Protein 7RYL (pdb70)

Sequence (432 aa):
GRTKSVIRQTGSSAEITCDLAEGGYIHWYLHQEGKAPQRLLYYDSYTSSVVLESGISPGKYDTYGSTRKNLRMILRNLIENDSGVYYCATWDGDYYKKLFGSGTTLVVTEDLKNVFPPEVAVFEPSEAEISHTQQKATLVCLATGFYPDHVELSWWVNGKEVHSGVCTDPQPLKEQPALNDDSRYALSSRLRVSATFWQNPRNHFRCQVQFYGLSENDEEWWTTQQDDRRAKPVTQIVSAEAWGRADAQKVTQAQSSVSMPVRKAVTLNCLYETSWWSYYIFWYKQLPSKEMIFLIRQGSDEQNAKSGRYSVNFKKAAKSVALTISALQLEDSAKYFCALGELRWPDKLIFGKGTRVTVEPNIQNPDPAVYQLRDSKSSDKSVCLFTDFDSQTNVSQSKDSDVYITDKCVLDMRSMDFKSNSAVAWSNKSDFACANAFNN

Foldseek 3Di:
DDLQEAEAEAQAKDWRDAPDDAPAKKWKWWAAPPDDIDTAWIDHQVVRDIGGDPPDDPPQWAFDPDPPDGTTTMGGRDDQVSFGWMWIWGADPVNPDIDIGRTRGYGYHNALVLADFWDKEKAWFDPVCCVPPQKGKIKMKTWFGPDPDKDKFKAKPRHTDDPQKDKDPDWDFPCVVPVSGGTMIMMMHMGGSVQLADQVMKMKMKMFDAGDDPVDDHDDPDDHRHGDIHMYMDGGHND/DKFKAFPAAEDEEEAQAKDKTKMAMDDPAPWKKKWKWWADPVGDTHTDWMDTLPDDWTDDVQWTWDQDNVRRMIMIMGGRDDQVSFTWMKMWMFHDPDTDDIHIYPTYTYGYFYALVDADWDKDKAADPPPRLFIKIKTKRHGPPDDQDADPDPQKHKDDKDKDAPPVVRDIMIMIMMGGPDPPDDRVPNRPD

Nearest PDB structures (foldseek):
  7ryl-assembly1_C  TM=1.004E+00  e=4.014E-50  Homo sapiens
  7ryo-assembly1_C  TM=9.573E-01  e=3.214E-41  Homo sapiens
  3o4l-assembly1_E  TM=9.174E-01  e=2.199E-33  Homo sapiens
  5nmd-assembly1_B  TM=9.146E-01  e=1.080E-33  Homo sapiens
  4y19-assembly1_E  TM=9.073E-01  e=1.344E-33  Homo sapiens

Secondary structure (DSSP, 8-state):
--TTEEEEETT--EEE---SPP---EEEEEE-TTS--EEEEEEETTTTEEEEPTT--TTSEE----TT----EEE-S--GGG-EEEEEEEE-TT-SSEEE-PPEEEEEES-GGG-BPPEEEEEPPPHHHHHHHSEEEEEEEEEEEBSS-EEEEEEETTEE--SSEEE-SSPEESSTTSSS--EEEEEEEEEEHHHHT-TT-EEEEEEEE--B-SSS---SSS---BSEEEEEEEE----/--EEE----EEEEETTS-EEE--EEE---SSEEEEEEEEETTTEEEEEEEEETTSPPPEETTEEEEEEGGGTEEEEEE-S--GGG-EEEEEEEEESSS----EE---EEEEEE---SS---EEEEEEBTTTSS-EEEEEES--TT---PPP-STTEEEPPPEEEEETTTTEEEEEEEEEESSSS--HHHHTT-

Radius of gyration: 23.84 Å; Cα contacts (8 Å, |Δi|>4): 1076; chains: 2; bounding box: 60×66×54 Å

Solvent-accessible surface area: 20702 Å² total; per-residue (Å²): 106,98,94,59,24,16,6,65,68,40,52,44,43,1,79,3,79,34,90,31,100,46,81,65,68,5,4,3,0,20,17,28,140,38,110,18,4,115,17,16,0,21,5,18,32,89,94,60,40,45,59,58,34,115,87,38,74,109,49,36,18,50,4,119,78,22,105,111,68,91,24,72,1,10,0,86,104,1,95,95,102,10,33,13,10,1,1,2,0,24,27,34,82,114,112,101,40,0,77,13,3,31,0,7,27,1,22,5,1,104,67,28,51,35,0,45,39,5,130,24,26,2,8,34,13,11,85,59,0,8,85,111,21,116,37,0,2,0,0,0,10,0,34,8,0,17,0,61,13,27,83,30,18,2,60,16,73,56,155,74,39,136,45,2,42,12,42,10,80,118,31,39,78,28,92,101,101,113,77,52,0,87,31,0,10,0,0,0,4,5,20,23,5,105,75,3,57,60,83,203,13,30,0,54,0,25,0,33,0,17,11,2,54,170,151,26,89,79,82,140,115,65,80,53,0,53,39,55,94,36,47,16,76,3,143,8,106,78,113,101,45,118,18,72,13,86,48,91,67,29,63,58,59,14,161,125,49,6,61,0,61,0,92,7,99,22,76,69,234,31,6,52,0,4,1,1,26,13,45,100,64,62,43,8,75,45,21,9,50,1,7,7,111,56,160,88,20,157,54,59,70,36,37,4,67,26,107,86,115,64,74,14,0,8,0,31,0,47,53,3,82,30,106,2,42,3,27,0,0,0,0,0,1,31,61,134,144,22,32,67,3,31,7,1,127,5,0,94,1,53,3,28,5,65,26,160,134,58,52,84,22,46,14,111,0,44,16,28,163,55,83,128,41,36,0,1,0,9,2,9,1,40,14,151,41,136,30,27,130,29,112,82,109,50,22,41,7,4,89,42,15,36,3,22,10,140,109,94,104,60,83,2,3,0,0,0,0,24,19,153,51,129,144,42,49,19,70,121,11,6,114,134

B-factor: mean 39.57, std 15.39, range [15.18, 131.39]

Structure (mmCIF, N/CA/C/O backbone):
data_7RYL
#
_entry.id   7RYL
#
_cell.length_a   50.987
_cell.length_b   76.414
_cell.length_c   113.148
_cell.angle_alpha   90.000
_cell.angle_beta   90.000
_cell.angle_gamma   90.000
#
_symmetry.space_group_name_H-M   'P 21 21 21'
#
loop_
_entity.id
_entity.type
_entity.pdbx_description
1 polymer 'T cell receptor gamma variable 4,T cell receptor beta constant 1'
2 polymer 'T cell receptor delta variable 1,T cell receptor alpha chain constant'
3 non-polymer 1,2-ETHANEDIOL
4 non-polymer 'SULFATE ION'
5 water water
#
loop_
_atom_site.group_PDB
_atom_site.id
_atom_site.type_symbol
_atom_site.label_atom_id
_atom_site.label_alt_id
_atom_site.label_comp_id
_atom_site.label_asym_id
_atom_site.label_entity_id
_atom_site.label_seq_id
_atom_site.pdbx_PDB_ins_code
_atom_site.Cartn_x
_atom_site.Cartn_y
_atom_site.Cartn_z
_atom_site.occupancy
_atom_site.B_iso_or_equiv
_atom_site.auth_seq_id
_atom_site.auth_comp_id
_atom_site.auth_asym_id
_atom_site.auth_atom_id
_atom_site.pdbx_PDB_model_num
ATOM 1 N N . GLY A 1 8 ? 48.90909 51.90442 29.15093 1.000 74.94248 8 GLY C N 1
ATOM 2 C CA . GLY A 1 8 ? 48.81206 50.52250 28.71553 1.000 74.49164 8 GLY C CA 1
ATOM 3 C C . GLY A 1 8 ? 49.34556 49.52966 29.73151 1.000 80.80125 8 GLY C C 1
ATOM 4 O O . GLY A 1 8 ? 50.55738 49.41792 29.92683 1.000 88.95890 8 GLY C O 1
ATOM 5 N N . ARG A 1 9 ? 48.43662 48.80055 30.37545 1.000 69.88001 9 ARG C N 1
ATOM 6 C CA . ARG A 1 9 ? 48.79936 47.85932 31.42586 1.000 70.99320 9 ARG C CA 1
ATOM 7 C C . ARG A 1 9 ? 49.06166 46.47675 30.84626 1.000 67.16061 9 ARG C C 1
ATOM 8 O O . ARG A 1 9 ? 48.31830 45.99526 29.98600 1.000 60.45140 9 ARG C O 1
ATOM 16 N N . THR A 1 10 ? 50.12878 45.84156 31.33000 1.000 68.05164 10 THR C N 1
ATOM 17 C CA . THR A 1 10 ? 50.44669 44.47211 30.95246 1.000 68.93430 10 THR C CA 1
ATOM 18 C C . THR A 1 10 ? 49.59129 43.43931 31.67878 1.000 61.47342 10 THR C C 1
ATOM 19 O O . THR A 1 10 ? 49.62901 42.26176 31.30691 1.000 61.96161 10 THR C O 1
ATOM 23 N N . LYS A 1 11 ? 48.82006 43.84514 32.69227 1.000 51.68655 11 LYS C N 1
ATOM 24 C CA . LYS A 1 11 ? 47.97754 42.90762 33.42573 1.000 49.17217 11 LYS C CA 1
ATOM 25 C C . LYS A 1 11 ? 46.65665 42.61311 32.72402 1.000 41.05392 11 LYS C C 1
ATOM 26 O O . LYS A 1 11 ? 45.99722 41.62871 33.07350 1.000 39.71965 11 LYS C O 1
ATOM 32 N N . SER A 1 12 ? 46.25697 43.42347 31.74629 1.000 40.71575 12 SER C N 1
ATOM 33 C CA . SER A 1 12 ? 45.01461 43.21010 31.00972 1.000 43.28704 12 SER C CA 1
ATOM 34 C C . SER A 1 12 ? 45.32680 43.04540 29.52924 1.000 39.34731 12 SER C C 1
ATOM 35 O O . SER A 1 12 ? 45.94261 43.92498 28.91812 1.000 44.50513 12 SER C O 1
ATOM 38 N N . VAL A 1 13 ? 44.90024 41.92259 28.95613 1.000 34.23162 13 VAL C N 1
ATOM 39 C CA . VAL A 1 13 ? 45.09421 41.62908 27.54265 1.000 37.06874 13 VAL C CA 1
ATOM 40 C C . VAL A 1 13 ? 43.74328 41.26363 26.94337 1.000 35.30350 13 VAL C C 1
ATOM 41 O O . VAL A 1 13 ? 42.99620 40.46776 27.52234 1.000 27.90365 13 VAL C O 1
ATOM 45 N N . ILE A 1 14 ? 43.42867 41.84496 25.78909 1.000 37.51443 14 ILE C N 1
ATOM 46 C CA . ILE A 1 14 ? 42.19049 41.55932 25.07536 1.000 31.67874 14 ILE C CA 1
ATOM 47 C C . ILE A 1 14 ? 42.55255 41.12880 23.66037 1.000 34.08548 14 ILE C C 1
ATOM 48 O O . ILE A 1 14 ? 43.27250 41.84178 22.94999 1.000 32.99435 14 ILE C O 1
ATOM 53 N N . ARG A 1 15 ? 42.07176 39.95279 23.26329 1.000 26.65981 15 ARG C N 1
ATOM 54 C CA . ARG A 1 15 ? 42.40166 39.36975 21.97433 1.000 35.85160 15 ARG C CA 1
ATOM 55 C C . ARG A 1 15 ? 41.14820 38.80792 21.32351 1.000 34.80560 15 ARG C C 1
ATOM 56 O O . ARG A 1 15 ? 40.19113 38.42428 22.00039 1.000 34.29340 15 ARG C O 1
ATOM 64 N N . GLN A 1 16 ? 41.17392 38.75037 20.00066 1.000 31.47364 16 GLN C N 1
ATOM 65 C CA . GLN A 1 16 ? 40.13006 38.08883 19.23766 1.000 40.16920 16 GLN C CA 1
ATOM 66 C C . GLN A 1 16 ? 40.48800 36.61906 19.06007 1.000 40.05798 16 GLN C C 1
ATOM 67 O O . GLN A 1 16 ? 41.66608 36.24850 19.04326 1.000 39.16220 16 GLN C O 1
ATOM 73 N N . THR A 1 17 ? 39.45781 35.77994 18.95147 1.000 35.11910 17 THR C N 1
ATOM 74 C CA . THR A 1 17 ? 39.66805 34.35821 18.70461 1.000 39.29797 17 THR C CA 1
ATOM 75 C C . THR A 1 17 ? 40.55345 34.14993 17.48146 1.000 44.55545 17 THR C C 1
ATOM 76 O O . THR A 1 17 ? 40.35673 34.77903 16.43682 1.000 41.87644 17 THR C O 1
ATOM 80 N N . GLY A 1 18 ? 41.54064 33.26885 17.62137 1.000 42.64904 18 GLY C N 1
ATOM 81 C CA . GLY A 1 18 ? 42.43251 32.93334 16.53499 1.000 40.19009 18 GLY C CA 1
ATOM 82 C C . GLY A 1 18 ? 43.76443 33.65106 16.54818 1.000 37.93788 18 GLY C C 1
ATOM 83 O O . GLY A 1 18 ? 44.65824 33.26889 15.78585 1.000 47.02426 18 GLY C O 1
ATOM 84 N N . SER A 1 19 ? 43.92536 34.67491 17.37460 1.000 37.30934 19 SER C N 1
ATOM 85 C CA . SER A 1 19 ? 45.18122 35.40312 17.44115 1.000 37.51718 19 SER C CA 1
ATOM 86 C C . SER A 1 19 ? 46.06938 34.79612 18.52583 1.000 38.71949 19 SER C C 1
ATOM 87 O O . SER A 1 19 ? 45.77658 33.73608 19.08886 1.000 34.43694 19 SER C O 1
ATOM 90 N N . SER A 1 20 ? 47.17029 35.47203 18.83166 1.000 39.56699 20 SER C N 1
ATOM 91 C CA . SER A 1 20 ? 48.09179 35.03613 19.86637 1.000 40.80175 20 SER C CA 1
ATOM 92 C C . SER A 1 20 ? 48.26443 36.14049 20.90128 1.000 34.83982 20 SER C C 1
ATOM 93 O O . SER A 1 20 ? 48.05133 37.32307 20.61765 1.000 37.88814 20 SER C O 1
ATOM 96 N N . ALA A 1 21 ? 48.64582 35.74582 22.11100 1.000 30.92757 21 ALA C N 1
ATOM 97 C CA . ALA A 1 21 ? 48.88244 36.70198 23.18199 1.000 37.44916 21 ALA C CA 1
ATOM 98 C C . ALA A 1 21 ? 50.09480 36.26353 23.98279 1.000 33.01059 21 ALA C C 1
ATOM 99 O O . ALA A 1 21 ? 50.18459 35.10496 24.39707 1.000 34.25355 21 ALA C O 1
ATOM 101 N N . GLU A 1 22 ? 51.02195 37.18802 24.19506 1.000 37.51694 22 GLU C N 1
ATOM 102 C CA . GLU A 1 22 ? 52.17757 36.94457 25.04153 1.000 37.92090 22 GLU C CA 1
ATOM 103 C C . GLU A 1 22 ? 51.88305 37.43080 26.45301 1.000 37.68085 22 GLU C C 1
ATOM 104 O O . GLU A 1 22 ? 51.45553 38.57348 26.64787 1.000 40.98744 22 GLU C O 1
ATOM 110 N N . ILE A 1 23 ? 52.10938 36.56052 27.42956 1.000 36.22546 23 ILE C N 1
ATOM 111 C CA . ILE A 1 23 ? 51.92915 36.87672 28.84077 1.000 33.91084 23 ILE C CA 1
ATOM 112 C C . ILE A 1 23 ? 53.30325 36.86757 29.48993 1.000 39.55564 23 ILE C C 1
ATOM 113 O O . ILE A 1 23 ? 54.06224 35.90277 29.33320 1.000 43.23134 23 ILE C O 1
ATOM 118 N N . THR A 1 24 ? 53.63541 37.94317 30.19241 1.000 35.77940 24 THR C N 1
ATOM 119 C CA . THR A 1 24 ? 54.96080 38.08429 30.77297 1.000 35.59832 24 THR C CA 1
ATOM 120 C C . THR A 1 24 ? 54.93223 37.74087 32.25826 1.000 36.72569 24 THR C C 1
ATOM 121 O O . THR A 1 24 ? 53.90493 37.87225 32.92865 1.000 40.01118 24 THR C O 1
ATOM 125 N N . CYS A 1 25 ? 56.06601 37.25977 32.75734 1.000 35.45542 25 CYS C N 1
ATOM 126 C CA . CYS A 1 25 ? 56.20963 36.86983 34.15190 1.000 39.50617 25 CYS C CA 1
ATOM 127 C C . CYS A 1 25 ? 57.03360 37.91941 34.87994 1.000 39.95554 25 CYS C C 1
ATOM 128 O O . CYS A 1 25 ? 58.15642 38.22951 34.46823 1.000 38.84127 25 CYS C O 1
ATOM 131 N N . ASP A 1 26 ? 56.47171 38.46432 35.95310 1.000 38.34990 26 ASP C N 1
ATOM 132 C CA . ASP A 1 26 ? 57.12857 39.50479 36.72984 1.000 44.20825 26 ASP C CA 1
ATOM 133 C C . ASP A 1 26 ? 58.05135 38.95026 37.80805 1.000 42.31243 26 ASP C C 1
ATOM 134 O O . ASP A 1 26 ? 58.69826 39.73419 38.50911 1.000 48.49455 26 ASP C O 1
ATOM 139 N N . LEU A 1 27 ? 58.13594 37.63009 37.95299 1.000 36.88904 27 LEU C N 1
ATOM 140 C CA . LEU A 1 27 ? 59.05538 37.01841 38.90206 1.000 48.56914 27 LEU C CA 1
ATOM 141 C C . LEU A 1 27 ? 60.41838 36.79717 38.25935 1.000 50.32255 27 LEU C C 1
ATOM 142 O O . LEU A 1 27 ? 60.51456 36.43078 37.08428 1.000 52.07968 27 LEU C O 1
ATOM 147 N N . ALA A 1 28 ? 61.47133 37.01720 39.04181 1.000 56.09910 28 ALA C N 1
ATOM 148 C CA . ALA A 1 28 ? 62.82840 36.79872 38.56440 1.000 65.94002 28 ALA C CA 1
ATOM 149 C C . ALA A 1 28 ? 63.14856 35.30932 38.54010 1.000 67.17797 28 ALA C C 1
ATOM 150 O O . ALA A 1 28 ? 62.80431 34.56806 39.46578 1.000 59.93965 28 ALA C O 1
ATOM 152 N N . GLU A 1 29 ? 63.80666 34.87469 37.46842 1.000 68.75546 29 GLU C N 1
ATOM 153 C CA . GLU A 1 29 ? 64.17132 33.47720 37.27742 1.000 66.14521 29 GLU C CA 1
ATOM 154 C C . GLU A 1 29 ? 65.65342 33.29226 37.57840 1.000 71.41052 29 GLU C C 1
ATOM 155 O O . GLU A 1 29 ? 66.49556 34.02639 37.05012 1.000 66.78372 29 GLU C O 1
ATOM 161 N N . GLY A 1 30 ? 65.96543 32.31727 38.42734 1.000 69.75333 30 GLY C N 1
ATOM 162 C CA . GLY A 1 30 ? 67.34344 32.01634 38.77081 1.000 71.86253 30 GLY C CA 1
ATOM 163 C C . GLY A 1 30 ? 67.92374 30.86084 37.97692 1.000 78.43040 30 GLY C C 1
ATOM 164 O O . GLY A 1 30 ? 67.31751 30.38634 37.01514 1.000 78.51317 30 GLY C O 1
ATOM 165 N N . GLY A 1 33 ? 66.09587 27.84757 38.86457 1.000 38.92768 33 GLY C N 1
ATOM 166 C CA . GLY A 1 33 ? 64.82065 27.27424 39.25812 1.000 44.70621 33 GLY C CA 1
ATOM 167 C C . GLY A 1 33 ? 63.78484 27.19352 38.14923 1.000 41.67685 33 GLY C C 1
ATOM 168 O O . GLY A 1 33 ? 63.99108 27.70998 37.05030 1.000 46.74145 33 GLY C O 1
ATOM 169 N N . TYR A 1 34 ? 62.66277 26.53893 38.44334 1.000 38.01464 34 TYR C N 1
ATOM 170 C CA . TYR A 1 34 ? 61.57922 26.37955 37.48276 1.000 34.57749 34 TYR C CA 1
ATOM 171 C C . TYR A 1 34 ? 60.59627 27.53783 37.57255 1.000 36.61174 34 TYR C C 1
ATOM 172 O O . TYR A 1 34 ? 60.29164 28.02867 38.66312 1.000 29.99683 34 TYR C O 1
ATOM 181 N N . ILE A 1 35 ? 60.09250 27.95767 36.41553 1.000 31.62036 35 ILE C N 1
ATOM 182 C CA . ILE A 1 35 ? 59.01438 28.93463 36.31697 1.000 27.96722 35 ILE C CA 1
ATOM 183 C C . ILE A 1 35 ? 57.75129 28.18021 35.93434 1.000 27.65621 35 ILE C C 1
ATOM 184 O O . ILE A 1 35 ? 57.69979 27.54631 34.87288 1.000 29.74686 35 ILE C O 1
ATOM 189 N N . HIS A 1 36 ? 56.74036 28.24304 36.79403 1.000 27.81511 36 HIS C N 1
ATOM 190 C CA . HIS A 1 36 ? 55.47058 27.56278 36.58923 1.000 28.26202 36 HIS C CA 1
ATOM 191 C C . HIS A 1 36 ? 54.40686 28.56654 36.17073 1.000 27.33471 36 HIS C C 1
ATOM 192 O O . HIS A 1 36 ? 54.42453 29.72327 36.59611 1.000 27.03637 36 HIS C O 1
ATOM 199 N N . TRP A 1 37 ? 53.47992 28.11583 35.32989 1.000 25.51766 37 TRP C N 1
ATOM 200 C CA . TRP A 1 37 ? 52.37336 28.94359 34.86755 1.000 27.53730 37 TRP C CA 1
ATOM 201 C C . TRP A 1 37 ? 51.05127 28.30551 35.26280 1.000 25.04390 37 TRP C C 1
ATOM 202 O O . TRP A 1 37 ? 50.82666 27.11855 35.00572 1.000 25.06753 37 TRP C O 1
ATOM 213 N N . TYR A 1 38 ? 50.17892 29.10237 35.87068 1.000 22.09616 38 TYR C N 1
ATOM 214 C CA . TYR A 1 38 ? 48.87385 28.66017 36.33121 1.000 25.40670 38 TYR C CA 1
ATOM 215 C C . TYR A 1 38 ? 47.79158 29.45157 35.61178 1.000 27.32362 38 TYR C C 1
ATOM 216 O O . TYR A 1 38 ? 47.94146 30.65568 35.37637 1.000 23.86793 38 TYR C O 1
ATOM 225 N N . LEU A 1 39 ? 46.70368 28.77530 35.26149 1.000 25.68463 39 LEU C N 1
ATOM 226 C CA . LEU A 1 39 ? 45.51264 29.42852 34.73898 1.000 25.83415 39 LEU C CA 1
ATOM 227 C C . LEU A 1 39 ? 44.41303 29.35765 35.78683 1.000 25.19741 39 LEU C C 1
ATOM 228 O O . LEU A 1 39 ? 44.13112 28.28310 36.32816 1.000 24.27612 39 LEU C O 1
ATOM 233 N N . HIS A 1 40 ? 43.79986 30.50075 36.07471 1.000 23.93157 40 HIS C N 1
ATOM 234 C CA . HIS A 1 40 ? 42.69675 30.57880 37.02738 1.000 26.41832 40 HIS C CA 1
ATOM 235 C C . HIS A 1 40 ? 41.48286 31.12690 36.29498 1.000 26.66093 40 HIS C C 1
ATOM 236 O O . HIS A 1 40 ? 41.44075 32.31268 35.94915 1.000 23.30092 40 HIS C O 1
ATOM 243 N N . GLN A 1 41 ? 40.50526 30.26893 36.05441 1.000 27.68719 41 GLN C N 1
ATOM 244 C CA . GLN A 1 41 ? 39.25946 30.68973 35.44253 1.000 29.30224 41 GLN C CA 1
ATOM 245 C C . GLN A 1 41 ? 38.18447 30.84920 36.50729 1.000 35.32194 41 GLN C C 1
ATOM 246 O O . GLN A 1 41 ? 38.25234 30.25556 37.58789 1.000 28.88176 41 GLN C O 1
ATOM 252 N N . GLU A 1 42 ? 37.18507 31.66482 36.17409 1.000 36.63409 42 GLU C N 1
ATOM 253 C CA . GLU A 1 42 ? 36.13200 32.03006 37.11186 1.000 37.66291 42 GLU C CA 1
ATOM 254 C C . GLU A 1 42 ? 35.47530 30.79437 37.71478 1.000 37.43946 42 GLU C C 1
ATOM 255 O O . GLU A 1 42 ? 35.00788 29.90871 36.99328 1.000 34.53561 42 GLU C O 1
ATOM 261 N N . GLY A 1 43 ? 35.45762 30.73460 39.04716 1.000 43.84212 43 GLY C N 1
ATOM 262 C CA . GLY A 1 43 ? 34.80628 29.66362 39.77455 1.000 37.67869 43 GLY C CA 1
ATOM 263 C C . GLY A 1 43 ? 35.49911 28.32095 39.72159 1.000 31.58849 43 GLY C C 1
ATOM 264 O O . GLY A 1 43 ? 34.98518 27.35858 40.29870 1.000 35.99133 43 GLY C O 1
ATOM 265 N N . LYS A 1 44 ? 36.64304 28.21798 39.05710 1.000 34.78485 44 LYS C N 1
ATOM 266 C CA . LYS A 1 44 ? 37.37561 26.96835 38.93865 1.000 34.18565 44 LYS C CA 1
ATOM 267 C C . LYS A 1 44 ? 38.67594 27.06281 39.72338 1.000 24.23469 44 LYS C C 1
ATOM 268 O O . LYS A 1 44 ? 39.10761 28.14354 40.12804 1.000 26.83455 44 LYS C O 1
ATOM 274 N N . ALA A 1 45 ? 39.30133 25.90998 39.92929 1.000 23.47864 45 ALA C N 1
ATOM 275 C CA . ALA A 1 45 ? 40.55009 25.87334 40.67408 1.000 28.23320 45 ALA C CA 1
ATOM 276 C C . ALA A 1 45 ? 41.71473 26.30272 39.78438 1.000 27.70743 45 ALA C C 1
ATOM 277 O O . ALA A 1 45 ? 41.78899 25.89755 38.62122 1.000 29.91092 45 ALA C O 1
ATOM 279 N N . PRO A 1 46 ? 42.62370 27.12665 40.30207 1.000 25.12921 46 PRO C N 1
ATOM 280 C CA . PRO A 1 46 ? 43.87291 27.39233 39.57851 1.000 28.65185 46 PRO C CA 1
ATOM 281 C C . PRO A 1 46 ? 44.56712 26.08554 39.22225 1.000 30.22132 46 PRO C C 1
ATOM 282 O O . PRO A 1 46 ? 44.66810 25.17338 40.04718 1.000 27.08189 46 PRO C O 1
ATOM 286 N N . GLN A 1 47 ? 45.02184 25.99692 37.97021 1.000 29.42039 47 GLN C N 1
ATOM 287 C CA . GLN A 1 47 ? 45.61005 24.78946 37.39886 1.000 36.99739 47 GLN C CA 1
ATOM 288 C C . GLN A 1 47 ? 46.93668 25.14684 36.75521 1.000 28.45203 47 GLN C C 1
ATOM 289 O O . GLN A 1 47 ? 47.01480 26.12435 36.00653 1.000 27.94799 47 GLN C O 1
ATOM 295 N N . ARG A 1 48 ? 47.96365 24.34536 37.00763 1.000 28.17945 48 ARG C N 1
ATOM 296 C CA . ARG A 1 48 ? 49.22129 24.55838 36.31003 1.000 31.94235 48 ARG C CA 1
ATOM 297 C C . ARG A 1 48 ? 49.09704 24.07691 34.87132 1.000 27.42838 48 ARG C C 1
ATOM 298 O O . ARG A 1 48 ? 48.57275 22.99094 34.61103 1.000 34.34716 48 ARG C O 1
ATOM 306 N N . LEU A 1 49 ? 49.56221 24.89565 33.93266 1.000 28.45398 49 LEU C N 1
ATOM 307 C CA . LEU A 1 49 ? 49.56272 24.50922 32.52602 1.000 31.41238 49 LEU C CA 1
ATOM 308 C C . LEU A 1 49 ? 50.88676 23.88656 32.10400 1.000 31.55402 49 LEU C C 1
ATOM 309 O O . LEU A 1 49 ? 50.90142 22.91742 31.33562 1.000 33.03957 49 LEU C O 1
ATOM 314 N N . LEU A 1 50 ? 51.99499 24.41983 32.60358 1.000 23.80562 50 LEU C N 1
ATOM 315 C CA . LEU A 1 50 ? 53.32171 23.98132 32.19824 1.000 29.83236 50 LEU C CA 1
ATOM 316 C C . LEU A 1 50 ? 54.33553 24.65916 33.10462 1.000 28.48043 50 LEU C C 1
ATOM 317 O O . LEU A 1 50 ? 54.00377 25.56603 33.87242 1.000 27.38011 50 LEU C O 1
ATOM 322 N N . TYR A 1 51 ? 55.58652 24.22455 32.98640 1.000 21.86822 51 TYR C N 1
ATOM 323 C CA . TYR A 1 51 ? 56.67477 24.90485 33.66744 1.000 26.45998 51 TYR C CA 1
ATOM 324 C C . TYR A 1 51 ? 57.95210 24.69264 32.87055 1.000 27.75159 51 TYR C C 1
ATOM 325 O O . TYR A 1 51 ? 58.09611 23.69613 32.15726 1.000 24.56648 51 TYR C O 1
ATOM 334 N N . TYR A 1 52 ? 58.86601 25.65434 32.96674 1.000 29.63432 52 TYR C N 1
ATOM 335 C CA . TYR A 1 52 ? 60.09006 25.59058 32.18781 1.000 28.93523 52 TYR C CA 1
ATOM 336 C C . TYR A 1 52 ? 61.25315 26.15424 32.98628 1.000 32.48341 52 TYR C C 1
ATOM 337 O O . TYR A 1 52 ? 61.08090 26.80755 34.01899 1.000 25.46361 52 TYR C O 1
ATOM 346 N N . ASP A 1 53 ? 62.45259 25.87492 32.47971 1.000 36.63581 53 ASP C N 1
ATOM 347 C CA . ASP A 1 53 ? 63.71183 26.35082 33.04105 1.000 34.14833 53 ASP C CA 1
ATOM 348 C C . ASP A 1 53 ? 64.52615 26.91099 31.88407 1.000 37.38331 53 ASP C C 1
ATOM 349 O O . ASP A 1 53 ? 64.95799 26.15817 31.00320 1.000 35.13855 53 ASP C O 1
ATOM 354 N N . SER A 1 54 ? 64.73165 28.23081 31.88069 1.000 36.72938 54 SER C N 1
ATOM 355 C CA . SER A 1 54 ? 65.50591 28.84191 30.80582 1.000 43.34174 54 SER C CA 1
ATOM 356 C C . SER A 1 54 ? 66.95565 28.37936 30.82096 1.000 41.26723 54 SER C C 1
ATOM 357 O O . SER A 1 54 ? 67.61219 28.39038 29.77508 1.000 45.68125 54 SER C O 1
ATOM 360 N N . TYR A 1 55 ? 67.46905 27.95765 31.98034 1.000 46.05212 55 TYR C N 1
ATOM 361 C CA . TYR A 1 55 ? 68.87549 27.56690 32.06607 1.000 43.75782 55 TYR C CA 1
ATOM 362 C C . TYR A 1 55 ? 69.13743 26.27451 31.30019 1.000 40.08890 55 TYR C C 1
ATOM 363 O O . TYR A 1 55 ? 70.13126 26.15897 30.57315 1.000 42.91895 55 TYR C O 1
ATOM 365 N N . THR A 1 56 ? 68.25852 25.29034 31.45437 1.000 41.11775 56 THR C N 1
ATOM 366 C CA . THR A 1 56 ? 68.36207 24.04617 30.70796 1.000 39.89013 56 THR C CA 1
ATOM 367 C C . THR A 1 56 ? 67.58052 24.07595 29.40222 1.000 40.43746 56 THR C C 1
ATOM 368 O O . THR A 1 56 ? 67.69122 23.13067 28.61402 1.000 47.25387 56 THR C O 1
ATOM 372 N N . SER A 1 57 ? 66.80531 25.13553 29.16018 1.000 38.34183 57 SER C N 1
ATOM 373 C CA . SER A 1 57 ? 65.98108 25.26578 27.96035 1.000 40.96948 57 SER C CA 1
ATOM 374 C C . SER A 1 57 ? 65.01152 24.09180 27.83031 1.000 38.93674 57 SER C C 1
ATOM 375 O O . SER A 1 57 ? 64.79427 23.55798 26.73925 1.000 38.85513 57 SER C O 1
ATOM 378 N N . SER A 1 58 ? 64.42498 23.69120 28.95526 1.000 35.17161 58 SER C N 1
ATOM 379 C CA . SER A 1 58 ? 63.53768 22.54061 29.03016 1.000 39.81231 58 SER C CA 1
ATOM 380 C C . SER A 1 58 ? 62.14134 22.97615 29.45528 1.000 31.81971 58 SER C C 1
ATOM 381 O O . SER A 1 58 ? 61.98235 23.79895 30.36524 1.000 30.17816 58 SER C O 1
ATOM 384 N N . VAL A 1 59 ? 61.13192 22.41129 28.79570 1.000 31.78077 59 VAL C N 1
ATOM 385 C CA . VAL A 1 59 ? 59.73389 22.77310 28.99983 1.000 29.82064 59 VAL C CA 1
ATOM 386 C C . VAL A 1 59 ? 58.95124 21.51026 29.32531 1.000 29.64497 59 VAL C C 1
ATOM 387 O O . VAL A 1 59 ? 59.03507 20.51449 28.59573 1.000 31.46260 59 VAL C O 1
ATOM 391 N N . VAL A 1 60 ? 58.18658 21.55238 30.41259 1.000 27.78858 60 VAL C N 1
ATOM 392 C CA . VAL A 1 60 ? 57.35670 20.42724 30.82923 1.000 31.21934 60 VAL C CA 1
ATOM 393 C C . VAL A 1 60 ? 55.89869 20.85177 30.72623 1.000 30.56860 60 VAL C C 1
ATOM 394 O O . VAL A 1 60 ? 55.45856 21.75504 31.44583 1.000 31.39509 60 VAL C O 1
ATOM 398 N N . LEU A 1 61 ? 55.16027 20.20811 29.82441 1.000 37.55708 61 LEU C N 1
ATOM 399 C CA . LEU A 1 61 ? 53.73144 20.43778 29.66112 1.000 38.29528 61 LEU C CA 1
ATOM 400 C C . LEU A 1 61 ? 52.93970 19.48296 30.54161 1.000 40.45713 61 LEU C C 1
ATOM 401 O O . LEU A 1 61 ? 53.29730 18.31032 30.68240 1.000 39.18873 61 LEU C O 1
ATOM 406 N N . GLU A 1 62 ? 51.85544 19.98891 31.12308 1.000 41.42911 62 GLU C N 1
ATOM 407 C CA . GLU A 1 62 ? 50.93645 19.13456 31.85628 1.000 43.11230 62 GLU C CA 1
ATOM 408 C C . GLU A 1 62 ? 50.17256 18.22893 30.89455 1.000 47.40375 62 GLU C C 1
ATOM 409 O O . GLU A 1 62 ? 50.03967 18.51305 29.70032 1.000 45.32186 62 GLU C O 1
ATOM 415 N N . SER A 1 63 ? 49.66570 17.12323 31.43504 1.000 58.37603 63 SER C N 1
ATOM 416 C CA . SER A 1 63 ? 48.91794 16.16617 30.63098 1.000 57.87688 63 SER C CA 1
ATOM 417 C C . SER A 1 63 ? 47.63115 16.79163 30.10506 1.000 57.99614 63 SER C C 1
ATOM 418 O O . SER A 1 63 ? 46.96103 17.55733 30.80394 1.000 56.94862 63 SER C O 1
ATOM 421 N N . GLY A 1 64 ? 47.29428 16.46731 28.85932 1.000 60.47982 64 GLY C N 1
ATOM 422 C CA . GLY A 1 64 ? 46.08976 16.98025 28.23726 1.000 64.83822 64 GLY C CA 1
ATOM 423 C C . GLY A 1 64 ? 46.24957 18.28339 27.48801 1.000 64.34695 64 GLY C C 1
ATOM 424 O O . GLY A 1 64 ? 45.24189 18.93424 27.18708 1.000 63.89317 64 GLY C O 1
ATOM 425 N N . ILE A 1 65 ? 47.47801 18.68543 27.17081 1.000 56.57934 65 ILE C N 1
ATOM 426 C CA . ILE A 1 65 ? 47.75300 19.95130 26.50259 1.000 58.09879 65 ILE C CA 1
ATOM 427 C C . ILE A 1 65 ? 48.56051 19.65516 25.24656 1.000 62.87088 65 ILE C C 1
ATOM 428 O O . ILE A 1 65 ? 49.64951 19.07255 25.32909 1.000 62.84520 65 ILE C O 1
ATOM 433 N N . SER A 1 66 ? 48.02738 20.04180 24.09056 1.000 58.58292 66 SER C N 1
ATOM 434 C CA . SER A 1 66 ? 48.74613 19.82539 22.84354 1.000 65.56384 66 SER C CA 1
ATOM 435 C C . SER A 1 66 ? 50.01561 20.67498 22.82778 1.000 62.02716 66 SER C C 1
ATOM 436 O O . SER A 1 66 ? 50.00801 21.80894 23.32339 1.000 58.87435 66 SER C O 1
ATOM 439 N N . PRO A 1 67 ? 51.12123 20.16193 22.28054 1.000 68.38146 67 PRO C N 1
ATOM 440 C CA . PRO A 1 67 ? 52.39155 20.90741 22.34394 1.000 68.38224 67 PRO C CA 1
ATOM 441 C C . PRO A 1 67 ? 52.39726 22.20924 21.55032 1.000 63.87799 67 PRO C C 1
ATOM 442 O O . PRO A 1 67 ? 53.30721 23.02394 21.75462 1.000 63.07718 67 PRO C O 1
ATOM 446 N N . GLY A 1 68 ? 51.42562 22.43956 20.67064 1.000 52.68601 68 GLY C N 1
ATOM 447 C CA . GLY A 1 68 ? 51.36410 23.67449 19.91625 1.000 54.43184 68 GLY C CA 1
ATOM 448 C C . GLY A 1 68 ? 50.53757 24.78548 20.53166 1.000 51.05835 68 GLY C C 1
ATOM 449 O O . GLY A 1 68 ? 50.34772 25.82579 19.89261 1.000 47.11244 68 GLY C O 1
ATOM 450 N N . LYS A 1 69 ? 50.03981 24.60892 21.75674 1.000 50.96080 69 LYS C N 1
ATOM 451 C CA . LYS A 1 69 ? 49.17282 25.62164 22.35019 1.000 41.83585 69 LYS C CA 1
ATOM 452 C C . LYS A 1 69 ? 49.97082 26.76229 22.96861 1.000 43.32264 69 LYS C C 1
ATOM 453 O O . LYS A 1 69 ? 49.62706 27.93523 22.78364 1.000 43.05247 69 LYS C O 1
ATOM 459 N N . TYR A 1 70 ? 51.02737 26.44472 23.71052 1.000 38.49070 70 TYR C N 1
ATOM 460 C CA . TYR A 1 70 ? 51.82902 27.44678 24.40496 1.000 43.59389 70 TYR C CA 1
ATOM 461 C C . TYR A 1 70 ? 53.25415 27.37908 23.87443 1.000 46.95476 70 TYR C C 1
ATOM 462 O O . TYR A 1 70 ? 53.98182 26.42061 24.15831 1.000 44.43407 70 TYR C O 1
ATOM 471 N N . ASP A 1 71 ? 53.64516 28.38984 23.09967 1.000 44.18783 71 ASP C N 1
ATOM 472 C CA . ASP A 1 71 ? 54.99843 28.48506 22.56932 1.000 48.53108 71 ASP C CA 1
ATOM 473 C C . ASP A 1 71 ? 55.89141 29.23991 23.54484 1.000 48.83510 71 ASP C C 1
ATOM 474 O O . ASP A 1 71 ? 55.45724 30.19625 24.19476 1.000 41.85776 71 ASP C O 1
ATOM 479 N N . THR A 1 72 ? 57.14418 28.79713 23.64601 1.000 44.54274 72 THR C N 1
ATOM 480 C CA . THR A 1 72 ? 58.10326 29.37731 24.57306 1.000 46.77913 72 THR C CA 1
ATOM 481 C C . THR A 1 72 ? 59.36707 29.89989 23.90848 1.000 50.39694 72 THR C C 1
ATOM 482 O O . THR A 1 72 ? 60.11447 30.64551 24.55359 1.000 49.94177 72 THR C O 1
ATOM 486 N N . TYR A 1 73 ? 59.63180 29.53618 22.65294 1.000 41.46487 73 TYR C N 1
ATOM 487 C CA . TYR A 1 73 ? 60.87481 29.87982 21.98878 1.000 51.70259 73 TYR C CA 1
ATOM 488 C C . TYR A 1 73 ? 60.62506 30.95410 20.92323 1.000 55.12482 73 TYR C C 1
ATOM 489 O O . TYR A 1 73 ? 59.56589 31.59911 20.90379 1.000 53.96837 73 TYR C O 1
ATOM 498 N N . GLY A 1 74 ? 61.59624 31.13468 20.02944 1.000 61.33146 74 GLY C N 1
ATOM 499 C CA . GLY A 1 74 ? 61.50512 32.15469 19.00332 1.000 65.55243 74 GLY C CA 1
ATOM 500 C C . GLY A 1 74 ? 61.77194 33.56012 19.48501 1.000 71.78347 74 GLY C C 1
ATOM 501 O O . GLY A 1 74 ? 61.52809 34.51289 18.73498 1.000 72.04704 74 GLY C O 1
ATOM 502 N N . SER A 1 75 ? 62.26097 33.71823 20.71345 1.000 77.31169 75 SER C N 1
ATOM 503 C CA . SER A 1 75 ? 62.52736 35.02754 21.29249 1.000 73.99511 75 SER C CA 1
ATOM 504 C C . SER A 1 75 ? 63.92477 35.48983 20.90174 1.000 75.14273 75 SER C C 1
ATOM 505 O O . SER A 1 75 ? 64.90504 34.76974 21.11669 1.000 76.93914 75 SER C O 1
ATOM 507 N N . THR A 1 76 ? 64.01101 36.69263 20.33038 1.000 80.18575 76 THR C N 1
ATOM 508 C CA . THR A 1 76 ? 65.28369 37.23403 19.86505 1.000 82.68762 76 THR C CA 1
ATOM 509 C C . THR A 1 76 ? 66.25188 37.42776 21.02593 1.000 93.00263 76 THR C C 1
ATOM 510 O O . THR A 1 76 ? 66.39738 38.54174 21.54049 1.000 100.99884 76 THR C O 1
ATOM 512 N N . ARG A 1 77 ? 66.91615 36.34367 21.43626 1.000 89.31390 77 ARG C N 1
ATOM 513 C CA . ARG A 1 77 ? 67.86717 36.33791 22.54906 1.000 86.65514 77 ARG C CA 1
ATOM 514 C C . ARG A 1 77 ? 67.20312 36.84740 23.83374 1.000 89.01931 77 ARG C C 1
ATOM 515 O O . ARG A 1 77 ? 67.52190 37.91284 24.36605 1.000 96.12158 77 ARG C O 1
ATOM 517 N N . LYS A 1 78 ? 66.26100 36.04205 24.31849 1.000 88.86315 78 LYS C N 1
ATOM 518 C CA . LYS A 1 78 ? 65.53547 36.36216 25.53903 1.000 83.69597 78 LYS C CA 1
ATOM 519 C C . LYS A 1 78 ? 65.24117 35.07128 26.29073 1.000 76.61072 78 LYS C C 1
ATOM 520 O O . LYS A 1 78 ? 65.41453 33.96840 25.76564 1.000 71.10729 78 LYS C O 1
ATOM 522 N N . ASN A 1 79 ? 64.79837 35.22139 27.53908 1.000 74.86495 79 ASN C N 1
ATOM 523 C CA . ASN A 1 79 ? 64.38420 34.07373 28.33092 1.000 69.33581 79 ASN C CA 1
ATOM 524 C C . ASN A 1 79 ? 63.17619 33.39872 27.68666 1.000 63.97281 79 ASN C C 1
ATOM 525 O O . ASN A 1 79 ? 62.53857 33.93482 26.77692 1.000 73.37839 79 ASN C O 1
ATOM 530 N N . LEU A 1 80 ? 62.86793 32.19724 28.16637 1.000 60.32644 80 LEU C N 1
ATOM 531 C CA . LEU A 1 80 ? 61.69348 31.49963 27.66797 1.000 50.15333 80 LEU C CA 1
ATOM 532 C C . LEU A 1 80 ? 60.45328 32.33796 27.94070 1.000 53.13301 80 LEU C C 1
ATOM 533 O O . LEU A 1 80 ? 60.33481 32.98150 28.98762 1.000 53.72129 80 LEU C O 1
ATOM 538 N N . ARG A 1 81 ? 59.54470 32.36138 26.97444 1.000 52.73743 81 ARG C N 1
ATOM 539 C CA . ARG A 1 81 ? 58.35768 33.19646 27.05190 1.000 50.43850 81 ARG C CA 1
ATOM 540 C C . ARG A 1 81 ? 57.10967 32.33551 27.18852 1.000 44.30555 81 ARG C C 1
ATOM 541 O O . ARG A 1 81 ? 57.13594 31.11362 27.02389 1.000 42.86690 81 ARG C O 1
ATOM 549 N N . MET A 1 82 ? 56.00603 32.99874 27.50679 1.000 38.85138 82 MET C N 1
ATOM 550 C CA . MET A 1 82 ? 54.68923 32.37533 27.56725 1.000 37.94440 82 MET C CA 1
ATOM 551 C C . MET A 1 82 ? 53.83941 33.03473 26.48504 1.000 35.99380 82 MET C C 1
ATOM 552 O O . MET A 1 82 ? 53.31432 34.13344 26.68604 1.000 33.76107 82 MET C O 1
ATOM 557 N N . ILE A 1 83 ? 53.72543 32.38133 25.32951 1.000 36.99674 83 ILE C N 1
ATOM 558 C CA . ILE A 1 83 ? 52.96415 32.89819 24.19657 1.000 34.72633 83 ILE C CA 1
ATOM 559 C C . ILE A 1 83 ? 51.86196 31.90267 23.86388 1.000 39.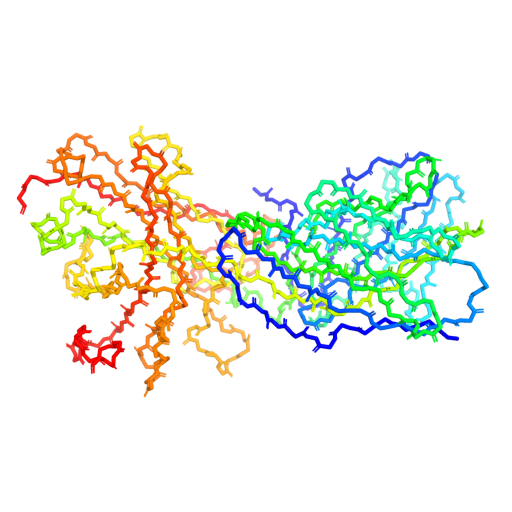93523 83 ILE C C 1
ATOM 560 O O . ILE A 1 83 ? 52.14300 30.76791 23.45873 1.000 40.55279 83 ILE C O 1
ATOM 565 N N . LEU A 1 84 ? 50.61368 32.33166 24.01665 1.000 29.69485 84 LEU C N 1
ATOM 566 C CA . LEU A 1 84 ? 49.46300 31.48014 23.75650 1.000 36.05301 84 LEU C CA 1
ATOM 567 C C . LEU A 1 84 ? 49.07440 31.60090 22.29274 1.000 36.96458 84 LEU C C 1
ATOM 568 O O . LEU A 1 84 ? 48.86363 32.70897 21.79266 1.000 39.51010 84 LEU C O 1
ATOM 573 N N . ARG A 1 85 ? 48.97735 30.46702 21.61039 1.000 38.15622 85 ARG C N 1
ATOM 574 C CA . ARG A 1 85 ? 48.64958 30.44404 20.19483 1.000 36.62132 85 ARG C CA 1
ATOM 575 C C . ARG A 1 85 ? 47.21435 29.97170 19.98703 1.000 39.78065 85 ARG C C 1
ATOM 576 O O . ARG A 1 85 ? 46.64795 29.26921 20.82838 1.000 40.19851 85 ARG C O 1
ATOM 584 N N . ASN A 1 86 ? 46.63421 30.37316 18.85437 1.000 44.43204 86 ASN C N 1
ATOM 585 C CA . ASN A 1 86 ? 45.30365 29.93828 18.42083 1.000 38.80651 86 ASN C CA 1
ATOM 586 C C . ASN A 1 86 ? 44.26429 30.12084 19.52799 1.000 42.22895 86 ASN C C 1
ATOM 587 O O . ASN A 1 86 ? 43.58597 29.18163 19.94735 1.000 40.43087 86 ASN C O 1
ATOM 592 N N . LEU A 1 87 ? 44.14649 31.36379 19.99135 1.000 34.35187 87 LEU C N 1
ATOM 593 C CA . LEU A 1 87 ? 43.29562 31.65851 21.13436 1.000 35.92420 87 LEU C CA 1
ATOM 594 C C . LEU A 1 87 ? 41.83574 31.33037 20.84612 1.000 39.38160 87 LEU C C 1
ATOM 595 O O . LEU A 1 87 ? 41.31828 31.59312 19.75642 1.000 34.89635 87 LEU C O 1
ATOM 600 N N . ILE A 1 88 ? 41.17680 30.74001 21.83955 1.000 37.97939 88 ILE C N 1
ATOM 601 C CA . ILE A 1 88 ? 39.73845 30.52338 21.82643 1.000 41.09743 88 ILE C CA 1
ATOM 602 C C . ILE A 1 88 ? 39.16908 31.15668 23.09058 1.000 37.79002 88 ILE C C 1
ATOM 603 O O . ILE A 1 88 ? 39.90511 31.55696 23.99253 1.000 34.88086 88 ILE C O 1
ATOM 608 N N . GLU A 1 89 ? 37.83712 31.25853 23.14447 1.000 39.97787 89 GLU C N 1
ATOM 609 C CA . GLU A 1 89 ? 37.20922 31.89320 24.30164 1.000 33.57381 89 GLU C CA 1
ATOM 610 C C . GLU A 1 89 ? 37.55169 31.16881 25.59508 1.000 35.71500 89 GLU C C 1
ATOM 611 O O . GLU A 1 89 ? 37.66471 31.80328 26.65118 1.000 31.69635 89 GLU C O 1
ATOM 617 N N . ASN A 1 90 ? 37.74158 29.85057 25.53211 1.000 36.26989 90 ASN C N 1
ATOM 618 C CA . ASN A 1 90 ? 38.07061 29.07418 26.71957 1.000 35.62217 90 ASN C CA 1
ATOM 619 C C . ASN A 1 90 ? 39.47012 29.36327 27.24887 1.000 37.73815 90 ASN C C 1
ATOM 620 O O . ASN A 1 90 ? 39.80833 28.89207 28.34049 1.000 34.98706 90 ASN C O 1
ATOM 625 N N . ASP A 1 91 ? 40.29344 30.11475 26.51453 1.000 32.97207 91 ASP C N 1
ATOM 626 C CA . ASP A 1 91 ? 41.56602 30.55851 27.07231 1.000 30.21361 91 ASP C CA 1
ATOM 627 C C . ASP A 1 91 ? 41.41553 31.75637 27.99931 1.000 28.51047 91 ASP C C 1
ATOM 628 O O . ASP A 1 91 ? 42.39468 32.13814 28.64906 1.000 24.83333 91 ASP C O 1
ATOM 633 N N . SER A 1 92 ? 40.22522 32.34807 28.08031 1.000 29.09816 92 SER C N 1
ATOM 634 C CA . SER A 1 92 ? 40.01209 33.49227 28.95707 1.000 28.13423 92 SER C CA 1
ATOM 635 C C . SER A 1 92 ? 40.19823 33.09003 30.41382 1.000 27.56096 92 SER C C 1
ATOM 636 O O . SER A 1 92 ? 39.75649 32.01986 30.84205 1.000 26.43512 92 SER C O 1
ATOM 639 N N . GLY A 1 93 ? 40.85924 33.95293 31.17030 1.000 28.51814 93 GLY C N 1
ATOM 640 C CA . GLY A 1 93 ? 41.12013 33.68940 32.56981 1.000 24.07950 93 GLY C CA 1
ATOM 641 C C . GLY A 1 93 ? 42.26351 34.55436 33.06093 1.000 26.41512 93 GLY C C 1
ATOM 642 O O . GLY A 1 93 ? 42.74353 35.44360 32.35841 1.000 25.97043 93 GLY C O 1
ATOM 643 N N . VAL A 1 94 ? 42.68097 34.28016 34.29361 1.000 23.21287 94 VAL C N 1
ATOM 644 C CA . VAL A 1 94 ? 43.81463 34.96489 34.90160 1.000 23.29133 94 VAL C CA 1
ATOM 645 C C . VAL A 1 94 ? 45.00543 34.02027 34.88793 1.000 21.49251 94 VAL C C 1
ATOM 646 O O . VAL A 1 94 ? 44.90557 32.87339 35.34350 1.000 23.78452 94 VAL C O 1
ATOM 650 N N . TYR A 1 95 ? 46.12886 34.49752 34.36329 1.000 22.64638 95 TYR C N 1
ATOM 651 C CA . TYR A 1 95 ? 47.34838 33.71247 34.26289 1.000 25.39463 95 TYR C CA 1
ATOM 652 C C . TYR A 1 95 ? 48.35361 34.20516 35.29379 1.000 26.07702 95 TYR C C 1
ATOM 653 O O . TYR A 1 95 ? 48.62309 35.40976 35.38694 1.000 23.74919 95 TYR C O 1
ATOM 662 N N . TYR A 1 96 ? 48.87830 33.27460 36.08481 1.000 22.34191 96 TYR C N 1
ATOM 663 C CA . TYR A 1 96 ? 49.91721 33.55153 37.06456 1.000 23.08211 96 TYR C CA 1
ATOM 664 C C . TYR A 1 96 ? 51.16070 32.75091 36.72453 1.000 22.75390 96 TYR C C 1
ATOM 665 O O . TYR A 1 96 ? 51.07176 31.56579 36.38365 1.000 24.11086 96 TYR C O 1
ATOM 674 N N . CYS A 1 97 ? 52.31885 33.38389 36.84515 1.000 25.00628 97 CYS C N 1
ATOM 675 C CA . CYS A 1 97 ? 53.55769 32.63362 36.94686 1.000 27.49741 97 CYS C CA 1
ATOM 676 C C . CYS A 1 97 ? 53.90665 32.45822 38.41855 1.000 26.48054 97 CYS C C 1
ATOM 677 O O . CYS A 1 97 ? 53.47829 33.23611 39.27462 1.000 25.22959 97 CYS C O 1
ATOM 680 N N . ALA A 1 98 ? 54.66313 31.40701 38.71166 1.000 27.99757 98 ALA C N 1
ATOM 681 C CA . ALA A 1 98 ? 54.94951 31.06425 40.09451 1.000 24.12707 98 ALA C CA 1
ATOM 682 C C . ALA A 1 98 ? 56.29623 30.36671 40.17059 1.000 27.80832 98 ALA C C 1
ATOM 683 O O . ALA A 1 98 ? 56.71862 29.69299 39.22647 1.000 25.15739 98 ALA C O 1
ATOM 685 N N . THR A 1 99 ? 56.97130 30.54218 41.30401 1.000 23.52874 99 THR C N 1
ATOM 686 C CA . THR A 1 99 ? 58.20436 29.81982 41.55527 1.000 24.72234 99 THR C CA 1
ATOM 687 C C . THR A 1 99 ? 58.31896 29.54024 43.04794 1.000 29.40555 99 THR C C 1
ATOM 688 O O . THR A 1 99 ? 57.83612 30.31089 43.88334 1.000 25.01246 99 THR C O 1
ATOM 692 N N . TRP A 1 100 ? 58.94204 28.41247 43.37075 1.000 29.11210 100 TRP C N 1
ATOM 693 C CA . TRP A 1 100 ? 59.19305 28.07193 44.76109 1.000 28.22591 100 TRP C CA 1
ATOM 694 C C . TRP A 1 100 ? 60.28289 28.96485 45.32990 1.000 35.79845 100 TRP C C 1
ATOM 695 O O . TRP A 1 100 ? 61.25977 29.29243 44.64586 1.000 26.78989 100 TRP C O 1
ATOM 706 N N . ASP A 1 101 ? 60.10987 29.35913 46.59191 1.000 30.40403 101 ASP C N 1
ATOM 707 C CA . ASP A 1 101 ? 61.16029 30.06271 47.31252 1.000 35.73391 101 ASP C CA 1
ATOM 708 C C . ASP A 1 101 ? 62.43881 29.23294 47.33718 1.000 41.05051 101 ASP C C 1
ATOM 709 O O . ASP A 1 101 ? 62.42755 28.01351 47.14152 1.000 37.06757 101 ASP C O 1
ATOM 714 N N . GLY A 1 102 ? 63.55496 29.91857 47.58874 1.000 37.69516 102 GLY C N 1
ATOM 715 C CA . GLY A 1 102 ? 64.82947 29.22752 47.67691 1.000 36.46428 102 GLY C CA 1
ATOM 716 C C . GLY A 1 102 ? 64.87260 28.21547 48.80607 1.000 43.69897 1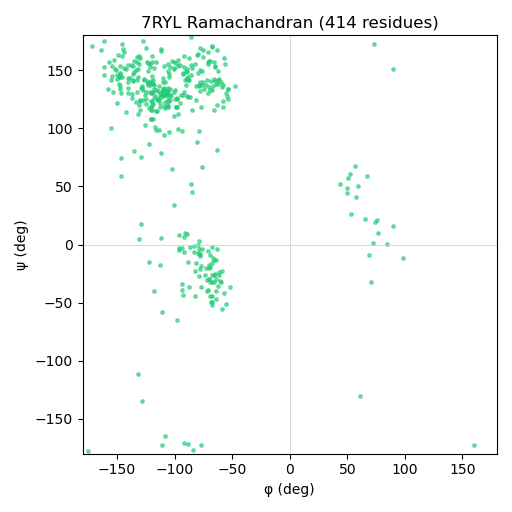02 GLY C C 1
ATOM 717 O O . GLY A 1 102 ? 65.50262 27.16249 48.68216 1.000 47.11256 102 GLY C O 1
ATOM 718 N N . ASP A 1 103 ? 64.21598 28.52026 49.92587 1.000 37.64199 103 ASP C N 1
ATOM 719 C CA . ASP A 1 103 ? 64.12331 27.57245 51.02894 1.000 43.13004 103 ASP C CA 1
ATOM 720 C C . ASP A 1 103 ? 62.90687 26.66396 50.91284 1.000 39.32198 103 ASP C C 1
ATOM 721 O O . ASP A 1 103 ? 62.59336 25.94290 51.86543 1.000 45.09039 103 ASP C O 1
ATOM 726 N N . TYR A 1 104 ? 62.21174 26.70217 49.77429 1.000 45.00432 104 TYR C N 1
ATOM 727 C CA . TYR A 1 104 ? 61.07484 25.82625 49.49143 1.000 47.65125 104 TYR C CA 1
ATOM 728 C C . TYR A 1 104 ? 60.01080 25.88147 50.58900 1.000 38.71637 104 TYR C C 1
ATOM 729 O O . TYR A 1 104 ? 59.25766 24.92400 50.78448 1.000 39.40447 104 TYR C O 1
ATOM 738 N N . TYR A 1 105 ? 59.93101 26.99905 51.31784 1.000 38.18629 105 TYR C N 1
ATOM 739 C CA . TYR A 1 105 ? 58.89298 27.12861 52.33530 1.000 34.74583 105 TYR C CA 1
ATOM 740 C C . TYR A 1 105 ? 57.51519 27.23219 51.69553 1.000 34.24579 105 TYR C C 1
ATOM 741 O O . TYR A 1 105 ? 56.58360 26.52281 52.08991 1.000 35.19558 105 TYR C O 1
ATOM 750 N N . LYS A 1 106 ? 57.36503 28.11782 50.71350 1.000 28.02739 106 LYS C N 1
ATOM 751 C CA . LYS A 1 106 ? 56.09741 28.28482 50.01925 1.000 32.22089 106 LYS C CA 1
ATOM 752 C C . LYS A 1 106 ? 56.37935 28.62352 48.56000 1.000 25.02322 106 LYS C C 1
ATOM 753 O O . LYS A 1 106 ? 57.52558 28.84271 48.16065 1.000 24.52022 106 LYS C O 1
ATOM 759 N N . LYS A 1 107 ? 55.31765 28.65227 47.75974 1.000 21.68355 107 LYS C N 1
ATOM 760 C CA . LYS A 1 107 ? 55.41417 28.94917 46.33451 1.000 26.12392 107 LYS C CA 1
ATOM 761 C C . LYS A 1 107 ? 54.93911 30.37722 46.10228 1.000 25.88996 107 LYS C C 1
ATOM 762 O O . LYS A 1 107 ? 53.81924 30.73306 46.48689 1.000 28.40083 107 LYS C O 1
ATOM 768 N N . LEU A 1 108 ? 55.78961 31.19014 45.48220 1.000 22.67803 108 LEU C N 1
ATOM 769 C CA . LEU A 1 108 ? 55.49777 32.60119 45.26852 1.000 23.91775 108 LEU C CA 1
ATOM 770 C C . LEU A 1 108 ? 54.81759 32.79514 43.92050 1.000 28.36052 108 LEU C C 1
ATOM 771 O O . LEU A 1 108 ? 55.29526 32.29370 42.89965 1.000 28.38416 108 LEU C O 1
ATOM 776 N N . PHE A 1 109 ? 53.71467 33.53462 43.92122 1.000 26.25036 109 PHE C N 1
ATOM 777 C CA . PHE A 1 109 ? 52.98103 33.86470 42.71121 1.000 23.45473 109 PHE C CA 1
ATOM 778 C C . PHE A 1 109 ? 53.24222 35.31567 42.32821 1.000 25.84711 109 PHE C C 1
ATOM 779 O O . PHE A 1 109 ? 53.40834 36.17909 43.19505 1.000 27.49262 109 PHE C O 1
ATOM 787 N N . GLY A 1 110 ? 53.30287 35.57924 41.02438 1.000 26.03968 110 GLY C N 1
ATOM 788 C CA . GLY A 1 110 ? 53.38536 36.93679 40.53301 1.000 27.75743 110 GLY C CA 1
ATOM 789 C C . GLY A 1 110 ? 52.00487 37.54933 40.39182 1.000 28.57000 110 GLY C C 1
ATOM 790 O O . GLY A 1 110 ? 50.98457 36.91549 40.65290 1.000 30.08156 110 GLY C O 1
ATOM 791 N N . SER A 1 111 ? 51.98202 38.81460 39.97903 1.000 29.16725 111 SER C N 1
ATOM 792 C CA . SER A 1 111 ? 50.71159 39.46636 39.69262 1.000 34.14403 111 SER C CA 1
ATOM 793 C C . SER A 1 111 ? 50.01338 38.74794 38.54649 1.000 35.69535 111 SER C C 1
ATOM 794 O O . SER A 1 111 ? 50.65343 38.31048 37.58836 1.000 32.52860 111 SER C O 1
ATOM 797 N N . GLY A 1 112 ? 48.69233 38.62273 38.64715 1.000 34.08503 112 GLY C N 1
ATOM 798 C CA . GLY A 1 112 ? 47.93859 37.93332 37.61200 1.000 33.51195 112 GLY C CA 1
ATOM 799 C C . GLY A 1 112 ? 47.71756 38.80687 36.38432 1.000 30.45763 112 GLY C C 1
ATOM 800 O O . GLY A 1 112 ? 47.44695 40.00291 36.48343 1.000 32.83755 112 GLY C O 1
ATOM 801 N N . THR A 1 113 ? 47.84364 38.18809 35.21255 1.000 27.96240 113 THR C N 1
ATOM 802 C CA . THR A 1 113 ? 47.48117 38.81200 33.94483 1.000 29.01652 113 THR C CA 1
ATOM 803 C C . THR A 1 113 ? 46.10839 38.29483 33.53570 1.000 26.70502 113 THR C C 1
ATOM 804 O O . THR A 1 113 ? 45.90419 37.08034 33.44775 1.000 26.70276 113 THR C O 1
ATOM 808 N N . THR A 1 114 ? 45.17333 39.20762 33.28590 1.000 21.28013 114 THR C N 1
ATOM 809 C CA . THR A 1 114 ? 43.80533 38.84273 32.93488 1.000 31.43281 114 THR C CA 1
ATOM 810 C C . THR A 1 114 ? 43.63475 38.90305 31.41850 1.000 28.30675 114 THR C C 1
ATOM 811 O O . THR A 1 114 ? 43.80207 39.96667 30.80939 1.000 26.89624 114 THR C O 1
ATOM 815 N N . LEU A 1 115 ? 43.30885 37.76077 30.81753 1.000 29.25742 115 LEU C N 1
ATOM 816 C CA . LEU A 1 115 ? 43.14538 37.62769 29.37521 1.000 25.50128 115 LEU C CA 1
ATOM 817 C C . LEU A 1 115 ? 41.67879 37.39548 29.03747 1.000 27.87782 115 LEU C C 1
ATOM 818 O O . LEU A 1 115 ? 41.03811 36.50703 29.61001 1.000 27.99470 115 LEU C O 1
ATOM 823 N N . VAL A 1 116 ? 41.15394 38.19607 28.11298 1.000 30.35530 116 VAL C N 1
ATOM 824 C CA . VAL A 1 116 ? 39.81310 38.01644 27.56754 1.000 29.48007 116 VAL C CA 1
ATOM 825 C C . VAL A 1 116 ? 39.95022 37.76542 26.07431 1.000 28.64505 116 VAL C C 1
ATOM 826 O O . VAL A 1 116 ? 40.50599 38.59872 25.34545 1.000 27.56880 116 VAL C O 1
ATOM 830 N N . VAL A 1 117 ? 39.46636 36.61231 25.62327 1.000 29.23270 117 VAL C N 1
ATOM 831 C CA . VAL A 1 117 ? 39.43257 36.26474 24.20699 1.000 28.38315 117 VAL C CA 1
ATOM 832 C C . VAL A 1 117 ? 37.98904 36.35788 23.73751 1.000 32.19795 117 VAL C C 1
ATOM 833 O O . VAL A 1 117 ? 37.12521 35.61886 24.22137 1.000 31.75048 117 VAL C O 1
ATOM 837 N N . THR A 1 118 ? 37.73142 37.23960 22.77757 1.000 40.67897 118 THR C N 1
ATOM 838 C CA . THR A 1 118 ? 36.38195 37.51750 22.31530 1.000 37.13188 118 THR C CA 1
ATOM 839 C C . THR A 1 118 ? 36.24128 37.15500 20.84054 1.000 48.45388 118 THR C C 1
ATOM 840 O O . THR A 1 118 ? 37.21333 37.18085 20.07742 1.000 40.98682 118 THR C O 1
ATOM 844 N N . GLU A 1 119 ? 35.01388 36.79709 20.45011 1.000 48.24054 119 GLU C N 1
ATOM 845 C CA . GLU A 1 119 ? 34.76448 36.37040 19.07679 1.000 51.81539 119 GLU C CA 1
ATOM 846 C C . GLU A 1 119 ? 34.97662 37.50380 18.08190 1.000 47.91705 119 GLU C C 1
ATOM 847 O O . GLU A 1 119 ? 35.40062 37.25782 16.94719 1.000 37.43388 119 GLU C O 1
ATOM 853 N N . ASP A 1 120 ? 34.69467 38.74159 18.48165 1.000 43.60622 120 ASP C N 1
ATOM 854 C CA . ASP A 1 120 ? 34.89622 39.88953 17.60768 1.000 49.13355 120 ASP C CA 1
ATOM 855 C C . ASP A 1 120 ? 35.30326 41.08966 18.44703 1.000 42.07659 120 ASP C C 1
ATOM 856 O O . ASP A 1 120 ? 34.63456 41.41360 19.43250 1.000 45.71401 120 ASP C O 1
ATOM 861 N N . LEU A 1 121 ? 36.38587 41.75625 18.03631 1.000 41.16040 121 LEU C N 1
ATOM 862 C CA . LEU A 1 121 ? 36.84704 42.95532 18.72592 1.000 47.52828 121 LEU C CA 1
ATOM 863 C C . LEU A 1 121 ? 35.84883 44.10147 18.64347 1.000 50.21850 121 LEU C C 1
ATOM 864 O O . LEU A 1 121 ? 35.99760 45.08172 19.38276 1.000 49.18082 121 LEU C O 1
ATOM 869 N N . LYS A 1 122 ? 34.83904 44.00760 17.77590 1.000 46.63571 122 LYS C N 1
ATOM 870 C CA . LYS A 1 122 ? 33.76658 44.99470 17.77441 1.000 50.11036 122 LYS C CA 1
ATOM 871 C C . LYS A 1 122 ? 32.92128 44.93785 19.04057 1.000 45.90177 122 LYS C C 1
ATOM 872 O O . LYS A 1 122 ? 32.11901 45.84787 19.27213 1.000 50.50658 122 LYS C O 1
ATOM 874 N N . ASN A 1 123 ? 33.07712 43.89858 19.85878 1.000 40.89341 123 ASN C N 1
ATOM 875 C CA . ASN A 1 123 ? 32.37283 43.81834 21.12921 1.000 48.60707 123 ASN C CA 1
ATOM 876 C C . ASN A 1 123 ? 33.01485 44.67559 22.21343 1.000 44.79192 123 ASN C C 1
ATOM 877 O O . ASN A 1 123 ? 32.46415 44.75699 23.31581 1.000 41.08195 123 ASN C O 1
ATOM 882 N N . VAL A 1 124 ? 34.14558 45.31923 21.92282 1.000 43.75021 124 VAL C N 1
ATOM 883 C CA . VAL A 1 124 ? 34.89792 46.08529 22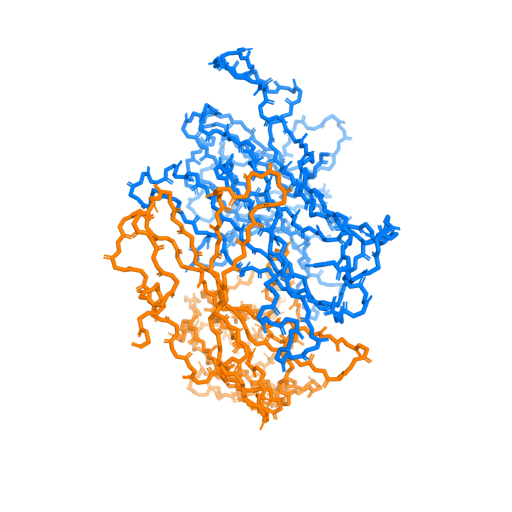.91173 1.000 39.26373 124 VAL C CA 1
ATOM 884 C C . VAL A 1 124 ? 34.38401 47.51805 22.93409 1.000 36.80244 124 VAL C C 1
ATOM 885 O O . VAL A 1 124 ? 34.30415 48.17734 21.88999 1.000 39.71174 124 VAL C O 1
ATOM 889 N N . PHE A 1 125 ? 34.04194 48.00509 24.12722 1.000 38.79963 125 PHE C N 1
ATOM 890 C CA . PHE A 1 125 ? 33.52401 49.35244 24.29895 1.000 33.98443 125 PHE C CA 1
ATOM 891 C C . PHE A 1 125 ? 34.18270 50.00757 25.50562 1.000 31.92741 125 PHE C C 1
ATOM 892 O O . PHE A 1 125 ? 34.40359 49.34536 26.52609 1.000 30.40445 125 PHE C O 1
ATOM 900 N N . PRO A 1 126 ? 34.50166 51.29642 25.42741 1.000 33.46536 126 PRO C N 1
ATOM 901 C CA . PRO A 1 126 ? 34.94681 52.02036 26.61826 1.000 33.54738 126 PRO C CA 1
ATOM 902 C C . PRO A 1 126 ? 33.75252 52.41516 27.46632 1.000 34.00365 126 PRO C C 1
ATOM 903 O O . PRO A 1 126 ? 32.60917 52.40296 26.98270 1.000 34.69248 126 PRO C O 1
ATOM 907 N N . PRO A 1 127 ? 33.96380 52.77847 28.72779 1.000 33.92246 127 PRO C N 1
ATOM 908 C CA . PRO A 1 127 ? 32.83759 53.20525 29.55844 1.000 34.75326 127 PRO C CA 1
ATOM 909 C C . PRO A 1 127 ? 32.42588 54.64267 29.29318 1.000 37.23719 127 PRO C C 1
ATOM 910 O O . PRO A 1 127 ? 33.24296 55.50796 28.97275 1.000 38.46596 127 PRO C O 1
ATOM 914 N N . GLU A 1 128 ? 31.12717 54.88703 29.43972 1.000 28.91743 128 GLU C N 1
ATOM 915 C CA . GLU A 1 128 ? 30.63260 56.22293 29.72237 1.000 25.82232 128 GLU C CA 1
ATOM 916 C C . GLU A 1 128 ? 30.62748 56.41150 31.23313 1.000 27.46385 128 GLU C C 1
ATOM 917 O O . GLU A 1 128 ? 30.37489 55.46674 31.98679 1.000 22.89554 128 GLU C O 1
ATOM 923 N N . VAL A 1 129 ? 30.93350 57.62412 31.67909 1.000 23.31556 129 VAL C N 1
ATOM 924 C CA . VAL A 1 129 ? 31.10010 57.90492 33.10005 1.000 23.75344 129 VAL C CA 1
ATOM 925 C C . VAL A 1 129 ? 30.23248 59.09849 33.45809 1.000 23.75267 129 VAL C C 1
ATOM 926 O O . VAL A 1 129 ? 30.21069 60.09916 32.73103 1.000 23.43317 129 VAL C O 1
ATOM 930 N N . ALA A 1 130 ? 29.50906 58.98514 34.56776 1.000 23.02896 130 ALA C N 1
ATOM 931 C CA . ALA A 1 130 ? 28.66772 60.06301 35.05600 1.000 21.01688 130 ALA C CA 1
ATOM 932 C C . ALA A 1 130 ? 28.77013 60.13054 36.57173 1.000 23.20311 130 ALA C C 1
ATOM 933 O O . ALA A 1 130 ? 28.81348 59.09695 37.24908 1.000 19.66838 130 ALA C O 1
ATOM 935 N N . VAL A 1 131 ? 28.82040 61.35063 37.09944 1.000 22.29963 131 VAL C N 1
ATOM 936 C CA . VAL A 1 131 ? 28.87018 61.59045 38.53758 1.000 20.21149 131 VAL C CA 1
ATOM 937 C C . VAL A 1 131 ? 27.54487 62.20398 38.95972 1.000 25.82347 131 VAL C C 1
ATOM 938 O O . VAL A 1 131 ? 27.05132 63.14174 38.31853 1.000 26.83126 131 VAL C O 1
ATOM 942 N N . PHE A 1 132 ? 26.96484 61.66649 40.02364 1.000 20.14100 132 PHE C N 1
ATOM 943 C CA . PHE A 1 132 ? 25.67584 62.10944 40.53120 1.000 24.40159 132 PHE C CA 1
ATOM 944 C C . PHE A 1 132 ? 25.89080 62.81446 41.86158 1.000 22.79264 132 PHE C C 1
ATOM 945 O O . PHE A 1 132 ? 26.55356 62.27604 42.75572 1.000 26.50312 132 PHE C O 1
ATOM 953 N N . GLU A 1 133 ? 25.34187 64.02215 41.97905 1.000 24.43161 133 GLU C N 1
ATOM 954 C CA . GLU A 1 133 ? 25.58247 64.89729 43.11529 1.000 24.11106 133 GLU C CA 1
ATOM 955 C C . GLU A 1 133 ? 24.76406 64.46168 44.33146 1.000 27.65567 133 GLU C C 1
ATOM 956 O O . GLU A 1 133 ? 23.67596 63.89789 44.18794 1.000 26.13097 133 GLU C O 1
ATOM 962 N N . PRO A 1 134 ? 25.27236 64.71752 45.53933 1.000 28.23001 134 PRO C N 1
ATOM 963 C CA . PRO A 1 134 ? 24.59583 64.23686 46.75149 1.000 25.61478 134 PRO C CA 1
ATOM 964 C C . PRO A 1 134 ? 23.19993 64.81864 46.92327 1.000 25.14089 134 PRO C C 1
ATOM 965 O O . PRO A 1 134 ? 22.91556 65.95182 46.52389 1.000 23.81516 134 PRO C O 1
ATOM 969 N N . SER A 1 135 ? 22.33595 64.02549 47.55699 1.000 25.96417 135 SER C N 1
ATOM 970 C CA . SER A 1 135 ? 20.97720 64.44502 47.87731 1.000 27.85356 135 SER C CA 1
ATOM 971 C C . SER A 1 135 ? 20.96619 65.45656 49.01695 1.000 25.76936 135 SER C C 1
ATOM 972 O O . SER A 1 135 ? 21.66595 65.29034 50.01931 1.000 26.98711 135 SER C O 1
ATOM 975 N N . GLU A 1 136 ? 20.14724 66.50228 48.86813 1.000 25.32070 136 GLU C N 1
ATOM 976 C CA . GLU A 1 136 ? 19.96828 67.45628 49.95861 1.000 32.08418 136 GLU C CA 1
ATOM 977 C C . GLU A 1 136 ? 19.32164 66.80414 51.17391 1.000 28.87525 136 GLU C C 1
ATOM 978 O O . GLU A 1 136 ? 19.56147 67.23540 52.30825 1.000 29.60951 136 GLU C O 1
ATOM 984 N N . ALA A 1 137 ? 18.49655 65.77405 50.96100 1.000 27.42796 137 ALA C N 1
ATOM 985 C CA . ALA A 1 137 ? 17.90329 65.06022 52.08823 1.000 32.07418 137 ALA C CA 1
ATOM 986 C C . ALA A 1 137 ? 18.97206 64.36955 52.93351 1.000 27.97376 137 ALA C C 1
ATOM 987 O O . ALA A 1 137 ? 18.88649 64.36913 54.16676 1.000 30.87440 137 ALA C O 1
ATOM 989 N N . GLU A 1 138 ? 19.98687 63.77967 52.29078 1.000 24.95376 138 GLU C N 1
ATOM 990 C CA . GLU A 1 138 ? 21.07291 63.15477 53.04174 1.000 29.38268 138 GLU C CA 1
ATOM 991 C C . GLU A 1 138 ? 21.89681 64.19380 53.78775 1.000 27.43709 138 GLU C C 1
ATOM 992 O O . GLU A 1 138 ? 22.24770 63.99371 54.95483 1.000 27.67295 138 GLU C O 1
ATOM 998 N N . ILE A 1 139 ? 22.22990 65.29908 53.12018 1.000 27.78949 139 ILE C N 1
ATOM 999 C CA . ILE A 1 139 ? 22.97293 66.37425 53.77095 1.000 32.75192 139 ILE C CA 1
ATOM 1000 C C . ILE A 1 139 ? 22.24045 66.84140 55.02647 1.000 30.52808 139 ILE C C 1
ATOM 1001 O O . ILE A 1 139 ? 22.81460 66.89378 56.12191 1.000 29.30001 139 ILE C O 1
ATOM 1006 N N . SER A 1 140 ? 20.94732 67.14195 54.89543 1.000 27.52829 140 SER C N 1
ATOM 1007 C CA . SER A 1 140 ? 20.19758 67.69005 56.02206 1.000 29.67145 140 SER C CA 1
ATOM 1008 C C . SER A 1 140 ? 20.01898 66.68269 57.15157 1.000 30.20179 140 SER C C 1
ATOM 1009 O O . SER A 1 140 ? 19.96715 67.07587 58.32219 1.000 33.37021 140 SER C O 1
ATOM 1012 N N . HIS A 1 141 ? 19.90601 65.39478 56.83454 1.000 29.31710 141 HIS C N 1
ATOM 1013 C CA . HIS A 1 141 ? 19.63919 64.40287 57.87090 1.000 30.98694 141 HIS C CA 1
ATOM 1014 C C . HIS A 1 141 ? 20.91311 63.88087 58.52398 1.000 29.46533 141 HIS C C 1
ATOM 1015 O O . HIS A 1 141 ? 20.92845 63.63485 59.73378 1.000 30.83769 141 HIS C O 1
ATOM 1022 N N . THR A 1 142 ? 21.99021 63.71529 57.75593 1.000 30.53912 142 THR C N 1
ATOM 1023 C CA . THR A 1 142 ? 23.18154 63.03912 58.24911 1.000 29.12961 142 THR C CA 1
ATOM 1024 C C . THR A 1 142 ? 24.41102 63.92133 58.36667 1.000 30.39762 142 THR C C 1
ATOM 1025 O O . THR A 1 142 ? 25.39965 63.48041 58.96702 1.000 33.19841 142 THR C O 1
ATOM 1029 N N A GLN A 1 143 ? 24.38798 65.13584 57.81493 0.390 28.52810 143 GLN C N 1
ATOM 1030 N N B GLN A 1 143 ? 24.38841 65.13367 57.81407 0.610 29.73073 143 GLN C N 1
ATOM 1031 C CA A GLN A 1 143 ? 25.55007 66.02221 57.74408 0.390 30.71431 143 GLN C CA 1
ATOM 1032 C CA B GLN A 1 143 ? 25.55237 66.01504 57.75840 0.610 30.51004 143 GLN C CA 1
ATOM 1033 C C A GLN A 1 143 ? 26.67425 65.42069 56.90983 0.390 31.10267 143 GLN C C 1
ATOM 1034 C C B GLN A 1 143 ? 26.67585 65.41639 56.91776 0.610 30.31096 143 GLN C C 1
ATOM 1035 O O A GLN A 1 143 ? 27.83199 65.83859 57.02032 0.390 30.33656 143 GLN C O 1
ATOM 1036 O O B GLN A 1 143 ? 27.83417 65.83432 57.02734 0.610 30.75321 143 GLN C O 1
ATOM 1047 N N . LYS A 1 144 ? 26.34353 64.44056 56.07510 1.000 28.96360 144 LYS C N 1
ATOM 1048 C CA . LYS A 1 144 ? 27.28241 63.82918 55.15125 1.000 29.14052 144 LYS C CA 1
ATOM 1049 C C . LYS A 1 144 ? 26.71094 63.94325 53.74392 1.000 31.11502 144 LYS C C 1
ATOM 1050 O O . LYS A 1 144 ? 25.52595 64.23497 53.55306 1.000 29.16999 144 LYS C O 1
ATOM 1056 N N . ALA A 1 145 ? 27.56359 63.71186 52.75129 1.000 24.03774 145 ALA C N 1
ATOM 1057 C CA . ALA A 1 145 ? 27.17144 63.87848 51.35949 1.000 21.76659 145 ALA C CA 1
ATOM 1058 C C . ALA A 1 145 ? 27.82048 62.77862 50.53507 1.000 25.50470 145 ALA C C 1
ATOM 1059 O O . ALA A 1 145 ? 29.04922 62.73043 50.42322 1.000 25.51892 145 ALA C O 1
ATOM 1061 N N . THR A 1 146 ? 26.99813 61.89452 49.97736 1.000 20.79847 146 THR C N 1
ATOM 1062 C CA . THR A 1 146 ? 27.46604 60.78147 49.16054 1.000 25.43571 146 THR C CA 1
ATOM 1063 C C . THR A 1 146 ? 27.34066 61.14860 47.68547 1.000 22.87539 146 THR C C 1
ATOM 1064 O O . THR A 1 146 ? 26.23390 61.41383 47.19968 1.000 22.24065 146 THR C O 1
ATOM 1068 N N . LEU A 1 147 ? 28.46949 61.17969 46.98415 1.000 22.04050 147 LEU C N 1
ATOM 1069 C CA . LEU A 1 147 ? 28.47609 61.23415 45.52923 1.000 21.64453 147 LEU C CA 1
ATOM 1070 C C . LEU A 1 147 ? 28.48509 59.81527 44.97192 1.000 22.31660 147 LEU C C 1
ATOM 1071 O O . LEU A 1 147 ? 29.02887 58.89433 45.58656 1.000 22.63974 147 LEU C O 1
ATOM 1076 N N . VAL A 1 148 ? 27.87737 59.63797 43.80118 1.000 21.22865 148 VAL C N 1
ATOM 1077 C CA . VAL A 1 148 ? 27.83726 58.33086 43.15315 1.000 20.26681 148 VAL C CA 1
ATOM 1078 C C . VAL A 1 148 ? 28.41183 58.44822 41.75134 1.000 23.96387 148 VAL C C 1
ATOM 1079 O O . VAL A 1 148 ? 28.02907 59.34082 40.98461 1.000 21.16650 148 VAL C O 1
ATOM 1083 N N . CYS A 1 149 ? 29.31658 57.53790 41.41304 1.000 19.62460 149 CYS C N 1
ATOM 1084 C CA . CYS A 1 149 ? 29.88008 57.45001 40.07629 1.000 21.53719 149 CYS C CA 1
ATOM 1085 C C . CYS A 1 149 ? 29.36153 56.19835 39.38799 1.000 24.68161 149 CYS C C 1
ATOM 1086 O O . CYS A 1 149 ? 29.37384 55.11349 39.97751 1.000 21.27190 149 CYS C O 1
ATOM 1089 N N . LEU A 1 150 ? 28.92179 56.34947 38.13994 1.000 18.07124 150 LEU C N 1
ATOM 1090 C CA . LEU A 1 150 ? 28.38579 55.24938 37.35066 1.000 19.68166 150 LEU C CA 1
ATOM 1091 C C . LEU A 1 150 ? 29.19866 55.10745 36.07087 1.000 22.81496 150 LEU C C 1
ATOM 1092 O O . LEU A 1 150 ? 29.22444 56.02590 35.24370 1.000 21.04657 150 LEU C O 1
ATOM 1097 N N . ALA A 1 151 ? 29.84533 53.95897 35.90560 1.000 18.68316 151 ALA C N 1
ATOM 1098 C CA . ALA A 1 151 ? 30.53216 53.60750 34.67020 1.000 21.39262 151 ALA C CA 1
ATOM 1099 C C . ALA A 1 151 ? 29.69009 52.56024 33.95879 1.000 22.37190 151 ALA C C 1
ATOM 1100 O O . ALA A 1 151 ? 29.40105 51.50764 34.53285 1.000 25.24816 151 ALA C O 1
ATOM 1102 N N . THR A 1 152 ? 29.28799 52.84943 32.72243 1.000 24.95505 152 THR C N 1
ATOM 1103 C CA . THR A 1 152 ? 28.31186 52.02827 32.02145 1.000 24.28567 152 THR C CA 1
ATOM 1104 C C . THR A 1 152 ? 28.77357 51.69841 30.60950 1.000 27.49216 152 THR C C 1
ATOM 1105 O O . THR A 1 152 ? 29.52359 52.45348 29.98302 1.000 24.01814 152 THR C O 1
ATOM 1109 N N . GLY A 1 153 ? 28.31782 50.54433 30.12488 1.000 26.69281 153 GLY C N 1
ATOM 1110 C CA . GLY A 1 153 ? 28.45763 50.17858 28.72894 1.000 26.56371 153 GLY C CA 1
ATOM 1111 C C . GLY A 1 153 ? 29.83038 49.72834 28.27901 1.000 33.51462 153 GLY C C 1
ATOM 1112 O O . GLY A 1 153 ? 30.10511 49.75991 27.07604 1.000 32.97564 153 GLY C O 1
ATOM 1113 N N . PHE A 1 154 ? 30.69894 49.28970 29.19034 1.000 24.69797 154 PHE C N 1
ATOM 1114 C CA . PHE A 1 154 ? 32.05942 48.92773 28.81906 1.000 25.11349 154 PHE C CA 1
ATOM 1115 C C . PHE A 1 154 ? 32.22308 47.41758 28.68030 1.000 28.06932 154 PHE C C 1
ATOM 1116 O O . PHE A 1 154 ? 31.52295 46.63176 29.32203 1.000 29.08935 154 PHE C O 1
ATOM 1124 N N . TYR A 1 155 ? 33.16254 47.02348 27.82060 1.000 24.28598 155 TYR C N 1
ATOM 1125 C CA . TYR A 1 155 ? 33.54795 45.62903 27.62248 1.000 31.55481 155 TYR C CA 1
ATOM 1126 C C . TYR A 1 155 ? 34.95259 45.58743 27.03595 1.000 30.33810 155 TYR C C 1
ATOM 1127 O O . TYR A 1 155 ? 35.24747 46.32637 26.08740 1.000 29.13649 155 TYR C O 1
ATOM 1136 N N . PRO A 1 156 ? 35.84511 44.73096 27.55400 1.000 31.74716 156 PRO C N 1
ATOM 1137 C CA . PRO A 1 156 ? 35.57375 43.78896 28.64587 1.000 32.40810 156 PRO C CA 1
ATOM 1138 C C . PRO A 1 156 ? 35.54170 44.46461 30.02039 1.000 29.50873 156 PRO C C 1
ATOM 1139 O O . PRO A 1 156 ? 35.59066 45.69122 30.10443 1.000 25.91063 156 PRO C O 1
ATOM 1143 N N . ASP A 1 157 ? 35.45434 43.67435 31.08434 1.000 32.83619 157 ASP C N 1
ATOM 1144 C CA . ASP A 1 157 ? 35.35343 44.22676 32.43874 1.000 38.85807 157 ASP C CA 1
ATOM 1145 C C . ASP A 1 157 ? 36.73202 44.52355 33.03117 1.000 38.42469 157 ASP C C 1
ATOM 1146 O O . ASP A 1 157 ? 37.06232 44.10591 34.14286 1.000 44.07471 157 ASP C O 1
ATOM 1151 N N . HIS A 1 158 ? 37.55607 45.26001 32.28997 1.000 36.58472 158 HIS C N 1
ATOM 1152 C CA . HIS A 1 158 ? 38.91911 45.58421 32.70286 1.000 28.38361 158 HIS C CA 1
ATOM 1153 C C . HIS A 1 158 ? 38.96865 47.08139 32.98570 1.000 34.16874 158 HIS C C 1
ATOM 1154 O O . HIS A 1 158 ? 39.43270 47.87410 32.16438 1.000 28.52102 158 HIS C O 1
ATOM 1161 N N . VAL A 1 159 ? 38.47583 47.47430 34.16010 1.000 26.23994 159 VAL C N 1
ATOM 1162 C CA . VAL A 1 159 ? 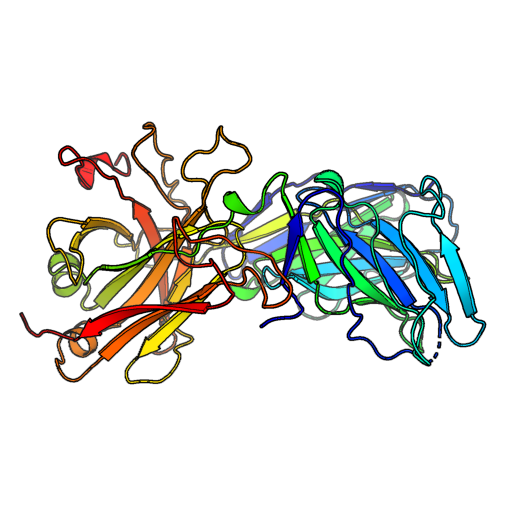38.47020 48.88016 34.53562 1.000 24.85901 159 VAL C CA 1
ATOM 1163 C C . VAL A 1 159 ? 39.04305 49.03740 35.93420 1.000 27.70413 159 VAL C C 1
ATOM 1164 O O . VAL A 1 159 ? 39.01207 48.11300 36.75460 1.000 22.40805 159 VAL C O 1
ATOM 1168 N N . GLU A 1 160 ? 39.57135 50.22973 36.19778 1.000 19.44510 160 GLU C N 1
ATOM 1169 C CA . GLU A 1 160 ? 40.00561 50.63526 37.53206 1.000 24.14552 160 GLU C CA 1
ATOM 1170 C C . GLU A 1 160 ? 39.38724 51.99769 37.80055 1.000 24.63857 160 GLU C C 1
ATOM 1171 O O . GLU A 1 160 ? 39.68133 52.96846 37.09226 1.000 19.87889 160 GLU C O 1
ATOM 1177 N N . LEU A 1 161 ? 38.51219 52.05889 38.79815 1.000 17.04997 161 LEU C N 1
ATOM 1178 C CA . LEU A 1 161 ? 37.78688 53.27270 39.14388 1.000 21.11852 161 LEU C CA 1
ATOM 1179 C C . LEU A 1 161 ? 38.44357 53.93073 40.35216 1.000 19.36243 161 LEU C C 1
ATOM 1180 O O . LEU A 1 161 ? 38.70029 53.26579 41.36119 1.000 23.61144 161 LEU C O 1
ATOM 1185 N N . SER A 1 162 ? 38.70137 55.23532 40.25217 1.000 19.04944 162 SER C N 1
ATOM 1186 C CA . SER A 1 162 ? 39.29754 55.98626 41.34596 1.000 26.60527 162 SER C CA 1
ATOM 1187 C C . SER A 1 162 ? 38.61440 57.33926 41.48084 1.000 26.31147 162 SER C C 1
ATOM 1188 O O . SER A 1 162 ? 38.05551 57.87575 40.51809 1.000 22.53713 162 SER C O 1
ATOM 1191 N N . TRP A 1 163 ? 38.66891 57.88287 42.69235 1.000 20.86688 163 TRP C N 1
ATOM 1192 C CA . TRP A 1 163 ? 38.12762 59.19812 42.99980 1.000 20.35146 163 TRP C CA 1
ATOM 1193 C C . TRP A 1 163 ? 39.26250 60.18458 43.23514 1.000 19.41734 163 TRP C C 1
ATOM 1194 O O . TRP A 1 163 ? 40.26862 59.85487 43.86887 1.000 25.67655 163 TRP C O 1
ATOM 1205 N N . TRP A 1 164 ? 39.09361 61.39773 42.72417 1.000 22.74315 164 TRP C N 1
ATOM 1206 C CA . TRP A 1 164 ? 40.10920 62.43372 42.81620 1.000 21.40434 164 TRP C CA 1
ATOM 1207 C C . TRP A 1 164 ? 39.44282 63.69283 43.34203 1.000 26.90741 164 TRP C C 1
ATOM 1208 O O . TRP A 1 164 ? 38.46318 64.16986 42.75814 1.000 22.73060 164 TRP C O 1
ATOM 1219 N N . VAL A 1 165 ? 39.97043 64.22446 44.43895 1.000 21.03022 165 VAL C N 1
ATOM 1220 C CA . VAL A 1 165 ? 39.40778 65.39220 45.10353 1.000 26.52295 165 VAL C CA 1
ATOM 1221 C C . VAL A 1 165 ? 40.47213 66.47253 45.10643 1.000 31.43983 165 VAL C C 1
ATOM 1222 O O . VAL A 1 165 ? 41.55712 66.28122 45.67314 1.000 26.24601 165 VAL C O 1
ATOM 1226 N N . ASN A 1 166 ? 40.16866 67.59649 44.45713 1.000 33.62948 166 ASN C N 1
ATOM 1227 C CA . ASN A 1 166 ? 41.11972 68.69401 44.29761 1.000 34.26130 166 ASN C CA 1
ATOM 1228 C C . ASN A 1 166 ? 42.45937 68.18361 43.77691 1.000 31.13089 166 ASN C C 1
ATOM 1229 O O . ASN A 1 166 ? 43.52683 68.54335 44.27851 1.000 32.88308 166 ASN C O 1
ATOM 1234 N N . GLY A 1 167 ? 42.39413 67.30497 42.77811 1.000 31.42163 167 GLY C N 1
ATOM 1235 C CA . GLY A 1 167 ? 43.56951 66.83902 42.07712 1.000 30.31754 167 GLY C CA 1
ATOM 1236 C C . GLY A 1 167 ? 44.31032 65.68384 42.71467 1.000 33.41561 167 GLY C C 1
ATOM 1237 O O . GLY A 1 167 ? 45.32331 65.24721 42.16122 1.000 29.43196 167 GLY C O 1
ATOM 1238 N N . LYS A 1 168 ? 43.84639 65.16342 43.84894 1.000 32.68177 168 LYS C N 1
ATOM 1239 C CA . LYS A 1 168 ? 44.56065 64.09949 44.54390 1.000 35.29346 168 LYS C CA 1
ATOM 1240 C C . LYS A 1 168 ? 43.65418 62.89163 44.72495 1.000 29.88161 168 LYS C C 1
ATOM 1241 O O . LYS A 1 168 ? 42.47219 63.03421 45.05213 1.000 26.81792 168 LYS C O 1
ATOM 1247 N N . GLU A 1 169 ? 44.20939 61.70408 44.49103 1.000 24.58407 169 GLU C N 1
ATOM 1248 C CA . GLU A 1 169 ? 43.42995 60.48222 44.63000 1.000 32.80563 169 GLU C CA 1
ATOM 1249 C C . GLU A 1 169 ? 43.12988 60.22103 46.10045 1.000 27.76186 169 GLU C C 1
ATOM 1250 O O . GLU A 1 169 ? 44.00695 60.35557 46.95943 1.000 27.34388 169 GLU C O 1
ATOM 1256 N N . VAL A 1 170 ? 41.89146 59.85585 46.39505 1.000 29.86543 170 VAL C N 1
ATOM 1257 C CA . VAL A 1 170 ? 41.48361 59.63124 47.77575 1.000 29.84686 170 VAL C CA 1
ATOM 1258 C C . VAL A 1 170 ? 41.34318 58.13715 48.02677 1.000 30.11569 170 VAL C C 1
ATOM 1259 O O . VAL A 1 170 ? 41.01055 57.35359 47.12975 1.000 25.38845 170 VAL C O 1
ATOM 1263 N N . HIS A 1 171 ? 41.60003 57.73948 49.27378 1.000 26.24768 171 HIS C N 1
ATOM 1264 C CA . HIS A 1 171 ? 41.62054 56.33490 49.66073 1.000 31.46966 171 HIS C CA 1
ATOM 1265 C C . HIS A 1 171 ? 40.76471 56.07299 50.89192 1.000 35.73340 171 HIS C C 1
ATOM 1266 O O . HIS A 1 171 ? 40.93902 55.04296 51.55151 1.000 37.30463 171 HIS C O 1
ATOM 1273 N N . SER A 1 172 ? 39.86409 56.99158 51.22973 1.000 30.45420 172 SER C N 1
ATOM 1274 C CA . SER A 1 172 ? 38.96648 56.81367 52.35989 1.000 28.52745 172 SER C CA 1
ATOM 1275 C C . SER A 1 172 ? 37.60770 57.38815 51.99523 1.000 26.28963 172 SER C C 1
ATOM 1276 O O . SER A 1 172 ? 37.50330 58.30696 51.17758 1.000 25.93351 172 SER C O 1
ATOM 1279 N N . GLY A 1 173 ? 36.56168 56.82354 52.58911 1.000 29.61596 173 GLY C N 1
ATOM 1280 C CA . GLY A 1 173 ? 35.22006 57.25763 52.25361 1.000 29.26593 173 GLY C CA 1
ATOM 1281 C C . GLY A 1 173 ? 34.73642 56.77623 50.91123 1.000 29.21373 173 GLY C C 1
ATOM 1282 O O . GLY A 1 173 ? 33.78683 57.34539 50.35754 1.000 27.53131 173 GLY C O 1
ATOM 1283 N N . VAL A 1 174 ? 35.36528 55.73660 50.36688 1.000 22.06050 174 VAL C N 1
ATOM 1284 C CA . VAL A 1 174 ? 35.05823 55.22912 49.03670 1.000 24.02374 174 VAL C CA 1
ATOM 1285 C C . VAL A 1 174 ? 34.75891 53.74189 49.13126 1.000 23.24652 174 VAL C C 1
ATOM 1286 O O . VAL A 1 174 ? 35.39785 53.01672 49.90170 1.000 22.35966 174 VAL C O 1
ATOM 1290 N N . CYS A 1 175 ? 33.78512 53.28574 48.35118 1.000 21.42162 175 CYS C N 1
ATOM 1291 C CA . CYS A 1 175 ? 33.71684 51.86939 48.03638 1.000 25.78352 175 CYS C CA 1
ATOM 1292 C C . CYS A 1 175 ? 33.15105 51.71584 46.64019 1.000 25.05488 175 CYS C C 1
ATOM 1293 O O . CYS A 1 175 ? 32.32902 52.52105 46.19191 1.000 22.94216 175 CYS C O 1
ATOM 1296 N N . THR A 1 176 ? 33.62661 50.68771 45.95779 1.000 25.95742 176 THR C N 1
ATOM 1297 C CA . THR A 1 176 ? 33.21523 50.36123 44.60932 1.000 25.41832 176 THR C CA 1
ATOM 1298 C C . THR A 1 176 ? 32.61751 48.96352 44.63496 1.000 31.44856 176 THR C C 1
ATOM 1299 O O . THR A 1 176 ? 33.05114 48.11383 45.41775 1.000 32.48995 176 THR C O 1
ATOM 1303 N N . ASP A 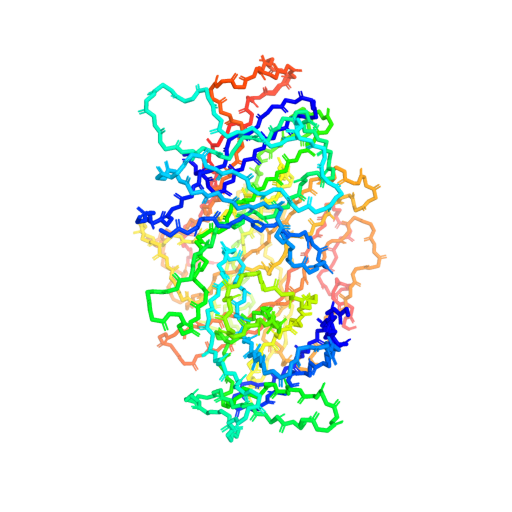1 177 ? 31.59357 48.74379 43.81084 1.000 25.43292 177 ASP C N 1
ATOM 1304 C CA . ASP A 1 177 ? 30.99885 47.41853 43.70749 1.000 31.89429 177 ASP C CA 1
ATOM 1305 C C . ASP A 1 177 ? 32.09774 46.37139 43.54100 1.000 27.69168 177 ASP C C 1
ATOM 1306 O O . ASP A 1 177 ? 33.05150 46.59216 42.78444 1.000 35.05946 177 ASP C O 1
ATOM 1311 N N . PRO A 1 178 ? 32.01764 45.24079 44.24438 1.000 36.51256 178 PRO C N 1
ATOM 1312 C CA . PRO A 1 178 ? 33.07063 44.22341 44.09851 1.000 35.54962 178 PRO C CA 1
ATOM 1313 C C . PRO A 1 178 ? 33.11490 43.61151 42.71380 1.000 38.62570 178 PRO C C 1
ATOM 1314 O O . PRO A 1 178 ? 34.17926 43.15658 42.27699 1.000 41.23735 178 PRO C O 1
ATOM 1318 N N . GLN A 1 179 ? 31.98869 43.59897 42.00026 1.000 35.70608 179 GLN C N 1
ATOM 1319 C CA . GLN A 1 179 ? 31.91370 43.00356 40.68468 1.000 40.98079 179 GLN C CA 1
ATOM 1320 C C . GLN A 1 179 ? 31.03512 43.88795 39.80879 1.000 37.69724 179 GLN C C 1
ATOM 1321 O O . GLN A 1 179 ? 29.97178 44.34374 40.26452 1.000 43.74281 179 GLN C O 1
ATOM 1327 N N . PRO A 1 180 ? 31.44466 44.16895 38.57728 1.000 39.67029 180 PRO C N 1
ATOM 1328 C CA . PRO A 1 180 ? 30.52844 44.82534 37.64194 1.000 40.38923 180 PRO C CA 1
ATOM 1329 C C . PRO A 1 180 ? 29.35663 43.90986 37.34129 1.000 38.70399 180 PRO C C 1
ATOM 1330 O O . PRO A 1 180 ? 29.46056 42.68596 37.43598 1.000 41.86953 180 PRO C O 1
ATOM 1334 N N . LEU A 1 181 ? 28.22456 44.50932 36.99506 1.000 37.12163 181 LEU C N 1
ATOM 1335 C CA . LEU A 1 181 ? 27.05707 43.73487 36.60633 1.000 39.36234 181 LEU C CA 1
ATOM 1336 C C . LEU A 1 181 ? 26.89463 43.77996 35.09336 1.000 38.96551 181 LEU C C 1
ATOM 1337 O O . LEU A 1 181 ? 27.32174 44.73197 34.43375 1.000 36.40157 181 LEU C O 1
ATOM 1342 N N . LYS A 1 182 ? 26.28342 42.73156 34.54928 1.000 40.67590 182 LYS C N 1
ATOM 1343 C CA . LYS A 1 182 ? 26.01146 42.67028 33.12150 1.000 44.12262 182 LYS C CA 1
ATOM 1344 C C . LYS A 1 182 ? 24.74818 43.45779 32.80149 1.000 43.24810 182 LYS C C 1
ATOM 1345 O O . LYS A 1 182 ? 23.68263 43.20089 33.37124 1.000 46.17643 182 LYS C O 1
ATOM 1351 N N . GLU A 1 183 ? 24.87186 44.42280 31.88828 1.000 44.56205 183 GLU C N 1
ATOM 1352 C CA . GLU A 1 183 ? 23.70757 45.19594 31.47239 1.000 43.18137 183 GLU C CA 1
ATOM 1353 C C . GLU A 1 183 ? 22.72361 44.35006 30.67144 1.000 47.82593 183 GLU C C 1
ATOM 1354 O O . GLU A 1 183 ? 21.51188 44.58153 30.74549 1.000 48.00714 183 GLU C O 1
ATOM 1360 N N . GLN A 1 184 ? 23.21729 43.37511 29.90684 1.000 50.58646 184 GLN C N 1
ATOM 1361 C CA . GLN A 1 184 ? 22.38125 42.44198 29.14784 1.000 47.68562 184 GLN C CA 1
ATOM 1362 C C . GLN A 1 184 ? 22.83602 41.02491 29.46791 1.000 53.26274 184 GLN 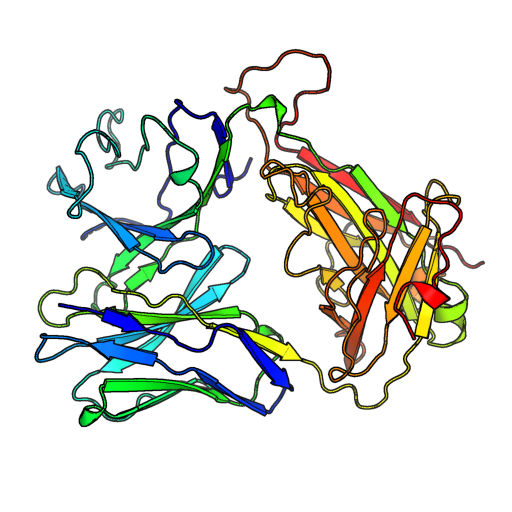C C 1
ATOM 1363 O O . GLN A 1 184 ? 23.47455 40.36007 28.64198 1.000 57.91301 184 GLN C O 1
ATOM 1369 N N . PRO A 1 185 ? 22.49292 40.51385 30.65485 1.000 50.43260 185 PRO C N 1
ATOM 1370 C CA . PRO A 1 185 ? 23.11033 39.26983 31.14826 1.000 52.11880 185 PRO C CA 1
ATOM 1371 C C . PRO A 1 185 ? 22.84294 38.02594 30.30655 1.000 63.49622 185 PRO C C 1
ATOM 1372 O O . PRO A 1 185 ? 23.38602 36.95353 30.59630 1.000 62.26739 185 PRO C O 1
ATOM 1376 N N . ALA A 1 186 ? 22.01986 38.14362 29.26710 1.000 63.51365 186 ALA C N 1
ATOM 1377 C CA . ALA A 1 186 ? 21.72059 37.01945 28.39282 1.000 67.47633 186 ALA C CA 1
ATOM 1378 C C . ALA A 1 186 ? 22.58449 36.99669 27.13935 1.000 72.71532 186 ALA C C 1
ATOM 1379 O O . ALA A 1 186 ? 22.49876 36.04015 26.36480 1.000 74.38142 186 ALA C O 1
ATOM 1381 N N . LEU A 1 187 ? 23.42632 38.00954 26.92716 1.000 67.14173 187 LEU C N 1
ATOM 1382 C CA . LEU A 1 187 ? 24.15520 38.12694 25.67063 1.000 71.16851 187 LEU C CA 1
ATOM 1383 C C . LEU A 1 187 ? 25.49060 37.39281 25.65591 1.000 74.66901 187 LEU C C 1
ATOM 1384 O O . LEU A 1 187 ? 26.05509 37.20794 24.57098 1.000 77.39504 187 LEU C O 1
ATOM 1389 N N . ASN A 1 188 ? 26.01192 36.98900 26.82055 1.000 72.79876 188 ASN C N 1
ATOM 1390 C CA . ASN A 1 188 ? 27.35336 36.41853 26.97063 1.000 73.44994 188 ASN C CA 1
ATOM 1391 C C . ASN A 1 188 ? 28.42992 37.47494 26.72319 1.000 67.90464 188 ASN C C 1
ATOM 1392 O O . ASN A 1 188 ? 29.30881 37.67791 27.56789 1.000 67.15211 188 ASN C O 1
ATOM 1394 N N A ASP A 1 189 ? 28.37578 38.14510 25.56900 0.575 60.79082 189 ASP C N 1
ATOM 1395 N N B ASP A 1 189 ? 28.37441 38.15092 25.57219 0.425 60.79911 189 ASP C N 1
ATOM 1396 C CA A ASP A 1 189 ? 29.24944 39.27429 25.27186 0.575 58.78321 189 ASP C CA 1
ATOM 1397 C CA B ASP A 1 189 ? 29.25736 39.27471 25.28052 0.425 58.78700 189 ASP C CA 1
ATOM 1398 C C A ASP A 1 189 ? 28.71306 40.58938 25.82754 0.575 56.25228 189 ASP C C 1
ATOM 1399 C C B ASP A 1 189 ? 28.72990 40.59159 25.84039 0.425 56.22091 189 ASP C C 1
ATOM 1400 O O A ASP A 1 189 ? 28.98511 41.65667 25.25928 0.575 49.90464 189 ASP C O 1
ATOM 1401 O O B ASP A 1 189 ? 29.01975 41.66039 25.28428 0.425 49.86846 189 ASP C O 1
ATOM 1410 N N . SER A 1 190 ? 27.96370 40.53961 26.92653 1.000 57.09741 190 SER C N 1
ATOM 1411 C CA . SER A 1 190 ? 27.30387 41.72882 27.44585 1.000 53.06521 190 SER C CA 1
ATOM 1412 C C . SER A 1 190 ? 28.30112 42.77242 27.92611 1.000 48.73802 190 SER C C 1
ATOM 1413 O O . SER A 1 190 ? 29.33356 42.45026 28.52120 1.000 49.39429 190 SER C O 1
ATOM 1416 N N . ARG A 1 191 ? 27.97652 44.03398 27.66597 1.000 37.71909 191 ARG C N 1
ATOM 1417 C CA . ARG A 1 191 ? 28.70872 45.13019 28.26670 1.000 35.19213 191 ARG C CA 1
ATOM 1418 C C . ARG A 1 191 ? 28.37880 45.21071 29.75669 1.000 38.11917 191 ARG C C 1
ATOM 1419 O O . ARG A 1 191 ? 27.42326 44.59776 30.24394 1.000 37.06843 191 ARG C O 1
ATOM 1427 N N . TYR A 1 192 ? 29.19397 45.96444 30.48691 1.000 32.38713 192 TYR C N 1
ATOM 1428 C CA . TYR A 1 192 ? 29.15180 45.96537 31.94029 1.000 32.72783 192 TYR C CA 1
ATOM 1429 C C . TYR A 1 192 ? 28.83662 47.35179 32.48468 1.000 35.06629 192 TYR C C 1
ATOM 1430 O O . TYR A 1 192 ? 28.96231 48.36711 31.79317 1.000 28.65750 192 TYR C O 1
ATOM 1439 N N . ALA A 1 193 ? 28.42431 47.37036 33.74978 1.000 31.32549 193 ALA C N 1
ATOM 1440 C CA . ALA A 1 193 ? 28.23985 48.59500 34.50839 1.000 31.20483 193 ALA C CA 1
ATOM 1441 C C . ALA A 1 193 ? 28.88636 48.42641 35.87494 1.000 25.71254 193 ALA C C 1
ATOM 1442 O O . ALA A 1 193 ? 28.97041 47.31729 36.40859 1.000 25.93195 193 ALA C O 1
ATOM 1444 N N . LEU A 1 194 ? 29.35389 49.53752 36.42994 1.000 21.96696 194 LEU C N 1
ATOM 1445 C CA . LEU A 1 194 ? 30.02664 49.52783 37.71734 1.000 27.75436 194 LEU C CA 1
ATOM 1446 C C . LEU A 1 194 ? 29.71208 50.84172 38.40849 1.000 25.18128 194 LEU C C 1
ATOM 1447 O O . LEU A 1 194 ? 29.72438 51.89526 37.77046 1.000 24.98378 194 LEU C O 1
ATOM 1452 N N . SER A 1 195 ? 29.40319 50.77791 39.70007 1.000 24.80745 195 SER C N 1
ATOM 1453 C CA . SER A 1 195 ? 29.11108 51.98373 40.45442 1.000 22.03260 195 SER C CA 1
ATOM 1454 C C . SER A 1 195 ? 30.10314 52.11913 41.59828 1.000 23.01003 195 SER C C 1
ATOM 1455 O O . SER A 1 195 ? 30.71804 51.14464 42.03508 1.000 22.77704 195 SER C O 1
ATOM 1458 N N . SER A 1 196 ? 30.26137 53.35371 42.06459 1.000 22.11572 196 SER C N 1
ATOM 1459 C CA . SER A 1 196 ? 31.13680 53.65536 43.18246 1.000 21.73132 196 SER C CA 1
ATOM 1460 C C . SER A 1 196 ? 30.55519 54.82585 43.95314 1.000 26.74961 196 SER C C 1
ATOM 1461 O O . SER A 1 196 ? 29.83113 55.65791 43.39605 1.000 23.48721 196 SER C O 1
ATOM 1464 N N . ARG A 1 197 ? 30.88489 54.87654 45.24092 1.000 24.41370 197 ARG C N 1
ATOM 1465 C CA . ARG A 1 197 ? 30.44410 55.92501 46.14862 1.000 23.63206 197 ARG C CA 1
ATOM 1466 C C . ARG A 1 197 ? 31.65602 56.63421 46.72922 1.000 20.10104 197 ARG C C 1
ATOM 1467 O O . ARG A 1 197 ? 32.66015 55.99812 47.05642 1.000 22.41432 197 ARG C O 1
ATOM 1475 N N . LEU A 1 198 ? 31.54744 57.95060 46.87114 1.000 20.70663 198 LEU C N 1
ATOM 1476 C CA . LEU A 1 198 ? 32.48247 58.74492 47.65564 1.000 20.95668 198 LEU C CA 1
ATOM 1477 C C . LEU A 1 198 ? 31.66827 59.56064 48.64511 1.000 23.92006 198 LEU C C 1
ATOM 1478 O O . LEU A 1 198 ? 30.77791 60.31150 48.23804 1.000 19.35320 198 LEU C O 1
ATOM 1483 N N . ARG A 1 199 ? 31.96996 59.42720 49.93652 1.000 20.94298 199 ARG C N 1
ATOM 1484 C CA . ARG A 1 199 ? 31.20409 60.10794 50.97409 1.000 23.94567 199 ARG C CA 1
ATOM 1485 C C . ARG A 1 199 ? 32.10454 61.06631 51.73599 1.000 27.02101 199 ARG C C 1
ATOM 1486 O O . ARG A 1 199 ? 33.15749 60.66910 52.25045 1.000 24.23026 199 ARG C O 1
ATOM 1494 N N . VAL A 1 200 ? 31.67928 62.32490 51.80661 1.000 22.27498 200 VAL C N 1
ATOM 1495 C CA . VAL A 1 200 ? 32.39436 63.38143 52.49312 1.000 23.42896 200 VAL C CA 1
ATOM 1496 C C . VAL A 1 200 ? 31.43173 64.05850 53.46556 1.000 25.83497 200 VAL C C 1
ATOM 1497 O O . VAL A 1 200 ? 30.24754 63.73264 53.52362 1.000 25.93309 200 VAL C O 1
ATOM 1501 N N . SER A 1 201 ? 31.96029 64.99610 54.24590 1.000 23.17190 201 SER C N 1
ATOM 1502 C CA . SER A 1 201 ? 31.11311 65.78258 55.12711 1.000 30.06573 201 SER C CA 1
ATOM 1503 C C . SER A 1 201 ? 30.26099 66.75404 54.31740 1.000 30.63550 201 SER C C 1
ATOM 1504 O O . SER A 1 201 ? 30.62044 67.16191 53.20912 1.000 25.67140 201 SER C O 1
ATOM 1507 N N . ALA A 1 202 ? 29.12721 67.15073 54.90141 1.000 30.50034 202 ALA C N 1
ATOM 1508 C CA . ALA A 1 202 ? 28.27664 68.13808 54.24527 1.000 26.85389 202 ALA C CA 1
ATOM 1509 C C . ALA A 1 202 ? 29.04373 69.42528 53.95826 1.000 31.38587 202 ALA C C 1
ATOM 1510 O O . ALA A 1 202 ? 28.91916 69.99771 52.87004 1.000 30.97144 202 ALA C O 1
ATOM 1512 N N . THR A 1 203 ? 29.86921 69.87919 54.90788 1.000 27.96551 203 THR C N 1
ATOM 1513 C CA . THR A 1 203 ? 30.55454 71.15746 54.73003 1.000 28.90394 203 THR C CA 1
ATOM 1514 C C . THR A 1 203 ? 31.62100 71.08497 53.64165 1.000 34.41025 203 THR C C 1
ATOM 1515 O O . THR A 1 203 ? 31.88923 72.09054 52.97230 1.000 31.07659 203 THR C O 1
ATOM 1519 N N . PHE A 1 204 ? 32.22288 69.91021 53.43419 1.000 31.99517 204 PHE C N 1
ATOM 1520 C CA . PHE A 1 204 ? 33.19206 69.75646 52.35242 1.000 33.90234 204 PHE C CA 1
ATOM 1521 C C . PHE A 1 204 ? 32.50302 69.77076 50.99333 1.000 33.97235 204 PHE C C 1
ATOM 1522 O O . PHE A 1 204 ? 33.01351 70.36540 50.03642 1.000 29.21871 204 PHE C O 1
ATOM 1530 N N . TRP A 1 205 ? 31.34179 69.12049 50.88730 1.000 30.40247 205 TRP C N 1
ATOM 1531 C CA . TRP A 1 205 ? 30.59853 69.16472 49.63389 1.000 31.53772 205 TRP C CA 1
ATOM 1532 C C . TRP A 1 205 ? 30.00742 70.54614 49.37615 1.000 32.31256 205 TRP C C 1
ATOM 1533 O O . TRP A 1 205 ? 29.84938 70.94335 48.21597 1.000 31.77157 205 TRP C O 1
ATOM 1544 N N . GLN A 1 206 ? 29.68035 71.29063 50.43254 1.000 28.23435 206 GLN C N 1
ATOM 1545 C CA . GLN A 1 206 ? 29.06528 72.60032 50.27219 1.000 28.65918 206 GLN C CA 1
ATOM 1546 C C . GLN A 1 206 ? 30.06103 73.68735 49.89177 1.000 39.64731 206 GLN C C 1
ATOM 1547 O O . GLN A 1 206 ? 29.63904 74.80169 49.56544 1.000 39.15898 206 GLN C O 1
ATOM 1553 N N . ASN A 1 207 ? 31.35543 73.39111 49.90749 1.000 34.20162 207 ASN C N 1
ATOM 1554 C CA . ASN A 1 207 ? 32.36199 74.37131 49.52809 1.000 33.80563 207 ASN C CA 1
ATOM 1555 C C . ASN A 1 207 ? 32.52349 74.35382 48.01330 1.000 39.47152 207 ASN C C 1
ATOM 1556 O O . ASN A 1 207 ? 32.94811 73.33315 47.45685 1.000 33.98718 207 ASN C O 1
ATOM 1561 N N . PRO A 1 208 ? 32.19366 75.44350 47.31191 1.000 39.15154 208 PRO C N 1
ATOM 1562 C CA . PRO A 1 208 ? 32.27816 75.43436 45.84265 1.000 41.74830 208 PRO C CA 1
ATOM 1563 C C . PRO A 1 208 ? 33.69591 75.33557 45.30257 1.000 40.04781 208 PRO C C 1
ATOM 1564 O O . PRO A 1 208 ? 33.86112 75.01883 44.11692 1.000 42.22531 208 PRO C O 1
ATOM 1568 N N . ARG A 1 209 ? 34.71785 75.59502 46.12088 1.000 37.76793 209 ARG C N 1
ATOM 1569 C CA . ARG A 1 209 ? 36.09152 75.43815 45.66126 1.000 41.12110 209 ARG C CA 1
ATOM 1570 C C . ARG A 1 209 ? 36.49363 73.97571 45.52576 1.000 44.66249 209 ARG C C 1
ATOM 1571 O O . ARG A 1 209 ? 37.45929 73.67775 44.81697 1.000 42.70005 209 ARG C O 1
ATOM 1579 N N . ASN A 1 210 ? 35.78745 73.05964 46.18438 1.000 37.43820 210 ASN C N 1
ATOM 1580 C CA . ASN A 1 210 ? 36.17899 71.65763 46.15583 1.000 32.05308 210 ASN C CA 1
ATOM 1581 C C . ASN A 1 210 ? 35.75236 71.00989 44.84581 1.000 33.25390 210 ASN C C 1
ATOM 1582 O O . ASN A 1 210 ? 34.60106 71.14620 44.41526 1.000 28.14922 210 ASN C O 1
ATOM 1587 N N . HIS A 1 211 ? 36.68877 70.29694 44.22444 1.000 34.07545 211 HIS C N 1
ATOM 1588 C CA . HIS A 1 211 ? 36.49977 69.65743 42.92919 1.000 35.10561 211 HIS C CA 1
ATOM 1589 C C . HIS A 1 211 ? 36.51585 68.14538 43.11213 1.000 32.11444 211 HIS C C 1
ATOM 1590 O O . HIS A 1 211 ? 37.42601 67.60027 43.74617 1.000 28.76489 211 HIS C O 1
ATOM 1597 N N . PHE A 1 212 ? 35.51152 67.47372 42.56057 1.000 28.86856 212 PHE C N 1
ATOM 1598 C CA . PHE A 1 212 ? 35.35919 66.03085 42.68530 1.000 19.56835 212 PHE C CA 1
ATOM 1599 C C . PHE A 1 212 ? 35.39354 65.40647 41.29383 1.000 30.40937 212 PHE C C 1
ATOM 1600 O O . PHE A 1 212 ? 34.69157 65.86795 40.38859 1.000 31.00141 212 PHE C O 1
ATOM 1608 N N . ARG A 1 213 ? 36.21321 64.37044 41.11530 1.000 21.46211 213 ARG C N 1
ATOM 1609 C CA . ARG A 1 213 ? 36.30886 63.70203 39.82312 1.000 26.03506 213 ARG C CA 1
ATOM 1610 C C . ARG A 1 213 ? 36.33979 62.19504 40.00610 1.000 21.65345 213 ARG C C 1
ATOM 1611 O O . ARG A 1 213 ? 37.13046 61.67074 40.79627 1.000 21.25246 213 ARG C O 1
ATOM 1619 N N . CYS A 1 214 ? 35.47626 61.50916 39.26880 1.000 18.92618 214 CYS C N 1
ATOM 1620 C CA . CYS A 1 214 ? 35.50103 60.05861 39.16425 1.000 21.77532 214 CYS C CA 1
ATOM 1621 C C . CYS A 1 214 ? 36.23271 59.69501 37.88158 1.000 24.63510 214 CYS C C 1
ATOM 1622 O O . CYS A 1 214 ? 35.86456 60.16881 36.80174 1.000 21.27854 214 CYS C O 1
ATOM 1625 N N . GLN A 1 215 ? 37.25845 58.85870 38.00121 1.000 24.94715 215 GLN C N 1
ATOM 1626 C CA . GLN A 1 215 ? 38.11808 58.49035 36.88628 1.000 25.07614 215 GLN C CA 1
ATOM 1627 C C . GLN A 1 215 ? 38.03044 56.98993 36.65192 1.000 23.35215 215 GLN C C 1
ATOM 1628 O O . GLN A 1 215 ? 38.14268 56.20381 37.59758 1.000 19.97419 215 GLN C O 1
ATOM 1634 N N . VAL A 1 216 ? 37.82555 56.58835 35.40027 1.000 19.66370 216 VAL C N 1
ATOM 1635 C CA . VAL A 1 216 ? 37.74763 55.17494 35.05959 1.000 16.15116 216 VAL C CA 1
ATOM 1636 C C . VAL A 1 216 ? 38.83866 54.86925 34.04586 1.000 21.91556 216 VAL C C 1
ATOM 1637 O O . VAL A 1 216 ? 38.74730 55.27073 32.87527 1.000 21.26497 216 VAL C O 1
ATOM 1641 N N . GLN A 1 217 ? 39.86461 54.15674 34.49602 1.000 18.81491 217 GLN C N 1
ATOM 1642 C CA . GLN A 1 217 ? 40.88749 53.61656 33.61256 1.000 22.67733 217 GLN C CA 1
ATOM 1643 C C . GLN A 1 217 ? 40.33299 52.38961 32.90100 1.000 23.86325 217 GLN C C 1
ATOM 1644 O O . GLN A 1 217 ? 39.96290 51.40312 33.54672 1.000 23.76838 217 GLN C O 1
ATOM 1650 N N . PHE A 1 218 ? 40.26069 52.45519 31.57945 1.000 23.52798 218 PHE C N 1
ATOM 1651 C CA . PHE A 1 218 ? 39.79914 51.34785 30.75423 1.000 24.50020 218 PHE C CA 1
ATOM 1652 C C . PHE A 1 218 ? 40.99551 50.75783 30.02915 1.000 24.56956 218 PHE C C 1
ATOM 1653 O O . PHE A 1 218 ? 41.77680 51.49304 29.41771 1.000 24.29745 218 PHE C O 1
ATOM 1661 N N . TYR A 1 219 ? 41.14525 49.43960 30.10733 1.000 24.53939 219 TYR C N 1
ATOM 1662 C CA . TYR A 1 219 ? 42.17801 48.72806 29.36597 1.000 28.17269 219 TYR C CA 1
ATOM 1663 C C . TYR A 1 219 ? 41.51950 48.09848 28.14077 1.000 30.37204 219 TYR C C 1
ATOM 1664 O O . TYR A 1 219 ? 40.69713 47.18422 28.26719 1.000 28.45505 219 TYR C O 1
ATOM 1673 N N . GLY A 1 220 ? 41.84902 48.62001 26.96226 1.000 26.94526 220 GLY C N 1
ATOM 1674 C CA . GLY A 1 220 ? 41.22418 48.16958 25.73401 1.000 27.44312 220 GLY C CA 1
ATOM 1675 C C . GLY A 1 220 ? 42.21010 47.77987 24.65152 1.000 28.25088 220 GLY C C 1
ATOM 1676 O O . GLY A 1 220 ? 43.18767 47.07315 24.91745 1.000 27.21457 220 GLY C O 1
ATOM 1677 N N . LEU A 1 221 ? 41.95467 48.22818 23.42200 1.000 33.41542 221 LEU C N 1
ATOM 1678 C CA . LEU A 1 221 ? 42.78666 47.88551 22.27895 1.000 36.32679 221 LEU C CA 1
ATOM 1679 C C . LEU A 1 221 ? 44.09942 48.66649 22.30051 1.000 38.94032 221 LEU C C 1
ATOM 1680 O O . LEU A 1 221 ? 44.23179 49.69731 22.96606 1.000 33.91764 221 LEU C O 1
ATOM 1685 N N . SER A 1 222 ? 45.07604 48.16078 21.54420 1.000 45.80474 222 SER C N 1
ATOM 1686 C CA . SER A 1 222 ? 46.40712 48.74209 21.43632 1.000 53.26409 222 SER C CA 1
ATOM 1687 C C . SER A 1 222 ? 46.60739 49.33658 20.04253 1.000 53.60941 222 SER C C 1
ATOM 1688 O O . SER A 1 222 ? 45.67404 49.41194 19.23490 1.000 49.46533 222 SER C O 1
ATOM 1691 N N . GLU A 1 223 ? 47.84470 49.76236 19.76090 1.000 63.10336 223 GLU C N 1
ATOM 1692 C CA . GLU A 1 223 ? 48.17704 50.29836 18.44338 1.000 60.98403 223 GLU C CA 1
ATOM 1693 C C . GLU A 1 223 ? 48.39478 49.20182 17.41042 1.000 64.77096 223 GLU C C 1
ATOM 1694 O O . GLU A 1 223 ? 48.19656 49.43852 16.21640 1.000 65.00490 223 GLU C O 1
ATOM 1700 N N . ASN A 1 224 ? 48.81032 48.01000 17.83846 1.000 67.04100 224 ASN C N 1
ATOM 1701 C CA . ASN A 1 224 ? 48.90163 46.88947 16.90915 1.000 65.47347 224 ASN C CA 1
ATOM 1702 C C . ASN A 1 224 ? 47.52393 46.44455 16.43103 1.000 63.16276 224 ASN C C 1
ATOM 1703 O O . ASN A 1 224 ? 47.40262 45.88852 15.33147 1.000 62.81355 224 ASN C O 1
ATOM 1708 N N . ASP A 1 225 ? 46.48509 46.68873 17.23097 1.000 59.96139 225 ASP C N 1
ATOM 1709 C CA . ASP A 1 225 ? 45.13939 46.24207 16.89788 1.000 54.26696 225 ASP C CA 1
ATOM 1710 C C . ASP A 1 225 ? 44.58433 47.01144 15.70645 1.000 55.27122 225 ASP C C 1
ATOM 1711 O O . ASP A 1 225 ? 44.87391 48.19250 15.50932 1.000 54.12525 225 ASP C O 1
ATOM 1716 N N A GLU A 1 226 ? 43.76388 46.33075 14.91202 0.458 56.39911 226 GLU C N 1
ATOM 1717 N N B GLU A 1 226 ? 43.77504 46.31513 14.90593 0.542 56.39028 226 GLU C N 1
ATOM 1718 C CA A GLU A 1 226 ? 43.16919 46.91040 13.71574 0.458 52.24451 226 GLU C CA 1
ATOM 1719 C CA B GLU A 1 226 ? 43.21004 46.86414 13.67790 0.542 52.21860 226 GLU C CA 1
ATOM 1720 C C A GLU A 1 226 ? 41.81729 47.53183 14.04366 0.458 51.89968 226 GLU C C 1
ATOM 1721 C C B GLU A 1 226 ? 41.76197 47.27870 13.88961 0.542 52.27871 226 GLU C C 1
ATOM 1722 O O A GLU A 1 226 ? 41.07923 47.02017 14.89166 0.458 47.85071 226 GLU C O 1
ATOM 1723 O O B GLU A 1 226 ? 41.46811 48.47683 13.93196 0.542 51.99127 226 GLU C O 1
ATOM 1726 N N A TRP A 1 227 ? 41.48928 48.62791 13.35415 0.458 51.10024 227 TRP C N 1
ATOM 1727 N N B TRP A 1 227 ? 40.84138 46.31575 13.99510 0.542 52.67545 227 TRP C N 1
ATOM 1728 C CA A TRP A 1 227 ? 40.26035 49.35910 13.62996 0.458 49.43023 227 TRP C CA 1
ATOM 1729 C CA B TRP A 1 227 ? 39.42816 46.58323 14.23686 0.542 47.21209 227 TRP C CA 1
ATOM 1730 C C A TRP A 1 227 ? 39.68564 49.96856 12.35477 0.458 47.74913 227 TRP C C 1
ATOM 1731 C C B TRP A 1 227 ? 38.79191 47.31716 13.05741 0.542 48.21565 227 TRP C C 1
ATOM 1732 O O A TRP A 1 227 ? 40.38484 50.16159 11.35914 0.458 43.57838 227 TRP C O 1
ATOM 1733 O O B TRP A 1 227 ? 39.50016 47.87476 12.21553 0.542 50.91978 227 TRP C O 1
ATOM 1754 N N A THR A 1 228 ? 38.38435 50.27087 12.40896 0.458 53.47359 228 THR C N 1
ATOM 1755 N N B THR A 1 228 ? 37.45779 47.31224 12.97659 0.542 46.70521 228 THR C N 1
ATOM 1756 C CA A THR A 1 228 ? 37.67807 50.97550 11.34546 0.458 48.52231 228 THR C CA 1
ATOM 1757 C CA B THR A 1 228 ? 36.75937 47.93346 11.84148 0.542 48.22007 228 THR C CA 1
ATOM 1758 C C A THR A 1 228 ? 37.43329 52.42804 11.74678 0.458 47.68644 228 THR C C 1
ATOM 1759 C C B THR A 1 228 ? 35.28167 48.11672 12.20699 0.542 50.77253 228 THR C C 1
ATOM 1760 O O A THR A 1 228 ? 38.39204 53.18798 11.91945 0.458 48.21950 228 THR C O 1
ATOM 1761 O O B THR A 1 228 ? 34.46413 47.21843 12.00100 0.542 58.27291 228 THR C O 1
ATOM 1764 N N A GLN A 1 229 ? 36.16621 52.82841 11.90771 0.458 48.30674 229 GLN C N 1
ATOM 1765 N N B GLN A 1 229 ? 34.94987 49.29835 12.71233 0.542 55.45242 229 GLN C N 1
ATOM 1766 C CA A GLN A 1 229 ? 35.86340 54.22216 12.22759 0.458 50.46968 229 GLN C CA 1
ATOM 1767 C CA B GLN A 1 229 ? 33.59529 49.58695 13.15776 0.542 52.71684 229 GLN C CA 1
ATOM 1768 C C A GLN A 1 229 ? 34.43660 54.43637 12.72056 0.458 57.04025 229 GLN C C 1
ATOM 1769 C C B GLN A 1 229 ? 33.42365 51.09905 13.22970 0.542 54.67996 229 GLN C C 1
ATOM 1770 O O A GLN A 1 229 ? 34.15059 55.47212 13.33134 0.458 59.58964 229 GLN C O 1
ATOM 1771 O O B GLN A 1 229 ? 34.38343 51.83766 13.46727 0.542 51.70816 229 GLN C O 1
ATOM 1782 N N A ASP A 1 230 ? 33.53992 53.48007 12.45699 0.458 56.09945 230 ASP C N 1
ATOM 1783 N N B ASP A 1 230 ? 32.18486 51.54834 13.02892 0.542 53.45207 230 ASP C N 1
ATOM 1784 C CA A ASP A 1 230 ? 32.13029 53.57453 12.84086 0.458 55.67665 230 ASP C CA 1
ATOM 1785 C CA B ASP A 1 230 ? 31.85490 52.97147 12.93253 0.542 54.13260 230 ASP C CA 1
ATOM 1786 C C A ASP A 1 230 ? 31.95047 54.17223 14.23394 0.458 56.22998 230 ASP C C 1
ATOM 1787 C C B ASP A 1 230 ? 31.75895 53.59357 14.32668 0.542 55.94788 230 ASP C C 1
ATOM 1788 O O A ASP A 1 230 ? 31.03660 54.97012 14.46676 0.458 59.34826 230 ASP C O 1
ATOM 1789 O O B ASP A 1 230 ? 30.67261 53.82346 14.86522 0.542 59.71202 230 ASP C O 1
ATOM 1792 N N A ARG A 1 231 ? 32.82510 53.79039 15.15826 0.458 57.18001 231 ARG C N 1
ATOM 1793 N N B ARG A 1 231 ? 32.93064 53.88654 14.90721 0.542 57.22956 231 ARG C N 1
ATOM 1794 C CA A ARG A 1 231 ? 33.00790 54.47454 16.42777 0.458 50.59805 231 ARG C CA 1
ATOM 1795 C CA B ARG A 1 231 ? 33.07075 54.64265 16.15598 0.542 50.95098 231 ARG C CA 1
ATOM 1796 C C A ARG A 1 231 ? 34.50289 54.62245 16.67061 0.458 49.27830 231 ARG C C 1
ATOM 1797 C C B ARG A 1 231 ? 34.54524 54.77746 16.51812 0.542 49.20451 231 ARG C C 1
ATOM 1798 O O A ARG A 1 231 ? 35.32045 53.95167 16.03726 0.458 48.51562 231 ARG C O 1
ATOM 1799 O O B ARG A 1 231 ? 35.40518 54.20031 15.84134 0.542 48.88289 231 ARG C O 1
ATOM 1814 N N . ALA A 1 232 ? 34.85215 55.52741 17.57885 1.000 48.02696 232 ALA C N 1
ATOM 1815 C CA . ALA A 1 232 ? 36.24721 55.73444 17.94913 1.000 49.69323 232 ALA C CA 1
ATOM 1816 C C . ALA A 1 232 ? 36.87227 54.43109 18.43652 1.000 44.13945 232 ALA C C 1
ATOM 1817 O O . ALA A 1 232 ? 36.22130 53.63481 19.11533 1.000 43.20820 232 ALA C O 1
ATOM 1819 N N . LYS A 1 233 ? 38.13284 54.20641 18.06526 1.000 34.20247 233 LYS C N 1
ATOM 1820 C CA . LYS A 1 233 ? 38.83714 52.98279 18.43633 1.000 40.13624 233 LYS C CA 1
ATOM 1821 C C . LYS A 1 233 ? 38.85792 52.85117 19.95986 1.000 32.53096 233 LYS C C 1
ATOM 1822 O O . LYS A 1 233 ? 39.37692 53.74665 20.63902 1.000 32.41140 233 LYS C O 1
ATOM 1828 N N . PRO A 1 234 ? 38.26787 51.79363 20.53525 1.000 32.75028 234 PRO C N 1
ATOM 1829 C CA . PRO A 1 234 ? 38.21290 51.69737 22.00430 1.000 32.52138 234 PRO C CA 1
ATOM 1830 C C . PRO A 1 234 ? 39.54929 51.29263 22.59794 1.000 29.89372 234 PRO C C 1
ATOM 1831 O O . PRO A 1 234 ? 39.69698 50.19701 23.15095 1.000 25.28020 234 PRO C O 1
ATOM 1835 N N . VAL A 1 235 ? 40.53541 52.17694 22.47060 1.000 28.00408 235 VAL C N 1
ATOM 1836 C CA . VAL A 1 235 ? 41.87817 51.91543 22.96821 1.000 26.38851 235 VAL C CA 1
ATOM 1837 C C . VAL A 1 235 ? 41.88675 52.05383 24.48112 1.000 27.35504 235 VAL C C 1
ATOM 1838 O O . VAL A 1 235 ? 40.93242 52.56603 25.07857 1.000 22.97104 235 VAL C O 1
ATOM 1842 N N . THR A 1 236 ? 42.96459 51.59031 25.10518 1.000 25.41077 236 THR C N 1
ATOM 1843 C CA . THR A 1 236 ? 43.18859 51.85811 26.51439 1.000 24.08835 236 THR C CA 1
ATOM 1844 C C . THR A 1 236 ? 43.16364 53.36420 26.75031 1.000 28.83377 236 THR C C 1
ATOM 1845 O O . THR A 1 236 ? 43.81855 54.12315 26.03145 1.000 22.58280 236 THR C O 1
ATOM 1849 N N . GLN A 1 237 ? 42.38912 53.79929 27.74383 1.000 21.95188 237 GLN C N 1
ATOM 1850 C CA . GLN A 1 237 ? 42.11198 55.22221 27.91441 1.000 24.93018 237 GLN C CA 1
ATOM 1851 C C . GLN A 1 237 ? 41.55454 55.46316 29.31007 1.000 21.08140 237 GLN C C 1
ATOM 1852 O O . GLN A 1 237 ? 41.16526 54.53072 30.01681 1.000 23.69153 237 GLN C O 1
ATOM 1858 N N . ILE A 1 238 ? 41.49882 56.73993 29.68313 1.000 22.65404 238 ILE C N 1
ATOM 1859 C CA . ILE A 1 238 ? 40.87671 57.19348 30.92221 1.000 26.35340 238 ILE C CA 1
ATOM 1860 C C . ILE A 1 238 ? 39.67912 58.05708 30.54910 1.000 20.82276 238 ILE C C 1
ATOM 1861 O O . ILE A 1 238 ? 39.81375 59.00790 29.76641 1.000 25.71052 238 ILE C O 1
ATOM 1866 N N . VAL A 1 239 ? 38.50739 57.69619 31.06822 1.000 17.30735 239 VAL C N 1
ATOM 1867 C CA . VAL A 1 239 ? 37.27668 58.47172 30.92848 1.000 20.88305 239 VAL C CA 1
ATOM 1868 C C . VAL A 1 239 ? 36.88703 58.96909 32.31182 1.000 25.38583 239 VAL C C 1
ATOM 1869 O O . VAL A 1 239 ? 36.88645 58.19252 33.27396 1.000 23.47279 239 VAL C O 1
ATOM 1873 N N . SER A 1 240 ? 36.56084 60.25568 32.42092 1.000 21.72175 240 SER C N 1
ATOM 1874 C CA . SER A 1 240 ? 36.24158 60.84494 33.71239 1.000 24.67113 240 SER C CA 1
ATOM 1875 C C . SER A 1 240 ? 34.93533 61.62488 33.64936 1.000 27.25332 240 SER C C 1
ATOM 1876 O O . SER A 1 240 ? 34.46191 62.00951 32.57896 1.000 25.14389 240 SER C O 1
ATOM 1879 N N . ALA A 1 241 ? 34.35934 61.85168 34.82864 1.000 25.45817 241 ALA C N 1
ATOM 1880 C CA . ALA A 1 241 ? 33.26323 62.79213 35.01653 1.000 32.99071 241 ALA C CA 1
ATOM 1881 C C . ALA A 1 241 ? 33.51543 63.54258 36.31494 1.000 27.13262 241 ALA C C 1
ATOM 1882 O O . ALA A 1 241 ? 34.01895 62.96249 37.28108 1.000 29.19518 241 ALA C O 1
ATOM 1884 N N . GLU A 1 242 ? 33.17203 64.82815 36.34018 1.000 30.25974 242 GLU C N 1
ATOM 1885 C CA . GLU A 1 242 ? 33.52605 65.68234 37.46449 1.000 35.53393 242 GLU C CA 1
ATOM 1886 C C . GLU A 1 242 ? 32.33319 66.50851 37.92967 1.000 35.83997 242 GLU C C 1
ATOM 1887 O O . GLU A 1 242 ? 31.37553 66.74527 37.18601 1.000 29.77998 242 GLU C O 1
ATOM 1893 N N . ALA A 1 243 ? 32.41087 66.93526 39.19011 1.000 28.00543 243 ALA C N 1
ATOM 1894 C CA . ALA A 1 243 ? 31.41968 67.80738 39.80284 1.000 31.78719 243 ALA C CA 1
ATOM 1895 C C . ALA A 1 243 ? 32.12136 68.71161 40.80593 1.000 35.06692 243 ALA C C 1
ATOM 1896 O O . ALA A 1 243 ? 33.07681 68.29051 41.46498 1.000 33.47299 243 ALA C O 1
ATOM 1898 N N . TRP A 1 244 ? 31.64829 69.95009 40.91161 1.000 30.18219 244 TRP C N 1
ATOM 1899 C CA . TRP A 1 244 ? 32.15440 70.91106 41.87977 1.000 33.78979 244 TRP C CA 1
ATOM 1900 C C . TRP A 1 244 ? 31.18871 71.02683 43.05584 1.000 32.70601 244 TRP C C 1
ATOM 1901 O O . TRP A 1 244 ? 30.00564 70.69560 42.95396 1.000 28.67676 244 TRP C O 1
ATOM 1912 N N . GLY A 1 245 ? 31.71344 71.48562 44.18923 1.000 35.87808 245 GLY C N 1
ATOM 1913 C CA . GLY A 1 245 ? 30.87086 71.69665 45.34640 1.000 36.91630 245 GLY C CA 1
ATOM 1914 C C . GLY A 1 245 ? 29.85828 72.80440 45.12331 1.000 32.67376 245 GLY C C 1
ATOM 1915 O O . GLY A 1 245 ? 30.03046 73.68534 44.28240 1.000 36.60263 245 GLY C O 1
ATOM 1916 N N . ARG A 1 246 ? 28.77322 72.75331 45.89518 1.000 35.63758 246 ARG C N 1
ATOM 1917 C CA . ARG A 1 246 ? 27.72930 73.76673 45.81607 1.000 42.08410 246 ARG C CA 1
ATOM 1918 C C . ARG A 1 246 ? 27.09297 73.93787 47.18849 1.000 43.37353 246 ARG C C 1
ATOM 1919 O O . ARG A 1 246 ? 26.84251 72.95529 47.89180 1.000 39.39880 246 ARG C O 1
ATOM 1927 N N . ALA A 1 247 ? 26.83297 75.19377 47.55998 1.000 43.04878 247 ALA C N 1
ATOM 1928 C CA . ALA A 1 247 ? 26.26967 75.50302 48.86861 1.000 46.58451 247 ALA C CA 1
ATOM 1929 C C . ALA A 1 247 ? 24.75799 75.32801 48.92342 1.000 41.59122 247 ALA C C 1
ATOM 1930 O O . ALA A 1 247 ? 24.20986 75.14674 50.01644 1.000 52.02698 247 ALA C O 1
ATOM 1932 N N . ASP A 1 248 ? 24.07444 75.38680 47.78511 1.000 51.35981 248 ASP C N 1
ATOM 1933 C CA . ASP A 1 248 ? 22.62351 75.23178 47.75937 1.000 53.49612 248 ASP C CA 1
ATOM 1934 C C . ASP A 1 248 ? 22.23643 73.77059 47.55768 1.000 57.86382 248 ASP C C 1
ATOM 1935 O O . ASP A 1 248 ? 21.07673 73.46150 47.28289 1.000 60.35868 248 ASP C O 1
ATOM 1940 N N . ALA B 2 2 ? 46.00898 9.59553 43.46581 1.000 56.46879 2 ALA D N 1
ATOM 1941 C CA . ALA B 2 2 ? 45.43708 10.80928 42.89315 1.000 56.07304 2 ALA D CA 1
ATOM 1942 C C . ALA B 2 2 ? 45.32042 11.91093 43.94383 1.000 55.13034 2 ALA D C 1
ATOM 1943 O O . ALA B 2 2 ? 45.05456 11.63948 45.11799 1.000 57.89291 2 ALA D O 1
ATOM 1945 N N . GLN B 2 3 ? 45.52203 13.15386 43.51272 1.000 51.08082 3 GLN D N 1
ATOM 1946 C CA . GLN B 2 3 ? 45.46819 14.32002 44.38474 1.000 42.93254 3 GLN D CA 1
ATOM 1947 C C . GLN B 2 3 ? 44.19670 15.10925 44.10818 1.000 39.02234 3 GLN D C 1
ATOM 1948 O O . GLN B 2 3 ? 43.90215 15.43341 42.95317 1.000 50.79804 3 GLN D O 1
ATOM 1954 N N . LYS B 2 4 ? 43.44937 15.41953 45.16587 1.000 36.64369 4 LYS D N 1
ATOM 1955 C CA . LYS B 2 4 ? 42.23182 16.20977 45.05326 1.000 35.61424 4 LYS D CA 1
ATOM 1956 C C . LYS B 2 4 ? 42.14119 17.17053 46.22813 1.000 35.28482 4 LYS D C 1
ATOM 1957 O O . LYS B 2 4 ? 42.53216 16.83312 47.34820 1.000 30.04386 4 LYS D O 1
ATOM 1963 N N . VAL B 2 5 ? 41.62634 18.36911 45.96340 1.000 35.74052 5 VAL D N 1
ATOM 1964 C CA . VAL B 2 5 ? 41.36870 19.37602 46.98667 1.000 34.10405 5 VAL D CA 1
ATOM 1965 C C . VAL B 2 5 ? 39.96332 19.91552 46.75827 1.000 32.07841 5 VAL D C 1
ATOM 1966 O O . VAL B 2 5 ? 39.60369 20.25365 45.62369 1.000 30.21840 5 VAL D O 1
ATOM 1970 N N . THR B 2 6 ? 39.16851 19.98109 47.82737 1.000 29.64575 6 THR D N 1
ATOM 1971 C CA . THR B 2 6 ? 37.76452 20.37519 47.74754 1.000 34.51337 6 THR D CA 1
ATOM 1972 C C . THR B 2 6 ? 37.45405 21.38959 48.83794 1.000 28.56756 6 THR D C 1
ATOM 1973 O O . THR B 2 6 ? 37.64446 21.10793 50.02685 1.000 27.05466 6 THR D O 1
ATOM 1977 N N . GLN B 2 7 ? 36.96079 22.55713 48.43228 1.000 25.24497 7 GLN D N 1
ATOM 1978 C CA . GLN B 2 7 ? 36.46039 23.58477 49.34470 1.000 29.55162 7 GLN D CA 1
ATOM 1979 C C . GLN B 2 7 ? 34.95502 23.71489 49.12909 1.000 30.82140 7 GLN D C 1
ATOM 1980 O O . GLN B 2 7 ? 34.51025 24.40300 48.20630 1.000 27.47643 7 GLN D O 1
ATOM 1986 N N . ALA B 2 8 ? 34.17263 23.06472 49.99451 1.000 30.32134 8 ALA D N 1
ATOM 1987 C CA . ALA B 2 8 ? 32.74021 22.93213 49.73874 1.000 32.69270 8 ALA D CA 1
ATOM 1988 C C . ALA B 2 8 ? 31.98653 24.24701 49.92477 1.000 34.27814 8 ALA D C 1
ATOM 1989 O O . ALA B 2 8 ? 30.97070 24.46587 49.25717 1.000 40.80164 8 ALA D O 1
ATOM 1991 N N . GLN B 2 9 ? 32.44599 25.12165 50.82124 1.000 38.07645 9 GLN D N 1
ATOM 1992 C CA . GLN B 2 9 ? 31.82051 26.43144 50.97978 1.000 40.54909 9 GLN D CA 1
ATOM 1993 C C . GLN B 2 9 ? 32.08898 27.29255 49.74750 1.000 44.27508 9 GLN D C 1
ATOM 1994 O O . GLN B 2 9 ? 33.23027 27.38872 49.28327 1.000 43.83132 9 GLN D O 1
ATOM 2000 N N . SER B 2 10 ? 31.04461 27.93884 49.22662 1.000 43.95005 10 SER D N 1
ATOM 2001 C CA . SER B 2 10 ? 31.22703 28.83913 48.09122 1.000 49.83569 10 SER D CA 1
ATOM 2002 C C . SER B 2 10 ? 31.44682 30.28627 48.52509 1.000 52.11332 10 SER D C 1
ATOM 2003 O O . SER B 2 10 ? 32.32406 30.97016 47.97967 1.000 44.50771 10 SER D O 1
ATOM 2006 N N . SER B 2 11 ? 30.67124 30.76412 49.49878 1.000 43.58187 11 SER D N 1
ATOM 2007 C CA . SER B 2 11 ? 30.77085 32.14124 49.96128 1.000 40.85242 11 SER D CA 1
ATOM 2008 C C . SER B 2 11 ? 30.25659 32.22630 51.39170 1.000 42.02571 11 SER D C 1
ATOM 2009 O O . SER B 2 11 ? 29.27513 31.56655 51.74163 1.000 44.19315 11 SER D O 1
ATOM 2012 N N . VAL B 2 12 ? 30.92240 33.04199 52.21091 1.000 34.09269 12 VAL D N 1
ATOM 2013 C CA . VAL B 2 12 ? 30.51487 33.26549 53.59268 1.000 40.04217 12 VAL D CA 1
ATOM 2014 C C . VAL B 2 12 ? 30.58483 34.75631 53.89540 1.000 36.82562 12 VAL D C 1
ATOM 2015 O O . VAL B 2 12 ? 31.41206 35.48537 53.33916 1.000 30.29210 12 VAL D O 1
ATOM 2019 N N . SER B 2 13 ? 29.69151 35.20709 54.77524 1.000 33.59016 13 SER D N 1
ATOM 2020 C CA . SER B 2 13 ? 29.69644 36.56224 55.31011 1.000 33.49727 13 SER D CA 1
ATOM 2021 C C . SER B 2 13 ? 29.77760 36.49967 56.82993 1.000 39.50200 13 SER D C 1
ATOM 2022 O O . SER B 2 13 ? 29.11899 35.66507 57.45983 1.000 36.54292 13 SER D O 1
ATOM 2025 N N . MET B 2 14 ? 30.57546 37.39773 57.41631 1.000 34.06329 14 MET D N 1
ATOM 2026 C CA . MET B 2 14 ? 30.82291 37.41288 58.84916 1.000 34.74890 14 MET D CA 1
ATOM 2027 C C . MET B 2 14 ? 31.10309 38.83908 59.30419 1.000 39.72891 14 MET D C 1
ATOM 2028 O O . MET B 2 14 ? 31.74303 39.59943 58.56334 1.000 33.99429 14 MET D O 1
ATOM 2033 N N . PRO B 2 15 ? 30.63663 39.23536 60.48814 1.000 40.37289 15 PRO D N 1
ATOM 2034 C CA . PRO B 2 15 ? 30.92358 40.58963 60.97961 1.000 36.25867 15 PRO D CA 1
ATOM 2035 C C . PRO B 2 15 ? 32.38930 40.78594 61.35146 1.000 38.26143 15 PRO D C 1
ATOM 2036 O O . PRO B 2 15 ? 33.13614 39.84046 61.62250 1.000 33.13038 15 PRO D O 1
ATOM 2040 N N . VAL B 2 16 ? 32.79205 42.06306 61.35563 1.000 37.46331 16 VAL D N 1
ATOM 2041 C CA . VAL B 2 16 ? 34.10825 42.44521 61.85935 1.000 38.15045 16 VAL D CA 1
ATOM 2042 C C . VAL B 2 16 ? 34.28726 41.95754 63.30055 1.000 40.60898 16 VAL D C 1
ATOM 2043 O O . VAL B 2 16 ? 33.32209 41.74702 64.04635 1.000 39.14256 16 VAL D O 1
ATOM 2047 N N . ARG B 2 17 ? 35.55560 41.77539 63.68314 1.000 38.12254 17 ARG D N 1
ATOM 2048 C CA . ARG B 2 17 ? 35.98477 41.36874 65.02014 1.000 37.43186 17 ARG D CA 1
ATOM 2049 C C . ARG B 2 17 ? 35.60607 39.92680 65.34575 1.000 42.66656 17 ARG D C 1
ATOM 2050 O O . ARG B 2 17 ? 36.05670 39.38226 66.35972 1.000 39.03078 17 ARG D O 1
ATOM 2058 N N . LYS B 2 18 ? 34.79908 39.29395 64.49532 1.000 36.86567 18 LYS D N 1
ATOM 2059 C CA . LYS B 2 18 ? 34.41944 37.90338 64.69109 1.000 36.97345 18 LYS D CA 1
ATOM 2060 C C . LYS B 2 18 ? 35.45100 37.00198 64.01663 1.000 36.85245 18 LYS D C 1
ATOM 2061 O O . LYS B 2 18 ? 36.50360 37.45867 63.55897 1.000 33.34649 18 LYS D O 1
ATOM 2067 N N . ALA B 2 19 ? 35.15886 35.70429 63.95013 1.000 36.52173 19 ALA D N 1
ATOM 2068 C CA . ALA B 2 19 ? 36.04121 34.73513 63.31808 1.000 32.90962 19 ALA D CA 1
ATOM 2069 C C . ALA B 2 19 ? 35.27986 33.98185 62.23500 1.000 33.13998 19 ALA D C 1
ATOM 2070 O O . ALA B 2 19 ? 34.04909 33.89720 62.25728 1.000 35.52588 19 ALA D O 1
ATOM 2072 N N . VAL B 2 20 ? 36.02705 33.43809 61.27592 1.000 30.68204 20 VAL D N 1
ATOM 2073 C CA . VAL B 2 20 ? 35.46104 32.61121 60.21649 1.000 32.02569 20 VAL D CA 1
ATOM 2074 C C . VAL B 2 20 ? 36.36364 31.39978 60.02512 1.000 31.79756 20 VAL D C 1
ATOM 2075 O O . VAL B 2 20 ? 37.59233 31.51163 60.09359 1.000 34.04654 20 VAL D O 1
ATOM 2079 N N . THR B 2 21 ? 35.75406 30.23614 59.80071 1.000 30.92384 21 THR D N 1
ATOM 2080 C CA . THR B 2 21 ? 36.48258 29.00043 59.52899 1.000 31.29146 21 THR D CA 1
ATOM 2081 C C . THR B 2 21 ? 36.17674 28.54721 58.10692 1.000 35.81425 21 THR D C 1
ATOM 2082 O O . THR B 2 21 ? 35.00604 28.39024 57.73914 1.000 27.98690 21 THR D O 1
ATOM 2086 N N . LEU B 2 22 ? 37.22924 28.35431 57.31100 1.000 25.91371 22 LEU D N 1
ATOM 2087 C CA . LEU B 2 22 ? 37.12533 27.96543 55.90917 1.000 30.56016 22 LEU D CA 1
ATOM 2088 C C . LEU B 2 22 ? 37.57670 26.51994 55.77125 1.000 28.32529 22 LEU D C 1
ATOM 2089 O O . LEU B 2 22 ? 38.73889 26.20175 56.04487 1.000 33.44443 22 LEU D O 1
ATOM 2094 N N . ASN B 2 23 ? 36.67175 25.65457 55.33793 1.000 25.01858 23 ASN D N 1
ATOM 2095 C CA . ASN B 2 23 ? 36.96442 24.23092 55.33599 1.000 32.57201 23 ASN D CA 1
ATOM 2096 C C . ASN B 2 23 ? 37.71552 23.81872 54.07689 1.000 35.50874 23 ASN D C 1
ATOM 2097 O O . ASN B 2 23 ? 37.60007 24.44380 53.01542 1.000 35.02037 23 ASN D O 1
ATOM 2102 N N . CYS B 2 24 ? 38.50564 22.75594 54.21297 1.000 30.56566 24 CYS D N 1
ATOM 2103 C CA . CYS B 2 24 ? 39.23515 22.18119 53.08717 1.000 28.18854 24 CYS D CA 1
ATOM 2104 C C . CYS B 2 24 ? 39.40524 20.69222 53.32940 1.000 30.64649 24 CYS D C 1
ATOM 2105 O O . CYS B 2 24 ? 39.98541 20.28781 54.34330 1.000 32.32106 24 CYS D O 1
ATOM 2108 N N . LEU B 2 25 ? 38.89269 19.89123 52.40151 1.000 32.81829 25 LEU D N 1
ATOM 2109 C CA . LEU B 2 25 ? 39.00247 18.43936 52.43171 1.000 32.29217 25 LEU D CA 1
ATOM 2110 C C . LEU B 2 25 ? 39.81757 17.99979 51.22711 1.000 33.29379 25 LEU D C 1
ATOM 2111 O O . LEU B 2 25 ? 39.56970 18.46247 50.10850 1.000 38.92912 25 LEU D O 1
ATOM 2116 N N . TYR B 2 26 ? 40.78473 17.11568 51.44693 1.000 32.15073 26 TYR D N 1
ATOM 2117 C CA . TYR B 2 26 ? 41.68704 16.71083 50.38075 1.000 33.58044 26 TYR D CA 1
ATOM 2118 C C . TYR B 2 26 ? 41.79634 15.19470 50.32373 1.000 34.10651 26 TYR D C 1
ATOM 2119 O O . TYR B 2 26 ? 41.43978 14.48295 51.26469 1.000 32.36387 26 TYR D O 1
ATOM 2128 N N . GLU B 2 27 ? 42.28388 14.71446 49.18417 1.000 35.24834 27 GLU D N 1
ATOM 2129 C CA . GLU B 2 27 ? 42.64022 13.31895 48.98813 1.000 39.58327 27 GLU D CA 1
ATOM 2130 C C . GLU B 2 27 ? 44.05876 13.27531 48.44575 1.000 41.07449 27 GLU D C 1
ATOM 2131 O O . GLU B 2 27 ? 44.41735 14.07049 47.57201 1.000 38.95146 27 GLU D O 1
ATOM 2137 N N . THR B 2 28 ? 44.87205 12.36645 48.97667 1.000 39.73992 28 THR D N 1
ATOM 2138 C CA . THR B 2 28 ? 46.25754 12.29410 48.54572 1.000 38.76948 28 THR D CA 1
ATOM 2139 C C . THR B 2 28 ? 46.79829 10.89065 48.75640 1.000 44.69932 28 THR D C 1
ATOM 2140 O O . THR B 2 28 ? 46.43323 10.19786 49.71140 1.000 42.80378 28 THR D O 1
ATOM 2144 N N . SER B 2 29 ? 47.66759 10.48157 47.83647 1.000 45.17816 29 SER D N 1
ATOM 2145 C CA . SER B 2 29 ? 48.47081 9.27916 47.97819 1.000 52.98807 29 SER D CA 1
ATOM 2146 C C . SER B 2 29 ? 49.86042 9.57465 48.52310 1.000 53.83624 29 SER D C 1
ATOM 2147 O O . SER B 2 29 ? 50.63598 8.64132 48.74726 1.000 54.18827 29 SER D O 1
ATOM 2150 N N . TRP B 2 30 ? 50.19402 10.84596 48.73410 1.000 49.82094 30 TRP D N 1
ATOM 2151 C CA . TRP B 2 30 ? 51.51568 11.20119 49.23297 1.000 47.65589 30 TRP D CA 1
ATOM 2152 C C . TRP B 2 30 ? 51.62599 10.89657 50.72261 1.000 47.15948 30 TRP D C 1
ATOM 2153 O O . TRP B 2 30 ? 50.68837 11.12259 51.49408 1.000 45.87365 30 TRP D O 1
ATOM 2164 N N . TRP B 2 31 ? 52.78710 10.37819 51.12483 1.000 45.57072 31 TRP D N 1
ATOM 2165 C CA . TRP B 2 31 ? 52.99821 10.00855 52.52035 1.000 53.49921 31 TRP D CA 1
ATOM 2166 C C . TRP B 2 31 ? 53.26954 11.22610 53.39548 1.000 49.32728 31 TRP D C 1
ATOM 2167 O O . TRP B 2 31 ? 52.84459 11.26941 54.55598 1.000 45.93877 31 TRP D O 1
ATOM 2178 N N . SER B 2 32 ? 53.98138 12.21187 52.86436 1.000 44.05451 32 SER D N 1
ATOM 2179 C CA . SER B 2 32 ? 54.20689 13.47447 53.54682 1.000 41.80998 32 SER D CA 1
ATOM 2180 C C . SER B 2 32 ? 53.93293 14.59235 52.55497 1.000 41.75577 32 SER D C 1
ATOM 2181 O O . SER B 2 32 ? 54.25446 14.47167 51.36952 1.000 44.73097 32 SER D O 1
ATOM 2184 N N . TYR B 2 33 ? 53.32061 15.66917 53.03312 1.000 35.04838 33 TYR D N 1
ATOM 2185 C CA . TYR B 2 33 ? 52.83641 16.71474 52.14456 1.000 31.54122 33 TYR D CA 1
ATOM 2186 C C . TYR B 2 33 ? 52.61762 17.97922 52.95750 1.000 29.39537 33 TYR D C 1
ATOM 2187 O O . TYR B 2 33 ? 52.74878 17.98863 54.18485 1.000 31.32891 33 TYR D O 1
ATOM 2196 N N . TYR B 2 34 ? 52.26751 19.04789 52.25676 1.000 28.70424 34 TYR D N 1
ATOM 2197 C CA . TYR B 2 34 ? 51.97562 20.32890 52.87537 1.000 29.81817 34 TYR D CA 1
ATOM 2198 C C . TYR B 2 34 ? 50.67253 20.86846 52.31414 1.000 30.41709 34 TYR D C 1
ATOM 2199 O O . TYR B 2 34 ? 50.36096 20.67312 51.13393 1.000 28.40643 34 TYR D O 1
ATOM 2208 N N . ILE B 2 35 ? 49.91082 21.53333 53.17490 1.000 24.66510 35 ILE D N 1
ATOM 2209 C CA . ILE B 2 35 ? 48.73276 22.28844 52.78484 1.000 26.07698 35 ILE D CA 1
ATOM 2210 C C . ILE B 2 35 ? 49.08536 23.76290 52.88908 1.000 29.43098 35 ILE D C 1
ATOM 2211 O O . ILE B 2 35 ? 49.68292 24.19432 53.88274 1.000 29.86760 35 ILE D O 1
ATOM 2216 N N . PHE B 2 36 ? 48.74091 24.52695 51.85915 1.000 22.67377 36 PHE D N 1
ATOM 2217 C CA . PHE B 2 36 ? 48.99887 25.95699 51.81769 1.000 24.41401 36 PHE D CA 1
ATOM 2218 C C . PHE B 2 36 ? 47.67947 26.69496 51.67980 1.000 27.84310 36 PHE D C 1
ATOM 2219 O O . PHE B 2 36 ? 46.79890 26.27240 50.92332 1.000 26.86987 36 PHE D O 1
ATOM 2227 N N . TRP B 2 37 ? 47.54698 27.80106 52.40115 1.000 26.18540 37 TRP D N 1
ATOM 2228 C CA . TRP B 2 37 ? 46.40429 28.68854 52.25082 1.000 24.97367 37 TRP D CA 1
ATOM 2229 C C . TRP B 2 37 ? 46.86268 29.99269 51.61350 1.000 25.86731 37 TRP D C 1
ATOM 2230 O O . TRP B 2 37 ? 47.85468 30.58999 52.04922 1.000 21.78391 37 TRP D O 1
ATOM 2241 N N . TYR B 2 38 ? 46.14868 30.41543 50.57375 1.000 20.90760 38 TYR D N 1
ATOM 2242 C CA . TYR B 2 38 ? 46.41169 31.66330 49.87809 1.000 23.21117 38 TYR D CA 1
ATOM 2243 C C . TYR B 2 38 ? 45.18161 32.55975 49.92525 1.000 21.78900 38 TYR D C 1
ATOM 2244 O O . TYR B 2 38 ? 44.04390 32.08843 50.00755 1.000 21.17959 38 TYR D O 1
ATOM 2253 N N . LYS B 2 39 ? 45.42813 33.86166 49.85882 1.000 21.39273 39 LYS D N 1
ATOM 2254 C CA . LYS B 2 39 ? 44.38685 34.87726 49.80047 1.000 20.23288 39 LYS D CA 1
ATOM 2255 C C . LYS B 2 39 ? 44.44901 35.52363 48.42057 1.000 26.71158 39 LYS D C 1
ATOM 2256 O O . LYS B 2 39 ? 45.49627 36.04829 48.02927 1.000 25.28177 39 LYS D O 1
ATOM 2262 N N . GLN B 2 40 ? 43.34351 35.46424 47.67937 1.000 22.54556 40 GLN D N 1
ATOM 2263 C CA . GLN B 2 40 ? 43.27299 36.00459 46.32682 1.000 25.76261 40 GLN D CA 1
ATOM 2264 C C . GLN B 2 40 ? 42.46300 37.29579 46.33964 1.000 29.75345 40 GLN D C 1
ATOM 2265 O O . GLN B 2 40 ? 41.27595 37.28868 46.68772 1.000 22.76151 40 GLN D O 1
ATOM 2271 N N . LEU B 2 41 ? 43.10899 38.40171 45.95636 1.000 29.53781 41 LEU D N 1
ATOM 2272 C CA . LEU B 2 41 ? 42.58447 39.75858 45.94719 1.000 31.87315 41 LEU D CA 1
ATOM 2273 C C . LEU B 2 41 ? 41.95977 40.09747 44.59696 1.000 34.48400 41 LEU D C 1
ATOM 2274 O O . LEU B 2 41 ? 42.36001 39.55036 43.56147 1.000 34.28457 41 LEU D O 1
ATOM 2279 N N . PRO B 2 42 ? 40.99084 41.01647 44.58242 1.000 35.13802 42 PRO D N 1
ATOM 2280 C CA . PRO B 2 42 ? 40.40317 41.43780 43.30077 1.000 36.90738 42 PRO D CA 1
ATOM 2281 C C . PRO B 2 42 ? 41.41800 42.02677 42.33828 1.000 32.65425 42 PRO D C 1
ATOM 2282 O O . PRO B 2 42 ? 41.18078 42.00933 41.12521 1.000 34.84865 42 PRO D O 1
ATOM 2286 N N . SER B 2 43 ? 42.54747 42.53777 42.83212 1.000 34.86389 43 SER D N 1
ATOM 2287 C CA . SER B 2 43 ? 43.60917 42.99041 41.93869 1.000 36.17344 43 SER D CA 1
ATOM 2288 C C . SER B 2 43 ? 44.27227 41.84241 41.18323 1.000 35.60005 43 SER D C 1
ATOM 2289 O O . SER B 2 43 ? 45.15869 42.10152 40.35900 1.000 33.48069 43 SER D O 1
ATOM 2292 N N . LYS B 2 44 ? 43.85189 40.60010 41.43826 1.000 29.27365 44 LYS D N 1
ATOM 2293 C CA . LYS B 2 44 ? 44.45645 39.39043 40.88051 1.000 34.15340 44 LYS D CA 1
ATOM 2294 C C . LYS B 2 44 ? 45.86610 39.20744 41.44563 1.000 38.02943 44 LYS D C 1
ATOM 2295 O O . LYS B 2 44 ? 46.87279 39.18523 40.72731 1.000 43.19706 44 LYS D O 1
ATOM 2301 N N . GLU B 2 45 ? 45.90950 39.10191 42.76732 1.000 27.38654 45 GLU D N 1
ATOM 2302 C CA . GLU B 2 45 ? 47.10692 38.75863 43.51818 1.000 32.77587 45 GLU D CA 1
ATOM 2303 C C . GLU B 2 45 ? 46.80618 37.52046 44.34603 1.000 32.32234 45 GLU D C 1
ATOM 2304 O O . GLU B 2 45 ? 45.71272 37.38782 44.90717 1.000 26.73483 45 GLU D O 1
ATOM 2310 N N . MET B 2 46 ? 47.76853 36.61159 44.40531 1.000 24.75074 46 MET D N 1
ATOM 2311 C CA . MET B 2 46 ? 47.61527 35.34010 45.10457 1.000 29.10364 46 MET D CA 1
ATOM 2312 C C . MET B 2 46 ? 48.64035 35.34329 46.23467 1.000 28.59979 46 MET D C 1
ATOM 2313 O O . MET B 2 46 ? 49.82716 35.10417 45.99733 1.000 32.46188 46 MET D O 1
ATOM 2318 N N . ILE B 2 47 ? 48.18722 35.62178 47.45675 1.000 23.38990 47 ILE D N 1
ATOM 2319 C CA . ILE B 2 47 ? 49.06593 35.99023 48.56393 1.000 26.62865 47 ILE D CA 1
ATOM 2320 C C . ILE B 2 47 ? 49.13062 34.83349 49.55071 1.000 27.28901 47 ILE D C 1
ATOM 2321 O O . ILE B 2 47 ? 48.09895 34.40712 50.08466 1.000 19.04000 47 ILE D O 1
ATOM 2326 N N . PHE B 2 48 ? 50.34303 34.33922 49.80618 1.000 25.96251 48 PHE D N 1
ATOM 2327 C CA . PHE B 2 48 ? 50.52603 33.24905 50.75447 1.000 24.43226 48 PHE D CA 1
ATOM 2328 C C . PHE B 2 48 ? 50.18038 33.70085 52.16752 1.000 24.11056 48 PHE D C 1
ATOM 2329 O O . PHE B 2 48 ? 50.57045 34.78691 52.60087 1.000 23.18595 48 PHE D O 1
ATOM 2337 N N . LEU B 2 49 ? 49.45590 32.84831 52.89227 1.000 21.02206 49 LEU D N 1
ATOM 2338 C CA . LEU B 2 49 ? 49.04597 33.13190 54.26284 1.000 23.20450 49 LEU D CA 1
ATOM 2339 C C . LEU B 2 49 ? 49.75277 32.23958 55.27428 1.000 27.41485 49 LEU D C 1
ATOM 2340 O O . LEU B 2 49 ? 50.41295 32.74125 56.18843 1.000 24.25138 49 LEU D O 1
ATOM 2345 N N . ILE B 2 50 ? 49.61445 30.92084 55.13845 1.000 24.24357 50 ILE D N 1
ATOM 2346 C CA . ILE B 2 50 ? 50.07145 29.99021 56.16126 1.000 26.51645 50 ILE D CA 1
ATOM 2347 C C . ILE B 2 50 ? 50.20767 28.61174 55.52654 1.000 22.75337 50 ILE D C 1
ATOM 2348 O O . ILE B 2 50 ? 49.51920 28.28861 54.55671 1.000 22.09848 50 ILE D O 1
ATOM 2353 N N . ARG B 2 51 ? 51.10022 27.80469 56.08306 1.000 22.75080 51 ARG D N 1
ATOM 2354 C CA . ARG B 2 51 ? 51.36056 26.45600 55.60690 1.000 27.31758 51 ARG D CA 1
ATOM 2355 C C . ARG B 2 51 ? 51.15837 25.45991 56.73931 1.000 28.81466 51 ARG D C 1
ATOM 2356 O O . ARG B 2 51 ? 51.54215 25.72099 57.88617 1.000 29.61869 51 ARG D O 1
ATOM 2364 N N . GLN B 2 52 ? 50.57121 24.30963 56.41687 1.000 26.07002 52 GLN D N 1
ATOM 2365 C CA . GLN B 2 52 ? 50.38812 23.23052 57.38314 1.000 30.38490 52 GLN D CA 1
ATOM 2366 C C . GLN B 2 52 ? 51.12602 21.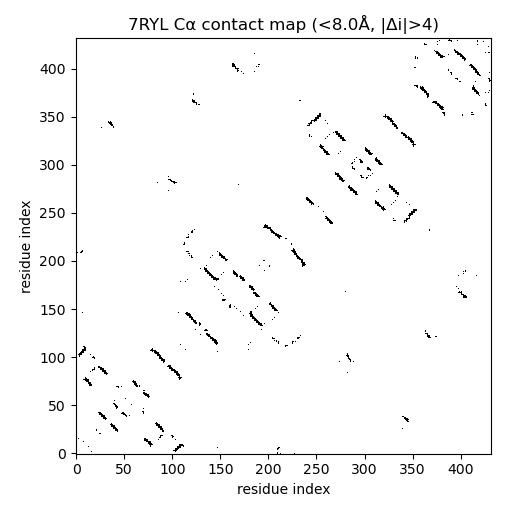99141 56.89899 1.000 30.56507 52 GLN D C 1
ATOM 2367 O O . GLN B 2 52 ? 50.81990 21.46652 55.82235 1.000 27.86929 52 GLN D O 1
ATOM 2373 N N . GLY B 2 53 ? 52.08377 21.52365 57.69869 1.000 28.77658 53 GLY D N 1
ATOM 2374 C CA . GLY B 2 53 ? 52.78063 20.28437 57.38960 1.000 31.12246 53 GLY D CA 1
ATOM 2375 C C . GLY B 2 53 ? 52.03017 19.06695 57.90635 1.000 36.72854 53 GLY D C 1
ATOM 2376 O O . GLY B 2 53 ? 51.39138 19.10279 58.95766 1.000 31.75627 53 GLY D O 1
ATOM 2377 N N . SER B 2 54 ? 52.12498 17.96968 57.14731 1.000 28.47212 54 SER D N 1
ATOM 2378 C CA . SER B 2 54 ? 51.35313 16.77117 57.46016 1.000 34.31752 54 SER D CA 1
ATOM 2379 C C . SER B 2 54 ? 51.83347 16.07305 58.72767 1.000 35.62076 54 SER D C 1
ATOM 2380 O O . SER B 2 54 ? 51.09448 15.25515 59.28574 1.000 36.41793 54 SER D O 1
ATOM 2383 N N . ASP B 2 55 ? 53.04596 16.36931 59.19085 1.000 35.08977 55 ASP D N 1
ATOM 2384 C CA . ASP B 2 55 ? 53.56433 15.81889 60.43410 1.000 40.15338 55 ASP D CA 1
ATOM 2385 C C . ASP B 2 55 ? 53.72656 16.87269 61.51815 1.000 36.30649 55 ASP D C 1
ATOM 2386 O O . ASP B 2 55 ? 54.24350 16.56129 62.59565 1.000 45.40719 55 ASP D O 1
ATOM 2391 N N . GLU B 2 56 ? 53.29388 18.10130 61.26869 1.000 36.86498 56 GLU D N 1
ATOM 2392 C CA . GLU B 2 56 ? 53.47328 19.20045 62.20147 1.000 39.79889 56 GLU D CA 1
ATOM 2393 C C . GLU B 2 56 ? 52.21740 19.40932 63.03819 1.000 39.63932 56 GLU D C 1
ATOM 2394 O O . GLU B 2 56 ? 51.11566 18.99796 62.66695 1.000 39.70716 56 GLU D O 1
ATOM 2396 N N . GLN B 2 57 ? 52.40205 20.05586 64.18611 1.000 37.02500 57 GLN D N 1
ATOM 2397 C CA . GLN B 2 57 ? 51.26816 20.48197 64.98555 1.000 44.25233 57 GLN D CA 1
ATOM 2398 C C . GLN B 2 57 ? 50.50090 21.57685 64.24469 1.000 34.87834 57 GLN D C 1
ATOM 2399 O O . GLN B 2 57 ? 50.95232 22.10738 63.22542 1.000 35.81609 57 GLN D O 1
ATOM 2405 N N . ASN B 2 58 ? 49.32184 21.91186 64.76938 1.000 34.34756 58 ASN D N 1
ATOM 2406 C CA . ASN B 2 58 ? 48.47143 22.90873 64.12938 1.000 35.01923 58 ASN D CA 1
ATOM 2407 C C . ASN B 2 58 ? 49.23072 24.21342 63.92440 1.000 36.53315 58 ASN D C 1
ATOM 2408 O O . ASN B 2 58 ? 49.83937 24.74881 64.85665 1.000 31.96436 58 ASN D O 1
ATOM 2413 N N . ALA B 2 59 ? 49.20535 24.71135 62.69137 1.000 29.62051 59 ALA D N 1
ATOM 2414 C CA . ALA B 2 59 ? 49.94460 25.91471 62.34662 1.000 29.24687 59 ALA D CA 1
ATOM 2415 C C . ALA B 2 59 ? 49.23120 27.15606 62.86947 1.000 28.03985 59 ALA D C 1
ATOM 2416 O O . ALA B 2 59 ? 48.00297 27.20118 62.97499 1.000 29.82697 59 ALA D O 1
ATOM 2418 N N . LYS B 2 60 ? 50.01978 28.17549 63.19812 1.000 35.13218 60 LYS D N 1
ATOM 2419 C CA . LYS B 2 60 ? 49.47298 29.41466 63.73417 1.000 32.29747 60 LYS D CA 1
ATOM 2420 C C . LYS B 2 60 ? 50.35436 30.56452 63.27940 1.000 30.41162 60 LYS D C 1
ATOM 2421 O O . LYS B 2 60 ? 51.58216 30.47745 63.36494 1.000 32.33160 60 LYS D O 1
ATOM 2427 N N . SER B 2 61 ? 49.72524 31.63513 62.80012 1.000 28.04096 61 SER D N 1
ATOM 2428 C CA . SER B 2 61 ? 50.46082 32.79103 62.29279 1.000 30.63102 61 SER D CA 1
ATOM 2429 C C . SER B 2 61 ? 49.54317 34.00328 62.41707 1.000 29.34954 61 SER D C 1
ATOM 2430 O O . SER B 2 61 ? 48.66252 34.20217 61.57455 1.000 29.62643 61 SER D O 1
ATOM 2433 N N . GLY B 2 62 ? 49.75308 34.79903 63.46085 1.000 30.99393 62 GLY D N 1
ATOM 2434 C CA . GLY B 2 62 ? 48.93544 35.98648 63.64229 1.000 32.86745 62 GLY D CA 1
ATOM 2435 C C . GLY B 2 62 ? 47.47774 35.61266 63.79528 1.000 33.34511 62 GLY D C 1
ATOM 2436 O O . GLY B 2 62 ? 47.11581 34.73211 64.58113 1.000 26.72054 62 GLY D O 1
ATOM 2437 N N . ARG B 2 63 ? 46.62130 36.27207 63.02233 1.000 30.13332 63 ARG D N 1
ATOM 2438 C CA . ARG B 2 63 ? 45.19485 35.99116 63.07772 1.000 32.09132 63 ARG D CA 1
ATOM 2439 C C . ARG B 2 63 ? 44.80692 34.73713 62.30104 1.000 29.87662 63 ARG D C 1
ATOM 2440 O O . ARG B 2 63 ? 43.61511 34.41372 62.23894 1.000 23.70373 63 ARG D O 1
ATOM 2448 N N . TYR B 2 64 ? 45.77509 34.02353 61.72305 1.000 28.03744 64 TYR D N 1
ATOM 2449 C CA . TYR B 2 64 ? 45.51788 32.80647 60.95738 1.000 29.86735 64 TYR D CA 1
ATOM 2450 C C . TYR B 2 64 ? 45.89229 31.58318 61.78379 1.000 28.57942 64 TYR D C 1
ATOM 2451 O O . TYR B 2 64 ? 46.96766 31.54614 62.38992 1.000 29.67012 64 TYR D O 1
ATOM 2460 N N . SER B 2 65 ? 45.01214 30.58214 61.79772 1.000 26.25886 65 SER D N 1
ATOM 2461 C CA . SER B 2 65 ? 45.31137 29.31953 62.46080 1.000 28.19733 65 SER D CA 1
ATOM 2462 C C . SER B 2 65 ? 44.67253 28.17539 61.68609 1.000 29.78660 65 SER D C 1
ATOM 2463 O O . SER B 2 65 ? 43.57371 28.31904 61.14382 1.000 25.71448 65 SER D O 1
ATOM 2466 N N . VAL B 2 66 ? 45.35946 27.03695 61.65120 1.000 31.22338 66 VAL D N 1
ATOM 2467 C CA . VAL B 2 66 ? 44.88951 25.85238 60.94280 1.000 31.42399 66 VAL D CA 1
ATOM 2468 C C . VAL B 2 66 ? 44.50017 24.79282 61.96417 1.000 36.16581 66 VAL D C 1
ATOM 2469 O O . VAL B 2 66 ? 45.24177 24.54075 62.92073 1.000 36.48814 66 VAL D O 1
ATOM 2473 N N . ASN B 2 67 ? 43.33789 24.17679 61.76301 1.000 30.84834 67 ASN D N 1
ATOM 2474 C CA . ASN B 2 67 ? 42.91176 23.01079 62.53704 1.000 37.33390 67 ASN D CA 1
ATOM 2475 C C . ASN B 2 67 ? 43.08350 21.79024 61.63638 1.000 34.56376 67 ASN D C 1
ATOM 2476 O O . ASN B 2 67 ? 42.21665 21.48431 60.81465 1.000 32.91774 67 ASN D O 1
ATOM 2481 N N . PHE B 2 68 ? 44.20771 21.09406 61.79600 1.000 34.03080 68 PHE D N 1
ATOM 2482 C CA . PHE B 2 68 ? 44.60625 20.00554 60.90945 1.000 31.43718 68 PHE D CA 1
ATOM 2483 C C . PHE B 2 68 ? 44.19020 18.67641 61.52558 1.000 36.94825 68 PHE D C 1
ATOM 2484 O O . PHE B 2 68 ? 44.74389 18.26163 62.54966 1.000 34.35289 68 PHE D O 1
ATOM 2492 N N . LYS B 2 69 ? 43.22441 18.00656 60.89736 1.000 35.95580 69 LYS D N 1
ATOM 2493 C CA . LYS B 2 69 ? 42.76089 16.68648 61.32540 1.000 38.85491 69 LYS D CA 1
ATOM 2494 C C . LYS B 2 69 ? 43.24074 15.68176 60.28280 1.000 36.51713 69 LYS D C 1
ATOM 2495 O O . LYS B 2 69 ? 42.56522 15.45027 59.27742 1.000 34.89578 69 LYS D O 1
ATOM 2501 N N . LYS B 2 70 ? 44.39922 15.06956 60.53671 1.000 35.47643 70 LYS D N 1
ATOM 2502 C CA . LYS B 2 70 ? 45.03747 14.24192 59.51701 1.000 39.17812 70 LYS D CA 1
ATOM 2503 C C . LYS B 2 70 ? 44.18540 13.02926 59.15642 1.000 37.58128 70 LYS D C 1
ATOM 2504 O O . LYS B 2 70 ? 43.99932 12.72488 57.97269 1.000 37.67635 70 LYS D O 1
ATOM 2510 N N . ALA B 2 71 ? 43.67243 12.31165 60.16238 1.000 34.37084 71 ALA D N 1
ATOM 2511 C CA . ALA B 2 71 ? 42.90340 11.10240 59.88063 1.000 37.62894 71 ALA D CA 1
ATOM 2512 C C . ALA B 2 71 ? 41.66125 11.40533 59.05120 1.000 40.61796 71 ALA D C 1
ATOM 2513 O O . ALA B 2 71 ? 41.17853 10.53606 58.31562 1.000 42.42987 71 ALA D O 1
ATOM 2515 N N . ALA B 2 72 ? 41.13666 12.62450 59.15005 1.000 37.93191 72 ALA D N 1
ATOM 2516 C CA . ALA B 2 72 ? 39.99187 13.05292 58.36061 1.000 39.86601 72 ALA D CA 1
ATOM 2517 C C . ALA B 2 72 ? 40.39542 13.76037 57.07612 1.000 41.44374 72 ALA D C 1
ATOM 2518 O O . ALA B 2 72 ? 39.51537 14.11175 56.28017 1.000 38.74936 72 ALA D O 1
ATOM 2520 N N . LYS B 2 73 ? 41.69647 13.96428 56.85611 1.000 39.00730 73 LYS D N 1
ATOM 2521 C CA . LYS B 2 73 ? 42.19916 14.78984 55.75765 1.000 34.32802 73 LYS D CA 1
ATOM 2522 C C . LYS B 2 73 ? 41.39320 16.08175 55.64194 1.000 34.48809 73 LYS D C 1
ATOM 2523 O O . LYS B 2 73 ? 40.86964 16.43541 54.58268 1.000 36.90522 73 LYS D O 1
ATOM 2529 N N . SER B 2 74 ? 41.28251 16.77686 56.76986 1.000 37.51046 74 SER D N 1
ATOM 2530 C CA . SER B 2 74 ? 40.56884 18.04010 56.88504 1.000 35.94515 74 SER D CA 1
ATOM 2531 C C . SER B 2 74 ? 41.54160 19.09712 57.38106 1.000 33.32258 74 SER D C 1
ATOM 2532 O O . SER B 2 74 ? 42.34333 18.83472 58.28445 1.000 35.19456 74 SER D O 1
ATOM 2535 N N . VAL B 2 75 ? 41.48196 20.29088 56.79544 1.000 31.05469 75 VAL D N 1
ATOM 2536 C CA . VAL B 2 75 ? 42.49360 21.29510 57.10587 1.000 31.91248 75 VAL D CA 1
ATOM 2537 C C . VAL B 2 75 ? 41.88087 22.69277 57.05554 1.000 36.87907 75 VAL D C 1
ATOM 2538 O O . VAL B 2 75 ? 42.12417 23.47691 56.12974 1.000 38.58778 75 VAL D O 1
ATOM 2542 N N . ALA B 2 76 ? 41.10233 23.01800 58.08251 1.000 30.41382 76 ALA D N 1
ATOM 2543 C CA . ALA B 2 76 ? 40.33499 24.25202 58.10922 1.000 29.35424 76 ALA D CA 1
ATOM 2544 C C . ALA B 2 76 ? 41.19377 25.43712 58.52796 1.000 31.61809 76 ALA D C 1
ATOM 2545 O O . ALA B 2 76 ? 41.97184 25.36049 59.48466 1.000 27.27503 76 ALA D O 1
ATOM 2547 N N . LEU B 2 77 ? 41.02982 26.54252 57.81329 1.000 28.37908 77 LEU D N 1
ATOM 2548 C CA . LEU B 2 77 ? 41.65875 27.80502 58.16397 1.000 27.74615 77 LEU D CA 1
ATOM 2549 C C . LEU B 2 77 ? 40.66169 28.66898 58.91980 1.000 30.24101 77 LEU D C 1
ATOM 2550 O O . LEU B 2 77 ? 39.55625 28.92011 58.43015 1.000 26.74587 77 LEU D O 1
ATOM 2555 N N . THR B 2 78 ? 41.05023 29.11482 60.10917 1.000 27.33157 78 THR D N 1
ATOM 2556 C CA . THR B 2 78 ? 40.27881 30.07960 60.87604 1.000 26.42680 78 THR D CA 1
ATOM 2557 C C . THR B 2 78 ? 40.98105 31.42784 60.80487 1.000 30.42642 78 THR D C 1
ATOM 2558 O O . THR B 2 78 ? 42.19871 31.51064 61.00919 1.000 29.76711 78 THR D O 1
ATOM 2562 N N . ILE B 2 79 ? 40.22327 32.47035 60.47623 1.000 24.47959 79 ILE D N 1
ATOM 2563 C CA . ILE B 2 79 ? 40.70456 33.84683 60.51811 1.000 25.88686 79 ILE D CA 1
ATOM 2564 C C . ILE B 2 79 ? 40.00841 34.53200 61.68829 1.000 27.00079 79 ILE D C 1
ATOM 2565 O O . ILE B 2 79 ? 38.77377 34.62866 61.71300 1.000 26.98682 79 ILE D O 1
ATOM 2570 N N . SER B 2 80 ? 40.79170 35.00352 62.65533 1.000 26.00260 80 SER D N 1
ATOM 2571 C CA . SER B 2 80 ? 40.25837 35.60788 63.86964 1.000 28.10684 80 SER D CA 1
ATOM 2572 C C . SER B 2 80 ? 40.27418 37.12862 63.77568 1.000 31.96906 80 SER D C 1
ATOM 2573 O O . SER B 2 80 ? 41.05913 37.71433 63.02458 1.000 35.04569 80 SER D O 1
ATOM 2576 N N . ALA B 2 81 ? 39.39646 37.75962 64.55687 1.000 30.84472 81 ALA D N 1
ATOM 2577 C CA . ALA B 2 81 ? 39.34374 39.21361 64.70018 1.000 34.18650 81 ALA D CA 1
ATOM 2578 C C . ALA B 2 81 ? 39.27068 39.89061 63.33129 1.000 32.24642 81 ALA D C 1
ATOM 2579 O O . ALA B 2 81 ? 40.13308 40.68049 62.94203 1.000 30.68479 81 ALA D O 1
ATOM 2581 N N . LEU B 2 82 ? 38.20210 39.56000 62.60607 1.000 28.78781 82 LEU D N 1
ATOM 2582 C CA . LEU B 2 82 ? 38.10647 39.89224 61.19065 1.000 25.46883 82 LEU D CA 1
ATOM 2583 C C . LEU B 2 82 ? 38.14384 41.39606 60.95942 1.000 30.68541 82 LEU D C 1
ATOM 2584 O O . LEU B 2 82 ? 37.58802 42.17977 61.73327 1.000 31.68879 82 LEU D O 1
ATOM 2589 N N . GLN B 2 83 ? 38.81006 41.79138 59.88091 1.000 29.46619 83 GLN D N 1
ATOM 2590 C CA . GLN B 2 83 ? 38.81284 43.16236 59.40793 1.000 28.74993 83 GLN D CA 1
ATOM 2591 C C . GLN B 2 83 ? 38.16460 43.20726 58.03309 1.000 32.85359 83 GLN D C 1
ATOM 2592 O O . GLN B 2 83 ? 38.11567 42.20201 57.31672 1.000 24.36409 83 GLN D O 1
ATOM 2598 N N . LEU B 2 84 ? 37.65853 44.39359 57.67698 1.000 26.58961 84 LEU D N 1
ATOM 2599 C CA . LEU B 2 84 ? 37.12864 44.60730 56.33627 1.000 28.66897 84 LEU D CA 1
ATOM 2600 C C . LEU B 2 84 ? 38.13024 44.18955 55.26636 1.000 30.48445 84 LEU D C 1
ATOM 2601 O O . LEU B 2 84 ? 37.73896 43.63583 54.23262 1.000 26.53436 84 LEU D O 1
ATOM 2606 N N . GLU B 2 85 ? 39.42319 44.42424 55.50045 1.000 23.55924 85 GLU D N 1
ATOM 2607 C CA . GLU B 2 85 ? 40.43055 44.05349 54.51217 1.000 32.34909 85 GLU D CA 1
ATOM 2608 C C . GLU B 2 85 ? 40.62537 42.54734 54.40383 1.000 29.00094 85 GLU D C 1
ATOM 2609 O O . GLU B 2 85 ? 41.38003 42.09926 53.53250 1.000 25.40824 85 GLU D O 1
ATOM 2615 N N . ASP B 2 86 ? 39.97226 41.75822 55.25737 1.000 22.59379 86 ASP D N 1
ATOM 2616 C CA . ASP B 2 86 ? 40.00877 40.31107 55.10446 1.000 24.88473 86 ASP D CA 1
ATOM 2617 C C . ASP B 2 86 ? 39.07135 39.81234 54.01492 1.000 24.50388 86 ASP D C 1
ATOM 2618 O O . ASP B 2 86 ? 39.11165 38.62091 53.69300 1.000 22.94962 86 ASP D O 1
ATOM 2623 N N . SER B 2 87 ? 38.23048 40.68042 53.45028 1.000 19.40981 87 SER D N 1
ATOM 2624 C CA . SER B 2 87 ? 37.38954 40.28269 52.32572 1.000 26.32904 87 SER D CA 1
ATOM 2625 C C . SER B 2 87 ? 38.26116 39.89775 51.13734 1.000 28.79634 87 SER D C 1
ATOM 2626 O O . SER B 2 87 ? 39.04741 40.71089 50.63446 1.000 26.66015 87 SER D O 1
ATOM 2629 N N . ALA B 2 88 ? 38.11532 38.65732 50.69344 1.000 25.74874 88 ALA D N 1
ATOM 2630 C CA . ALA B 2 88 ? 38.93715 38.08726 49.63375 1.000 22.93388 88 ALA D CA 1
ATOM 2631 C C . ALA B 2 88 ? 38.38896 36.70078 49.33109 1.000 21.12451 88 ALA D C 1
ATOM 2632 O O . ALA B 2 88 ? 37.39072 36.26885 49.91262 1.000 23.33287 88 ALA D O 1
ATOM 2634 N N . LYS B 2 89 ? 39.05227 36.00225 48.41653 1.000 22.84115 89 LYS D N 1
ATOM 2635 C CA . LYS B 2 89 ? 38.73234 34.61476 48.10307 1.000 22.79920 89 LYS D CA 1
ATOM 2636 C C . LYS B 2 89 ? 39.90534 33.75605 48.55260 1.000 24.49847 89 LYS D C 1
ATOM 2637 O O . LYS B 2 89 ? 41.04893 34.01738 48.17102 1.000 22.12989 89 LYS D O 1
ATOM 2643 N N . TYR B 2 90 ? 39.62842 32.75017 49.37443 1.000 22.47431 90 TYR D N 1
ATOM 2644 C CA . TYR B 2 90 ? 40.67486 31.98681 50.04140 1.000 21.42930 90 TYR D CA 1
ATOM 2645 C C . TYR B 2 90 ? 40.80584 30.61327 49.40354 1.000 22.33101 90 TYR D C 1
ATOM 2646 O O . TYR B 2 90 ? 39.80470 29.92420 49.17975 1.000 23.09958 90 TYR D O 1
ATOM 2655 N N . PHE B 2 91 ? 42.04021 30.23279 49.09623 1.000 21.38227 91 PHE D N 1
ATOM 2656 C CA . PHE B 2 91 ? 42.32561 29.01465 48.35716 1.000 26.45352 91 PHE D CA 1
ATOM 2657 C C . PHE B 2 91 ? 43.15155 28.07093 49.21230 1.000 27.67015 91 PHE D C 1
ATOM 2658 O O . PHE B 2 91 ? 44.12019 28.48731 49.85711 1.000 26.07694 91 PHE D O 1
ATOM 2666 N N . CYS B 2 92 ? 42.74368 26.81003 49.22520 1.000 23.89980 92 CYS D N 1
ATOM 2667 C CA . CYS B 2 92 ? 43.47543 25.72842 49.86010 1.000 28.10403 92 CYS D CA 1
ATOM 2668 C C . CYS B 2 92 ? 44.23497 24.98148 48.77155 1.000 28.03362 92 CYS D C 1
ATOM 2669 O O . CYS B 2 92 ? 43.67149 24.69322 47.71164 1.000 24.81930 92 CYS D O 1
ATOM 2672 N N . ALA B 2 93 ? 45.51431 24.69995 49.01108 1.000 23.70137 93 ALA D N 1
ATOM 2673 C CA . ALA B 2 93 ? 46.33660 24.02193 48.02079 1.000 27.30205 93 ALA D CA 1
ATOM 2674 C C . ALA B 2 93 ? 47.17833 22.94437 48.68428 1.000 29.06417 93 ALA D C 1
ATOM 2675 O O . ALA B 2 93 ? 47.62273 23.08891 49.82720 1.000 30.78343 93 ALA D O 1
ATOM 2677 N N . LEU B 2 94 ? 47.40477 21.87202 47.93408 1.000 26.99058 94 LEU D N 1
ATOM 2678 C CA . LEU B 2 94 ? 48.15605 20.71271 48.38140 1.000 27.83434 94 LEU D CA 1
ATOM 2679 C C . LEU B 2 94 ? 49.44610 20.58762 47.57999 1.000 29.42643 94 LEU D C 1
ATOM 2680 O O . LEU B 2 94 ? 49.44342 20.73629 46.35241 1.000 27.16908 94 LEU D O 1
ATOM 2685 N N . GLY B 2 95 ? 50.54114 20.30500 48.27056 1.000 27.79153 95 GLY D N 1
ATOM 2686 C CA . GLY B 2 95 ? 51.83126 20.17251 47.61996 1.000 29.40587 95 GLY D CA 1
ATOM 2687 C C . GLY B 2 95 ? 52.65877 19.09062 48.27759 1.000 36.29588 95 GLY D C 1
ATOM 2688 O O . GLY B 2 95 ? 52.51390 18.80239 49.46790 1.000 31.73188 95 GLY D O 1
ATOM 2689 N N . GLU B 2 96 ? 53.53527 18.48833 47.48062 1.000 33.78931 96 GLU D N 1
ATOM 2690 C CA . GLU B 2 96 ? 54.39278 17.41218 47.94860 1.000 40.60434 96 GLU D CA 1
ATOM 2691 C C . GLU B 2 96 ? 55.72011 17.98070 48.43265 1.000 42.25732 96 GLU D C 1
ATOM 2692 O O . GLU B 2 96 ? 56.22475 18.97221 47.90025 1.000 42.96659 96 GLU D O 1
ATOM 2698 N N . LEU B 2 97 ? 56.28920 17.34235 49.45144 1.000 51.11111 97 LEU D N 1
ATOM 2699 C CA . LEU B 2 97 ? 57.42409 17.95156 50.13206 1.000 51.90304 97 LEU D CA 1
ATOM 2700 C C . LEU B 2 97 ? 58.77789 17.50263 49.58869 1.000 45.70864 97 LEU D C 1
ATOM 2701 O O . LEU B 2 97 ? 59.71453 18.31106 49.56082 1.000 42.00819 97 LEU D O 1
ATOM 2706 N N . ARG B 2 98 ? 58.90502 16.24845 49.14012 1.000 40.15693 98 ARG D N 1
ATOM 2707 C CA . ARG B 2 98 ? 60.21651 15.72220 48.76210 1.000 43.40507 98 ARG D CA 1
ATOM 2708 C C . ARG B 2 98 ? 60.75582 16.41906 47.51987 1.000 44.90312 98 ARG D C 1
ATOM 2709 O O . ARG B 2 98 ? 61.90116 16.88463 47.50303 1.000 48.40665 98 ARG D O 1
ATOM 2713 N N . TRP B 2 99 ? 59.95146 16.46897 46.45754 1.000 43.68222 99 TRP D N 1
ATOM 2714 C CA . TRP B 2 99 ? 60.27765 17.17318 45.21887 1.000 43.05393 99 TRP D CA 1
ATOM 2715 C C . TRP B 2 99 ? 59.15803 18.18372 45.01247 1.000 43.62903 99 TRP D C 1
ATOM 2716 O O . TRP B 2 99 ? 58.14849 17.88429 44.35439 1.000 38.85563 99 TRP D O 1
ATOM 2727 N N . PRO B 2 100 ? 59.26470 19.37193 45.60620 1.000 39.04803 100 PRO D N 1
ATOM 2728 C CA . PRO B 2 100 ? 58.20045 20.37233 45.45019 1.000 39.28575 100 PRO D CA 1
ATOM 2729 C C . PRO B 2 100 ? 57.98717 20.70037 43.98278 1.000 36.65401 100 PRO D C 1
ATOM 2730 O O . PRO B 2 100 ? 58.91757 21.08358 43.26670 1.000 30.99749 100 PRO D O 1
ATOM 2734 N N . ASP B 2 101 ? 56.74918 20.51097 43.53568 1.000 32.25393 101 ASP D N 1
ATOM 2735 C CA . ASP B 2 101 ? 56.39802 20.64229 42.13192 1.000 34.11373 101 ASP D CA 1
ATOM 2736 C C . ASP B 2 101 ? 55.15386 21.50685 42.00653 1.000 29.95065 101 ASP D C 1
ATOM 2737 O O . ASP B 2 101 ? 55.19949 22.70772 42.28994 1.000 29.06099 101 ASP D O 1
ATOM 2742 N N . LYS B 2 102 ? 54.03815 20.92295 41.59526 1.000 27.90457 102 LYS D N 1
ATOM 2743 C CA . LYS B 2 102 ? 52.85801 21.74848 41.42014 1.000 31.77601 102 LYS D CA 1
ATOM 2744 C C . LYS B 2 102 ? 52.03734 21.77308 42.69669 1.000 28.02894 102 LYS D C 1
ATOM 2745 O O . LYS B 2 102 ? 52.20788 20.94718 43.59400 1.000 24.30662 102 LYS D O 1
ATOM 2751 N N . LEU B 2 103 ? 51.15809 22.76058 42.77844 1.000 27.91661 103 LEU D N 1
ATOM 2752 C CA . LEU B 2 103 ? 50.15647 22.83047 43.82790 1.000 23.34618 103 LEU D CA 1
ATOM 2753 C C . LEU B 2 103 ? 48.81086 22.46475 43.22429 1.000 25.97505 103 LEU D C 1
ATOM 2754 O O . LEU B 2 103 ? 48.47428 22.92739 42.13001 1.000 28.20076 103 LEU D O 1
ATOM 2759 N N . ILE B 2 104 ? 48.05526 21.62472 43.92200 1.000 23.86471 104 ILE D N 1
ATOM 2760 C CA . ILE B 2 104 ? 46.68547 21.30646 43.53675 1.000 30.24666 104 ILE D CA 1
ATOM 2761 C C . ILE B 2 104 ? 45.76089 22.15996 44.39044 1.000 27.62502 104 ILE D C 1
ATOM 2762 O O . ILE B 2 104 ? 45.75120 22.03537 45.62169 1.000 26.78458 104 ILE D O 1
ATOM 2767 N N . PHE B 2 105 ? 44.98571 23.01907 43.73470 1.000 26.68193 105 PHE D N 1
ATOM 2768 C CA . PHE B 2 105 ? 44.12014 23.98804 44.38845 1.000 27.11697 105 PHE D CA 1
ATOM 2769 C C . PHE B 2 105 ? 42.69079 23.47593 44.48691 1.000 23.01289 105 PHE D C 1
ATOM 2770 O O . PHE B 2 105 ? 42.24252 22.66776 43.67256 1.000 23.53907 105 PHE D O 1
ATOM 2778 N N . GLY B 2 106 ? 41.96865 23.97954 45.48816 1.000 24.90976 106 GLY D N 1
ATOM 2779 C CA . GLY B 2 106 ? 40.52482 23.92477 45.47972 1.000 27.97982 106 GLY D CA 1
ATOM 2780 C C . GLY B 2 106 ? 39.95023 25.08629 44.68695 1.000 25.20439 106 GLY D C 1
ATOM 2781 O O . GLY B 2 106 ? 40.66786 25.89888 44.10630 1.000 22.77071 106 GLY D O 1
ATOM 2782 N N . LYS B 2 107 ? 38.62061 25.16295 44.67147 1.000 25.08208 107 LYS D N 1
ATOM 2783 C CA . LYS B 2 107 ? 37.94928 26.22741 43.93322 1.000 27.34182 107 LYS D CA 1
ATOM 2784 C C . LYS B 2 107 ? 37.85407 27.53224 44.71344 1.000 24.83474 107 LYS D C 1
ATOM 2785 O O . LYS B 2 107 ? 37.41090 28.53866 44.15013 1.000 22.03310 107 LYS D O 1
ATOM 2791 N N . GLY B 2 108 ? 38.25359 27.54926 45.97515 1.000 23.35273 108 GLY D N 1
ATOM 2792 C CA . GLY B 2 108 ? 38.23521 28.82278 46.67552 1.000 24.87636 108 GLY D CA 1
ATOM 2793 C C . GLY B 2 108 ? 36.91586 29.08677 47.37123 1.000 23.17790 108 GLY D C 1
ATOM 2794 O O . GLY B 2 108 ? 35.85400 28.61643 46.96678 1.000 22.75016 108 GLY D O 1
ATOM 2795 N N . THR B 2 109 ? 36.99416 29.85358 48.45727 1.000 25.06237 109 THR D N 1
ATOM 2796 C CA . THR B 2 109 ? 35.82726 30.25080 49.23633 1.000 23.64458 109 THR D CA 1
ATOM 2797 C C . THR B 2 109 ? 35.90070 31.74968 49.46965 1.000 26.07652 109 THR D C 1
ATOM 2798 O O . THR B 2 109 ? 36.86868 32.24082 50.06178 1.000 21.91937 109 THR D O 1
ATOM 2802 N N . ARG B 2 110 ? 34.88991 32.47239 48.99951 1.000 23.16027 110 ARG D N 1
ATOM 2803 C CA . ARG B 2 110 ? 34.85842 33.91435 49.17395 1.000 26.75350 110 ARG D CA 1
ATOM 2804 C C . ARG B 2 110 ? 34.40037 34.26992 50.58156 1.000 31.26311 110 ARG D C 1
ATOM 2805 O O . ARG B 2 110 ? 33.45755 33.68004 51.11637 1.000 28.25041 110 ARG D O 1
ATOM 2813 N N . VAL B 2 111 ? 35.08212 35.23736 51.18265 1.000 23.80317 111 VAL D N 1
ATOM 2814 C CA . VAL B 2 111 ? 34.71490 35.77525 52.48427 1.000 26.69159 111 VAL D CA 1
ATOM 2815 C C . VAL B 2 111 ? 34.36704 37.24330 52.30230 1.000 29.56794 111 VAL D C 1
ATOM 2816 O O . VAL B 2 111 ? 35.14932 38.00107 51.71852 1.000 25.52249 111 VAL D O 1
ATOM 2820 N N . THR B 2 112 ? 33.19741 37.64111 52.79460 1.000 25.27639 112 THR D N 1
ATOM 2821 C CA . THR B 2 112 ? 32.79190 39.04180 52.82029 1.000 26.17912 112 THR D CA 1
ATOM 2822 C C . THR B 2 112 ? 32.64212 39.45761 54.27809 1.000 32.12908 112 THR D C 1
ATOM 2823 O O . THR B 2 112 ? 31.79439 38.92014 55.00073 1.000 30.64725 112 THR D O 1
ATOM 2827 N N . VAL B 2 113 ? 33.48277 40.38351 54.72250 1.000 26.42553 113 VAL D N 1
ATOM 2828 C CA . VAL B 2 113 ? 33.43341 40.86185 56.10106 1.000 30.14619 113 VAL D CA 1
ATOM 2829 C C . VAL B 2 113 ? 32.54355 42.09369 56.15147 1.000 32.43054 113 VAL D C 1
ATOM 2830 O O . VAL B 2 113 ? 32.72853 43.03980 55.37500 1.000 33.46405 113 VAL D O 1
ATOM 2834 N N . GLU B 2 114 ? 31.58160 42.08255 57.05664 1.000 33.23446 114 GLU D N 1
ATOM 2835 C CA . GLU B 2 114 ? 30.60588 43.15287 57.08256 1.000 37.04736 114 GLU D CA 1
ATOM 2836 C C . GLU B 2 114 ? 30.79691 44.03254 58.31166 1.000 34.50959 114 GLU D C 1
ATOM 2837 O O . GLU B 2 114 ? 31.13941 43.52861 59.38617 1.000 31.17915 114 GLU D O 1
ATOM 2843 N N . PRO B 2 115 ? 30.59750 45.34188 58.18636 1.000 29.83867 115 PRO D N 1
ATOM 2844 C CA . PRO B 2 115 ? 30.81230 46.22776 59.33088 1.000 32.51119 115 PRO D CA 1
ATOM 2845 C C . PRO B 2 115 ? 29.72906 46.03796 60.37750 1.000 36.80277 115 PRO D C 1
ATOM 2846 O O . PRO B 2 115 ? 28.62658 45.56351 60.09720 1.000 31.87168 115 PRO D O 1
ATOM 2850 N N . ASN B 2 116 ? 30.06599 46.41356 61.60774 1.000 34.42337 116 ASN D N 1
ATOM 2851 C CA . ASN B 2 116 ? 29.10435 46.42295 62.70381 1.000 35.94279 116 ASN D CA 1
ATOM 2852 C C . ASN B 2 116 ? 28.51810 47.82557 62.77902 1.000 37.15223 116 ASN D C 1
ATOM 2853 O O . ASN B 2 116 ? 29.11729 48.73183 63.36349 1.000 39.06663 116 ASN D O 1
ATOM 2858 N N . ILE B 2 117 ? 27.34428 48.00739 62.18133 1.000 36.33021 117 ILE D N 1
ATOM 2859 C CA . ILE B 2 117 ? 26.67609 49.30721 62.16115 1.000 37.37329 117 ILE D CA 1
ATOM 2860 C C . ILE B 2 117 ? 26.00500 49.49074 63.51931 1.000 45.51235 117 ILE D C 1
ATOM 2861 O O . ILE B 2 117 ? 24.90500 48.98846 63.75452 1.000 43.80322 117 ILE D O 1
ATOM 2866 N N . GLN B 2 118 ? 26.66902 50.21411 64.42590 1.000 48.66337 118 GLN D N 1
ATOM 2867 C CA . GLN B 2 118 ? 26.15866 50.33074 65.78790 1.000 53.56069 118 GLN D CA 1
ATOM 2868 C C . GLN B 2 118 ? 24.93766 51.23571 65.86294 1.000 53.04567 118 GLN D C 1
ATOM 2869 O O . GLN B 2 118 ? 24.10975 51.07788 66.76719 1.000 52.40441 118 GLN D O 1
ATOM 2875 N N . ASN B 2 119 ? 24.80261 52.18078 64.93427 1.000 51.05253 119 ASN D N 1
ATOM 2876 C CA . ASN B 2 119 ? 23.67556 53.11194 64.91577 1.000 52.58277 119 ASN D CA 1
ATOM 2877 C C . ASN B 2 119 ? 23.16344 53.22163 63.48587 1.000 50.42180 119 ASN D C 1
ATOM 2878 O O . ASN B 2 119 ? 23.48942 54.17323 62.76242 1.000 51.36143 119 ASN D O 1
ATOM 2883 N N . PRO B 2 120 ? 22.35733 52.25985 63.04565 1.000 46.06454 120 PRO D N 1
ATOM 2884 C CA . PRO B 2 120 ? 21.84889 52.29520 61.67147 1.000 40.05271 120 PRO D CA 1
ATOM 2885 C C . PRO B 2 120 ? 20.94296 53.49233 61.43039 1.000 43.40234 120 PRO D C 1
ATOM 2886 O O . PRO B 2 120 ? 20.31780 54.02720 62.34828 1.000 41.86710 120 PRO D O 1
ATOM 2890 N N . ASP B 2 121 ? 20.87839 53.91570 60.16574 1.000 41.66985 121 ASP D N 1
ATOM 2891 C CA . ASP B 2 121 ? 19.98143 55.00770 59.80811 1.000 44.67654 121 ASP D CA 1
ATOM 2892 C C . ASP B 2 121 ? 19.45731 54.79329 58.39441 1.000 39.94827 121 ASP D C 1
ATOM 2893 O O . ASP B 2 121 ? 19.63817 55.66004 57.52870 1.000 40.62283 121 ASP D O 1
ATOM 2898 N N . PRO B 2 122 ? 18.77651 53.67483 58.13728 1.000 42.04013 122 PRO D N 1
ATOM 2899 C CA . PRO B 2 122 ? 18.45464 53.30122 56.75372 1.000 39.79016 122 PRO D CA 1
ATOM 2900 C C . PRO B 2 122 ? 17.63093 54.37654 56.06242 1.000 46.88854 122 PRO D C 1
ATOM 2901 O O . PRO B 2 122 ? 16.68892 54.92723 56.63557 1.000 43.56183 122 PRO D O 1
ATOM 2905 N N . ALA B 2 123 ? 18.00886 54.68352 54.82411 1.000 35.13109 123 ALA D N 1
ATOM 2906 C CA . ALA B 2 123 ? 17.37886 55.76232 54.08080 1.000 36.48553 123 ALA D CA 1
ATOM 2907 C C . ALA B 2 123 ? 17.66740 55.57277 52.60064 1.000 31.98415 123 ALA D C 1
ATOM 2908 O O . ALA B 2 123 ? 18.73406 55.08034 52.21836 1.000 28.45588 123 ALA D O 1
ATOM 2910 N N . VAL B 2 124 ? 16.69552 55.95666 51.77767 1.000 31.99365 124 VAL D N 1
ATOM 2911 C CA . VAL B 2 124 ? 16.80620 55.90990 50.32370 1.000 32.95995 124 VAL D CA 1
ATOM 2912 C C . VAL B 2 124 ? 16.76859 57.33883 49.80342 1.000 31.67054 124 VAL D C 1
ATOM 2913 O O . VAL B 2 124 ? 15.82562 58.08627 50.09022 1.000 31.34549 124 VAL D O 1
ATOM 2917 N N . TYR B 2 125 ? 17.79399 57.72024 49.05146 1.000 27.93770 125 TYR D N 1
ATOM 2918 C CA . TYR B 2 125 ? 17.91483 59.06896 48.52460 1.000 32.27068 125 TYR D CA 1
ATOM 2919 C C . TYR B 2 125 ? 17.98166 59.03074 47.00320 1.000 33.22761 125 TYR D C 1
ATOM 2920 O O . TYR B 2 125 ? 18.38837 58.03336 46.40022 1.000 29.31868 125 TYR D O 1
ATOM 2929 N N . GLN B 2 126 ? 17.58401 60.13823 46.38651 1.000 32.73509 126 GLN D N 1
ATOM 2930 C CA . GLN B 2 126 ? 17.65376 60.30373 44.94297 1.000 33.76405 126 GLN D CA 1
ATOM 2931 C C . GLN B 2 126 ? 18.72837 61.32721 44.61032 1.000 34.18905 126 GLN D C 1
ATOM 2932 O O . GLN B 2 126 ? 18.76908 62.40811 45.20948 1.000 35.12212 126 GLN D O 1
ATOM 2938 N N . LEU B 2 127 ? 19.59071 60.98225 43.65659 1.000 31.44552 127 LEU D N 1
ATOM 2939 C CA . LEU B 2 127 ? 20.73279 61.79902 43.26757 1.000 30.61189 127 LEU D CA 1
ATOM 2940 C C . LEU B 2 127 ? 20.62992 62.13750 41.78846 1.000 36.35708 127 LEU D C 1
ATOM 2941 O O . LEU B 2 127 ? 20.42411 61.24321 40.96136 1.000 36.47143 127 LEU D O 1
ATOM 2946 N N . ARG B 2 128 ? 20.79686 63.41567 41.45498 1.000 37.78989 128 ARG D N 1
ATOM 2947 C CA . ARG B 2 128 ? 20.70589 63.86681 40.07241 1.000 37.97898 128 ARG D CA 1
ATOM 2948 C C . ARG B 2 128 ? 22.07832 63.88147 39.40873 1.000 38.23972 128 ARG D C 1
ATOM 2949 O O . ARG B 2 128 ? 23.10057 64.13321 40.05262 1.000 32.81668 128 ARG D O 1
ATOM 2951 N N . ASP B 2 129 ? 22.08530 63.61115 38.10224 1.000 41.92089 129 ASP D N 1
ATOM 2952 C CA . ASP B 2 129 ? 23.30389 63.72348 37.31050 1.000 41.68422 129 ASP D CA 1
ATOM 2953 C C . ASP B 2 129 ? 23.85989 65.13915 37.41203 1.000 44.37979 129 ASP D C 1
ATOM 2954 O O . ASP B 2 129 ? 23.11685 66.12300 37.34895 1.000 40.91980 129 ASP D O 1
ATOM 2959 N N . SER B 2 130 ? 25.18325 65.23212 37.57764 1.000 40.32287 130 SER D N 1
ATOM 2960 C CA . SER B 2 130 ? 25.85655 66.52165 37.67480 1.000 39.92285 130 SER D CA 1
ATOM 2961 C C . SER B 2 130 ? 25.86743 67.27998 36.34963 1.000 46.22263 130 SER D C 1
ATOM 2962 O O . SER B 2 130 ? 26.04908 68.50284 36.35225 1.000 48.39988 130 SER D O 1
ATOM 2965 N N . LYS B 2 131 ? 25.67724 66.58927 35.22167 1.000 46.06533 131 LYS D N 1
ATOM 2966 C CA . LYS B 2 131 ? 25.62443 67.23527 33.91796 1.000 54.49372 131 LYS D CA 1
ATOM 2967 C C . LYS B 2 131 ? 24.25919 67.17939 33.24836 1.000 57.95885 131 LYS D C 1
ATOM 2968 O O . LYS B 2 131 ? 24.02008 67.95808 32.31859 1.000 63.03605 131 LYS D O 1
ATOM 2974 N N . SER B 2 132 ? 23.36380 66.30080 33.68072 1.000 55.49803 132 SER D N 1
ATOM 2975 C CA . SER B 2 132 ? 22.10040 66.12055 32.97527 1.000 70.37121 132 SER D CA 1
ATOM 2976 C C . SER B 2 132 ? 20.88147 66.46604 33.81481 1.000 74.22818 132 SER D C 1
ATOM 2977 O O . SER B 2 132 ? 19.93134 67.05566 33.29098 1.000 84.74164 132 SER D O 1
ATOM 2980 N N . SER B 2 133 ? 20.87987 66.09566 35.09851 1.000 72.44401 133 SER D N 1
ATOM 2981 C CA . SER B 2 133 ? 19.82219 66.41610 36.05743 1.000 84.76649 133 SER D CA 1
ATOM 2982 C C . SER B 2 133 ? 18.53315 65.64413 35.78423 1.000 81.75559 133 SER D C 1
ATOM 2983 O O . SER B 2 133 ? 17.80089 65.31375 36.72370 1.000 74.68839 133 SER D O 1
ATOM 2986 N N . ASP B 2 134 ? 18.23954 65.34904 34.51397 1.000 77.38281 134 ASP D N 1
ATOM 2987 C CA . ASP B 2 134 ? 17.13333 64.45217 34.20130 1.000 76.69533 134 ASP D CA 1
ATOM 2988 C C . ASP B 2 134 ? 17.49970 62.98850 34.40802 1.000 75.29797 134 ASP D C 1
ATOM 2989 O O . ASP B 2 134 ? 16.60071 62.15358 34.56049 1.000 70.29424 134 ASP D O 1
ATOM 2994 N N . LYS B 2 135 ? 18.79038 62.66094 34.40674 1.000 74.47912 135 LYS D N 1
ATOM 2995 C CA . LYS B 2 135 ? 19.25508 61.32810 34.76175 1.000 57.40242 135 LYS D CA 1
ATOM 2996 C C . LYS B 2 135 ? 19.48445 61.25441 36.26423 1.000 52.34180 135 LYS D C 1
ATOM 2997 O O . LYS B 2 135 ? 19.96656 62.20941 36.88304 1.000 43.97447 135 LYS D O 1
ATOM 2999 N N . SER B 2 136 ? 19.13276 60.11909 36.85549 1.000 44.93878 136 SER D N 1
ATOM 3000 C CA . SER B 2 136 ? 19.25833 60.01062 38.29817 1.000 48.29418 136 SER D CA 1
ATOM 3001 C C . SER B 2 136 ? 19.56262 58.57464 38.68524 1.000 38.67643 136 SER D C 1
ATOM 3002 O O . SER B 2 136 ? 19.38886 57.63897 37.89860 1.000 41.33775 136 SER D O 1
ATOM 3005 N N . VAL B 2 137 ? 20.04662 58.42297 39.91417 1.000 34.86143 137 VAL D N 1
ATOM 3006 C CA . VAL B 2 137 ? 20.23126 57.12640 40.54075 1.000 34.57307 137 VAL D CA 1
ATOM 3007 C C . VAL B 2 137 ? 19.64160 57.20970 41.94087 1.000 34.95771 137 VAL D C 1
ATOM 3008 O O . VAL B 2 137 ? 19.42420 58.29400 42.48746 1.000 32.98444 137 VAL D O 1
ATOM 3012 N N . CYS B 2 138 ? 19.36951 56.04232 42.51105 1.000 30.46714 138 CYS D N 1
ATOM 3013 C CA . CYS B 2 138 ? 18.87386 55.92713 43.87239 1.000 33.86919 138 CYS D CA 1
ATOM 3014 C C . CYS B 2 138 ? 19.96285 55.33172 44.75031 1.000 29.02233 138 CYS D C 1
ATOM 3015 O O . CYS B 2 138 ? 20.68036 54.41705 44.33596 1.000 31.57390 138 CYS D O 1
ATOM 3018 N N . LEU B 2 139 ? 20.08982 55.85984 45.95845 1.000 29.72779 139 LEU D N 1
ATOM 3019 C CA . LEU B 2 139 ? 21.11308 55.42604 46.90010 1.000 32.44842 139 LEU D CA 1
ATOM 3020 C C . LEU B 2 139 ? 20.42283 54.89746 48.15098 1.000 34.43461 139 LEU D C 1
ATOM 3021 O O . LEU B 2 139 ? 19.74862 55.65473 48.85534 1.000 29.97830 139 LEU D O 1
ATOM 3026 N N . PHE B 2 140 ? 20.58162 53.60479 48.42155 1.000 31.25191 140 PHE D N 1
ATOM 3027 C CA . PHE B 2 140 ? 20.17220 53.01757 49.69484 1.000 30.25895 140 PHE D CA 1
ATOM 3028 C C . PHE B 2 140 ? 21.39722 52.98476 50.60136 1.000 31.02646 140 PHE D C 1
ATOM 3029 O O . PHE B 2 140 ? 22.42148 52.40026 50.23738 1.000 25.51424 140 PHE D O 1
ATOM 3037 N N . THR B 2 141 ? 21.31265 53.62212 51.76713 1.000 28.44446 141 THR D N 1
ATOM 3038 C CA . THR B 2 141 ? 22.50864 53.79492 52.57539 1.000 28.37394 141 THR D CA 1
ATOM 3039 C C . THR B 2 141 ? 22.17839 53.73892 54.06123 1.000 34.01650 141 THR D C 1
ATOM 3040 O O . THR B 2 141 ? 21.02201 53.87150 54.47407 1.000 32.07771 141 THR D O 1
ATOM 3044 N N . ASP B 2 142 ? 23.23468 53.51728 54.85133 1.000 26.89782 142 ASP D N 1
ATOM 3045 C CA . ASP B 2 142 ? 23.23202 53.54604 56.31219 1.000 33.08701 142 ASP D CA 1
ATOM 3046 C C . ASP B 2 142 ? 22.38073 52.44479 56.92979 1.000 35.16266 142 ASP D C 1
ATOM 3047 O O . ASP B 2 142 ? 21.96706 52.55269 58.08615 1.000 36.36940 142 ASP D O 1
ATOM 3052 N N . PHE B 2 143 ? 22.12407 51.37274 56.19367 1.000 32.21943 143 PHE D N 1
ATOM 3053 C CA . PHE B 2 143 ? 21.42716 50.22985 56.75637 1.000 37.12935 143 PHE D CA 1
ATOM 3054 C C . PHE B 2 143 ? 22.42658 49.27576 57.40520 1.000 38.98868 143 PHE D C 1
ATOM 3055 O O . PHE B 2 143 ? 23.62819 49.29948 57.11104 1.000 32.90649 143 PHE D O 1
ATOM 3063 N N . ASP B 2 144 ? 21.91455 48.42390 58.29026 1.000 39.23894 144 ASP D N 1
ATOM 3064 C CA . ASP B 2 144 ? 22.79321 47.49523 58.98150 1.000 42.52703 144 ASP D CA 1
ATOM 3065 C C . ASP B 2 144 ? 23.15735 46.33473 58.05653 1.000 42.50840 144 ASP D C 1
ATOM 3066 O O . ASP B 2 144 ? 22.59081 46.16284 56.97387 1.000 40.11241 144 ASP D O 1
ATOM 3071 N N . SER B 2 145 ? 24.13415 45.53589 58.48845 1.000 43.47961 145 SER D N 1
ATOM 3072 C CA . SER B 2 145 ? 24.69349 44.52704 57.59748 1.000 43.23966 145 SER D CA 1
ATOM 3073 C C . SER B 2 145 ? 23.78753 43.31310 57.44792 1.000 49.80156 145 SER D C 1
ATOM 3074 O O . SER B 2 145 ? 23.93676 42.56283 56.47855 1.000 52.27430 145 SER D O 1
ATOM 3077 N N . GLN B 2 146 ? 22.84606 43.11010 58.36633 1.000 49.65635 146 GLN D N 1
ATOM 3078 C CA . GLN B 2 146 ? 21.86905 42.04005 58.21775 1.000 54.62050 146 GLN D CA 1
ATOM 3079 C C . GLN B 2 146 ? 20.78847 42.36870 57.19645 1.000 55.84842 146 GLN D C 1
ATOM 3080 O O . GLN B 2 146 ? 19.93177 41.51847 56.93009 1.000 62.40837 146 GLN D O 1
ATOM 3086 N N . THR B 2 147 ? 20.80520 43.57181 56.62775 1.000 51.91727 147 THR D N 1
ATOM 3087 C CA . THR B 2 147 ? 19.80022 43.95765 55.64753 1.000 57.57000 147 THR D CA 1
ATOM 3088 C C . THR B 2 147 ? 20.02410 43.20860 54.34088 1.000 60.29506 147 THR D C 1
ATOM 3089 O O . THR B 2 147 ? 21.14166 43.16733 53.81554 1.000 52.39575 147 THR D O 1
ATOM 3093 N N . ASN B 2 148 ? 18.95935 42.61064 53.82130 1.000 59.95404 148 ASN D N 1
ATOM 3094 C CA . ASN B 2 148 ? 19.01176 41.85767 52.57344 1.000 73.37046 148 ASN D CA 1
ATOM 3095 C C . ASN B 2 148 ? 18.54545 42.78051 51.45226 1.000 72.19437 148 ASN D C 1
ATOM 3096 O O . ASN B 2 148 ? 17.34399 42.98574 51.26085 1.000 82.04001 148 ASN D O 1
ATOM 3101 N N . VAL B 2 149 ? 19.50182 43.34466 50.71713 1.000 71.40565 149 VAL D N 1
ATOM 3102 C CA . VAL B 2 149 ? 19.17506 44.22050 49.59712 1.000 71.26778 149 VAL D CA 1
ATOM 3103 C C . VAL B 2 149 ? 18.48631 43.40003 48.51554 1.000 75.61160 149 VAL D C 1
ATOM 3104 O O . VAL B 2 149 ? 19.08586 42.49030 47.92963 1.000 80.34949 149 VAL D O 1
ATOM 3108 N N . SER B 2 150 ? 17.22319 43.71896 48.24576 1.000 79.93345 150 SER D N 1
ATOM 3109 C CA . SER B 2 150 ? 16.44617 42.95416 47.28079 1.000 79.62066 150 SER D CA 1
ATOM 3110 C C . SER B 2 150 ? 16.97726 43.16537 45.86823 1.000 73.11973 150 SER D C 1
ATOM 3111 O O . SER B 2 150 ? 17.35718 44.27577 45.48571 1.000 68.09089 150 SER D O 1
ATOM 3114 N N . GLN B 2 151 ? 17.00249 42.08630 45.09370 1.000 69.56731 151 GLN D N 1
ATOM 3115 C CA . GLN B 2 151 ? 17.46302 42.14870 43.71821 1.000 72.03372 151 GLN D CA 1
ATOM 3116 C C . GLN B 2 151 ? 16.34171 42.64352 42.80501 1.000 73.24407 151 GLN D C 1
ATOM 3117 O O . GLN B 2 151 ? 15.15214 42.52372 43.11171 1.000 72.56072 151 GLN D O 1
ATOM 3123 N N . SER B 2 152 ? 16.74123 43.21773 41.67300 1.000 69.98220 152 SER D N 1
ATOM 3124 C CA . SER B 2 152 ? 15.78865 43.83004 40.75731 1.000 69.02494 152 SER D CA 1
ATOM 3125 C C . SER B 2 152 ? 14.88374 42.78036 40.12420 1.000 78.06742 152 SER D C 1
ATOM 3126 O O . SER B 2 152 ? 15.35277 41.74133 39.64986 1.000 78.77881 152 SER D O 1
ATOM 3129 N N . LYS B 2 153 ? 13.57933 43.05868 40.11693 1.000 76.69912 153 LYS D N 1
ATOM 3130 C CA . LYS B 2 153 ? 12.59625 42.23688 39.42345 1.000 76.57834 153 LYS D CA 1
ATOM 3131 C C . LYS B 2 153 ? 12.19446 42.84348 38.08414 1.000 79.00457 153 LYS D C 1
ATOM 3132 O O . LYS B 2 153 ? 11.04082 42.71196 37.66089 1.000 83.07465 153 LYS D O 1
ATOM 3134 N N . ASP B 2 154 ? 13.13191 43.50616 37.40937 1.000 78.61878 154 ASP D N 1
ATOM 3135 C CA . ASP B 2 154 ? 12.85111 44.21911 36.17278 1.000 79.68241 154 ASP D CA 1
ATOM 3136 C C . ASP B 2 154 ? 14.08557 44.16747 35.28376 1.000 80.45259 154 ASP D C 1
ATOM 3137 O O . ASP B 2 154 ? 15.21602 44.21734 35.77631 1.000 79.43279 154 ASP D O 1
ATOM 3142 N N . SER B 2 155 ? 13.85941 44.07062 33.97129 1.000 85.67901 155 SER D N 1
ATOM 3143 C CA . SER B 2 155 ? 14.97552 44.02149 33.03201 1.000 87.88822 155 SER D CA 1
ATOM 3144 C C . SER B 2 155 ? 15.67558 45.37134 32.93344 1.000 84.77194 155 SER D C 1
ATOM 3145 O O . SER B 2 155 ? 16.90819 45.43416 32.84949 1.000 83.82543 155 SER D O 1
ATOM 3148 N N . ASP B 2 156 ? 14.90862 46.45927 32.94839 1.000 83.69272 156 ASP D N 1
ATOM 3149 C CA . ASP B 2 156 ? 15.44253 47.80242 32.77226 1.000 81.77548 156 ASP D CA 1
ATOM 3150 C C . ASP B 2 156 ? 15.83288 48.47423 34.08632 1.000 75.05714 156 ASP D C 1
ATOM 3151 O O . ASP B 2 156 ? 16.13013 49.67291 34.08409 1.000 73.36717 156 ASP D O 1
ATOM 3153 N N . VAL B 2 157 ? 15.84232 47.73980 35.19892 1.000 60.83585 157 VAL D N 1
ATOM 3154 C CA . VAL B 2 157 ? 16.20742 48.27615 36.50721 1.000 56.72467 157 VAL D CA 1
ATOM 3155 C C . VAL B 2 157 ? 17.41847 47.51326 37.02335 1.000 47.03492 157 VAL D C 1
ATOM 3156 O O . VAL B 2 157 ? 17.37727 46.28385 37.14188 1.000 53.14479 157 VAL D O 1
ATOM 3160 N N . TYR B 2 158 ? 18.48724 48.23929 37.33662 1.000 43.61998 158 TYR D N 1
ATOM 3161 C CA . TYR B 2 158 ? 19.72564 47.64890 37.83001 1.000 41.17164 158 TYR D CA 1
ATOM 3162 C C . TYR B 2 158 ? 19.90367 47.97593 39.30572 1.000 35.99778 158 TYR D C 1
ATOM 3163 O O . TYR B 2 158 ? 19.70585 49.12180 39.71979 1.000 33.36045 158 TYR D O 1
ATOM 3172 N N . ILE B 2 159 ? 20.27687 46.97099 40.09390 1.000 36.60185 159 ILE D N 1
ATOM 3173 C CA . ILE B 2 159 ? 20.53498 47.14017 41.52010 1.000 34.07210 159 ILE D CA 1
ATOM 3174 C C . ILE B 2 159 ? 21.88665 46.51729 41.82459 1.000 33.25842 159 ILE D C 1
ATOM 3175 O O . ILE B 2 159 ? 22.10093 45.33097 41.54767 1.000 33.06183 159 ILE D O 1
ATOM 3180 N N . THR B 2 160 ? 22.79314 47.30912 42.39292 1.000 29.03653 160 THR D N 1
ATOM 3181 C CA . THR B 2 160 ? 24.11333 46.79897 42.71450 1.000 32.44531 160 THR D CA 1
ATOM 3182 C C . THR B 2 160 ? 24.07503 46.01188 44.01651 1.000 35.92985 160 THR D C 1
ATOM 3183 O O . THR B 2 160 ? 23.12962 46.10017 44.80591 1.000 36.54149 160 THR D O 1
ATOM 3187 N N . ASP B 2 161 ? 25.12266 45.22355 44.22754 1.000 36.88676 161 ASP D N 1
ATOM 3188 C CA . ASP B 2 161 ? 25.37774 44.68266 45.54688 1.000 33.72063 161 ASP D CA 1
ATOM 3189 C C . ASP B 2 161 ? 25.75873 45.82518 46.48643 1.000 35.15921 161 ASP D C 1
ATOM 3190 O O . ASP B 2 161 ? 25.96896 46.96796 46.06621 1.000 33.71496 161 ASP D O 1
ATOM 3195 N N . LYS B 2 162 ? 25.84194 45.51437 47.77269 1.000 35.36005 162 LYS D N 1
ATOM 3196 C CA . LYS B 2 162 ? 26.22143 46.50730 48.76281 1.000 31.27805 162 LYS D CA 1
ATOM 3197 C C . LYS B 2 162 ? 27.73529 46.53780 48.93526 1.000 30.51891 162 LYS D C 1
ATOM 3198 O O . LYS B 2 162 ? 28.42100 45.52738 48.76315 1.000 35.20032 162 LYS D O 1
ATOM 3204 N N . CYS B 2 163 ? 28.25845 47.71914 49.25437 1.000 26.81169 163 CYS D N 1
ATOM 3205 C CA . CYS B 2 163 ? 29.64138 47.83322 49.68659 1.000 23.58108 163 CYS D CA 1
ATOM 3206 C C . CYS B 2 163 ? 29.71099 48.75398 50.89531 1.000 30.77090 163 CYS D C 1
ATOM 3207 O O . CYS B 2 163 ? 28.81770 49.57063 51.14470 1.000 22.66333 163 CYS D O 1
ATOM 3210 N N . VAL B 2 164 ? 30.78082 48.59102 51.66233 1.000 27.41338 164 VAL D N 1
ATOM 3211 C CA . VAL B 2 164 ? 31.01373 49.37876 52.86366 1.000 25.74599 164 VAL D CA 1
ATOM 3212 C C . VAL B 2 164 ? 32.12747 50.37115 52.57195 1.000 24.40235 164 VAL D C 1
ATOM 3213 O O . VAL B 2 164 ? 33.16956 50.00048 52.02048 1.000 26.10544 164 VAL D O 1
ATOM 3217 N N . LEU B 2 165 ? 31.89813 51.63403 52.91330 1.000 24.66505 165 LEU D N 1
ATOM 3218 C CA . LEU B 2 165 ? 32.93414 52.64962 52.84854 1.000 25.83346 165 LEU D CA 1
ATOM 3219 C C . LEU B 2 165 ? 33.33957 53.03925 54.26381 1.000 29.10058 165 LEU D C 1
ATOM 3220 O O . LEU B 2 165 ? 32.56270 52.89802 55.21400 1.000 25.97546 165 LEU D O 1
ATOM 3225 N N . ASP B 2 166 ? 34.57310 53.51282 54.39733 1.000 26.25349 166 ASP D N 1
ATOM 3226 C CA . ASP B 2 166 ? 35.18536 53.79892 55.69400 1.000 31.28527 166 ASP D CA 1
ATOM 3227 C C . ASP B 2 166 ? 35.67544 55.24239 55.65935 1.000 28.83752 166 ASP D C 1
ATOM 3228 O O . ASP B 2 166 ? 36.69834 55.53957 55.03715 1.000 29.95234 166 ASP D O 1
ATOM 3233 N N . MET B 2 167 ? 34.93351 56.14114 56.30632 1.000 26.66612 167 MET D N 1
ATOM 3234 C CA . MET B 2 167 ? 35.36587 57.52819 56.47051 1.000 29.22727 167 MET D CA 1
ATOM 3235 C C . MET B 2 167 ? 36.35489 57.54931 57.62895 1.000 31.91890 167 MET D C 1
ATOM 3236 O O . MET B 2 167 ? 35.99312 57.76047 58.79032 1.000 28.12653 167 MET D O 1
ATOM 3241 N N . ARG B 2 168 ? 37.63087 57.33283 57.28969 1.000 25.90263 168 ARG D N 1
ATOM 3242 C CA . ARG B 2 168 ? 38.66577 57.01924 58.27197 1.000 34.31678 168 ARG D CA 1
ATOM 3243 C C . ARG B 2 168 ? 39.01424 58.19218 59.17554 1.000 32.48601 168 ARG D C 1
ATOM 3244 O O . ARG B 2 168 ? 39.60723 57.98306 60.23986 1.000 34.65550 168 ARG D O 1
ATOM 3252 N N . SER B 2 169 ? 38.69489 59.41474 58.77218 1.000 30.54650 169 SER D N 1
ATOM 3253 C CA . SER B 2 169 ? 38.93699 60.57174 59.62108 1.000 37.23022 169 SER D CA 1
ATOM 3254 C C . SER B 2 169 ? 37.82449 60.78535 60.63714 1.000 39.77405 169 SER D C 1
ATOM 3255 O O . SER B 2 169 ? 37.91429 61.71264 61.44988 1.000 48.99745 169 SER D O 1
ATOM 3258 N N . MET B 2 170 ? 36.79316 59.93768 60.61415 1.000 35.99981 170 MET D N 1
ATOM 3259 C CA . MET B 2 170 ? 35.62377 60.08017 61.46748 1.000 41.82244 170 MET D CA 1
ATOM 3260 C C . MET B 2 170 ? 35.23991 58.80170 62.19807 1.000 33.28495 170 MET D C 1
ATOM 3261 O O . MET B 2 170 ? 34.20573 58.79137 62.87360 1.000 33.95759 170 MET D O 1
ATOM 3266 N N . ASP B 2 171 ? 36.02639 57.73057 62.07653 1.000 35.84830 171 ASP D N 1
ATOM 3267 C CA . ASP B 2 171 ? 35.71540 56.44406 62.69891 1.000 36.35692 171 ASP D CA 1
ATOM 3268 C C . ASP B 2 171 ? 34.27988 56.02194 62.38825 1.000 33.83628 171 ASP D C 1
ATOM 3269 O O . ASP B 2 171 ? 33.50445 55.65811 63.27525 1.000 42.46886 171 ASP D O 1
ATOM 3271 N N . PHE B 2 172 ? 33.92233 56.09026 61.10582 1.000 34.09177 172 PHE D N 1
ATOM 3272 C CA . PHE B 2 172 ? 32.55058 55.86870 60.66061 1.000 29.33853 172 PHE D CA 1
ATOM 3273 C C . PHE B 2 172 ? 32.55583 55.01062 59.40682 1.000 33.39577 172 PHE D C 1
ATOM 3274 O O . PHE B 2 172 ? 33.21957 55.35067 58.42461 1.000 33.17601 172 PHE D O 1
ATOM 3282 N N . LYS B 2 173 ? 31.80793 53.91050 59.43787 1.000 28.62776 173 LYS D N 1
ATOM 3283 C CA . LYS B 2 173 ? 31.62780 53.05623 58.27500 1.000 25.87971 173 LYS D CA 1
ATOM 3284 C C . LYS B 2 173 ? 30.14230 52.93834 57.96887 1.000 33.75496 173 LYS D C 1
ATOM 3285 O O . LYS B 2 173 ? 29.30060 53.01656 58.87120 1.000 27.07424 173 LYS D O 1
ATOM 3291 N N . SER B 2 174 ? 29.81999 52.76159 56.68738 1.000 24.83170 174 SER D N 1
ATOM 3292 C CA . SER B 2 174 ? 28.42323 52.64715 56.28822 1.000 28.57946 174 SER D CA 1
ATOM 3293 C C . SER B 2 174 ? 28.29320 51.77319 55.04991 1.000 26.55215 174 SER D C 1
ATOM 3294 O O . SER B 2 174 ? 29.16942 51.77411 54.18077 1.000 26.99181 174 SER D O 1
ATOM 3297 N N . ASN B 2 175 ? 27.19381 51.02712 54.98879 1.000 24.41064 175 ASN D N 1
ATOM 3298 C CA . ASN B 2 175 ? 26.81439 50.24886 53.82111 1.000 27.25162 175 ASN D CA 1
ATOM 3299 C C . ASN B 2 175 ? 26.02895 51.11478 52.84613 1.000 29.55255 175 ASN D C 1
ATOM 3300 O O . ASN B 2 175 ? 25.37833 52.09009 53.23248 1.000 30.40545 175 ASN D O 1
ATOM 3305 N N . SER B 2 176 ? 26.08193 50.73568 51.56954 1.000 24.31732 176 SER D N 1
ATOM 3306 C CA . SER B 2 176 ? 25.23294 51.36978 50.57073 1.000 22.87038 176 SER D CA 1
ATOM 3307 C C . SER B 2 176 ? 25.04776 50.44045 49.37700 1.000 33.44986 176 SER D C 1
ATOM 3308 O O . SER B 2 176 ? 25.86496 49.54929 49.13143 1.000 31.90932 176 SER D O 1
ATOM 3311 N N . ALA B 2 177 ? 23.95652 50.66472 48.64317 1.000 30.16637 177 ALA D N 1
ATOM 3312 C CA . ALA B 2 177 ? 23.72011 50.05930 47.33977 1.000 26.97426 177 ALA D CA 1
ATOM 3313 C C . ALA B 2 177 ? 23.09319 51.11002 46.43331 1.000 29.08592 177 ALA D C 1
ATOM 3314 O O . ALA B 2 177 ? 22.45507 52.05094 46.91147 1.000 28.53555 177 ALA D O 1
ATOM 3316 N N . VAL B 2 178 ? 23.27807 50.94775 45.12122 1.000 27.26580 178 VAL D N 1
ATOM 3317 C CA . VAL B 2 178 ? 22.82141 51.91536 44.12635 1.000 25.75514 178 VAL D CA 1
ATOM 3318 C C . VAL B 2 178 ? 21.83374 51.24571 43.17989 1.000 27.08911 178 VAL D C 1
ATOM 3319 O O . VAL B 2 178 ? 22.02931 50.09624 42.76910 1.000 29.54518 178 VAL D O 1
ATOM 3323 N N . ALA B 2 179 ? 20.77286 51.96932 42.82910 1.000 27.28149 179 ALA D N 1
ATOM 3324 C CA . ALA B 2 179 ? 19.82210 51.51741 41.82433 1.000 34.80455 179 ALA D CA 1
ATOM 3325 C C . ALA B 2 179 ? 19.64663 52.59200 40.76150 1.000 32.76950 179 ALA D C 1
ATOM 3326 O O . ALA B 2 179 ? 19.64355 53.78867 41.06921 1.000 25.64475 179 ALA D O 1
ATOM 3328 N N . TRP B 2 180 ? 19.50151 52.16451 39.51002 1.000 31.66532 180 TRP 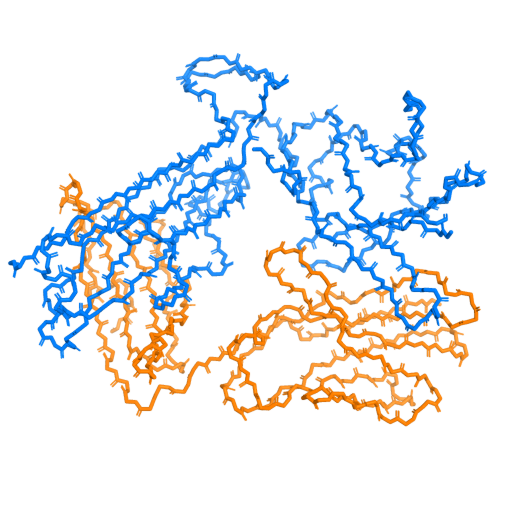D N 1
ATOM 3329 C CA . TRP B 2 180 ? 19.23258 53.11078 38.43840 1.000 38.17302 180 TRP D CA 1
ATOM 3330 C C . TRP B 2 180 ? 18.47290 52.41682 37.31737 1.000 42.91378 180 TRP D C 1
ATOM 3331 O O . TRP B 2 180 ? 18.49191 51.18975 37.18324 1.000 38.64810 180 TRP D O 1
ATOM 3342 N N . SER B 2 181 ? 17.79882 53.23184 36.51127 1.000 50.01370 181 SER D N 1
ATOM 3343 C CA . SER B 2 181 ? 17.02681 52.74797 35.38077 1.000 51.37517 181 SER D CA 1
ATOM 3344 C C . SER B 2 181 ? 16.92952 53.85385 34.34556 1.000 56.48664 181 SER D C 1
ATOM 3345 O O . SER B 2 181 ? 17.00048 55.04159 34.67379 1.000 56.25272 181 SER D O 1
ATOM 3348 N N . ASN B 2 182 ? 16.76354 53.44993 33.09090 1.000 70.22707 182 ASN D N 1
ATOM 3349 C CA . ASN B 2 182 ? 16.52476 54.39652 32.00688 1.000 81.64667 182 ASN D CA 1
ATOM 3350 C C . ASN B 2 182 ? 15.04028 54.38250 31.64844 1.000 85.04868 182 ASN D C 1
ATOM 3351 O O . ASN B 2 182 ? 14.62406 53.99207 30.55678 1.000 89.77376 182 ASN D O 1
ATOM 3356 N N . LYS B 2 183 ? 14.23682 54.81120 32.61873 1.000 78.97998 183 LYS D N 1
ATOM 3357 C CA . LYS B 2 183 ? 12.79436 54.89972 32.44125 1.000 85.62208 183 LYS D CA 1
ATOM 3358 C C . LYS B 2 183 ? 12.25925 55.96623 33.38209 1.000 95.76761 183 LYS D C 1
ATOM 3359 O O . LYS B 2 183 ? 12.58748 55.96548 34.57323 1.000 94.18999 183 LYS D O 1
ATOM 3361 N N . SER B 2 184 ? 11.44262 56.87406 32.84083 1.000 97.12732 184 SER D N 1
ATOM 3362 C CA . SER B 2 184 ? 10.87751 57.94533 33.65177 1.000 104.00253 184 SER D CA 1
ATOM 3363 C C . SER B 2 184 ? 10.00079 57.41026 34.77685 1.000 107.11123 184 SER D C 1
ATOM 3364 O O . SER B 2 184 ? 9.81525 58.09840 35.78686 1.000 108.90265 184 SER D O 1
ATOM 3367 N N . ASP B 2 185 ? 9.46020 56.20068 34.62625 1.000 110.13883 185 ASP D N 1
ATOM 3368 C CA . ASP B 2 185 ? 8.63188 55.56758 35.65148 1.000 109.22688 185 ASP D CA 1
ATOM 3369 C C . ASP B 2 185 ? 9.45886 54.84069 36.70563 1.000 109.38767 185 ASP D C 1
ATOM 3370 O O . ASP B 2 185 ? 9.14480 53.70879 37.08031 1.000 115.44804 185 ASP D O 1
ATOM 3375 N N . PHE B 2 186 ? 10.52595 55.46188 37.19522 1.000 97.26457 186 PHE D N 1
ATOM 3376 C CA . PHE B 2 186 ? 11.39047 54.85512 38.19653 1.000 86.60957 186 PHE D CA 1
ATOM 3377 C C . PHE B 2 186 ? 11.25513 55.62988 39.49910 1.000 80.49581 186 PHE D C 1
ATOM 3378 O O . PHE B 2 186 ? 11.55846 56.82676 39.54775 1.000 82.42341 186 PHE D O 1
ATOM 3386 N N . ALA B 2 187 ? 10.79397 54.94992 40.54430 1.000 75.44298 187 ALA D N 1
ATOM 3387 C CA . ALA B 2 187 ? 10.66647 55.52976 41.87325 1.000 72.51991 187 ALA D CA 1
ATOM 3388 C C . ALA B 2 187 ? 11.69939 54.89869 42.79487 1.000 66.96630 187 ALA D C 1
ATOM 3389 O O . ALA B 2 187 ? 11.78480 53.66876 42.88718 1.000 67.07175 187 ALA D O 1
ATOM 3391 N N . CYS B 2 188 ? 12.48489 55.74296 43.46948 1.000 62.53940 188 CYS D N 1
ATOM 3392 C CA . CYS B 2 188 ? 13.46723 55.23095 44.42076 1.000 61.57108 188 CYS D CA 1
ATOM 3393 C C . CYS B 2 188 ? 12.80699 54.44225 45.54492 1.000 59.80991 188 CYS D C 1
ATOM 3394 O O . CYS B 2 188 ? 13.40327 53.49254 46.06377 1.000 67.54590 188 CYS D O 1
ATOM 3397 N N . ALA B 2 189 ? 11.58250 54.81158 45.92889 1.000 64.74055 189 ALA D N 1
ATOM 3398 C CA . ALA B 2 189 ? 10.89353 54.11170 47.00970 1.000 70.27994 189 ALA D CA 1
ATOM 3399 C C . ALA B 2 189 ? 10.72013 52.63224 46.68356 1.000 71.69969 189 ALA D C 1
ATOM 3400 O O . ALA B 2 189 ? 11.14976 51.75814 47.44510 1.000 76.91070 189 ALA D O 1
ATOM 3402 N N . ASN B 2 190 ? 10.09997 52.33374 45.54319 1.000 73.41040 190 ASN D N 1
ATOM 3403 C CA . ASN B 2 190 ? 9.87469 50.95758 45.11905 1.000 79.89677 190 ASN D CA 1
ATOM 3404 C C . ASN B 2 190 ? 11.10453 50.32116 44.48457 1.000 76.69108 190 ASN D C 1
ATOM 3405 O O . ASN B 2 190 ? 11.03980 49.15313 44.08574 1.000 85.54989 190 ASN D O 1
ATOM 3410 N N . ALA B 2 191 ? 12.21301 51.05473 44.37464 1.000 68.37712 191 ALA D N 1
ATOM 3411 C CA . ALA B 2 191 ? 13.41305 50.49937 43.75859 1.000 65.08899 191 ALA D CA 1
ATOM 3412 C C . ALA B 2 191 ? 14.00807 49.38585 44.61206 1.000 65.53911 191 ALA D C 1
ATOM 3413 O O . ALA B 2 191 ? 14.31031 48.29775 44.10866 1.000 64.73823 191 ALA D O 1
ATOM 3415 N N . PHE B 2 192 ? 14.18054 49.63585 45.90797 1.000 57.79284 192 PHE D N 1
ATOM 3416 C CA . PHE B 2 192 ? 14.79357 48.66991 46.80755 1.000 64.55065 192 PHE D CA 1
ATOM 3417 C C . PHE B 2 192 ? 13.76943 47.82216 47.55514 1.000 70.87419 192 PHE D C 1
ATOM 3418 O O . PHE B 2 192 ? 14.14772 47.07234 48.46103 1.000 72.75775 192 PHE D O 1
ATOM 3426 N N . ASN B 2 193 ? 12.48660 47.93007 47.19871 1.000 78.82906 193 ASN D N 1
ATOM 3427 C CA . ASN B 2 193 ? 11.43759 47.02520 47.68117 1.000 83.49351 193 ASN D CA 1
ATOM 3428 C C . ASN B 2 193 ? 11.32571 47.05153 49.20684 1.000 84.63516 193 ASN D C 1
ATOM 3429 O O . ASN B 2 193 ? 11.32646 46.01375 49.87333 1.000 82.79499 193 ASN D O 1
ATOM 3434 N N . ASN B 2 194 ? 11.22818 48.25718 49.76046 1.000 85.38162 194 ASN D N 1
ATOM 3435 C CA . ASN B 2 194 ? 11.07748 48.42473 51.20348 1.000 81.49876 194 ASN D CA 1
ATOM 3436 C C . ASN B 2 194 ? 9.60554 48.52435 51.59036 1.000 79.62610 194 ASN D C 1
ATOM 3437 O O . ASN B 2 194 ? 8.74301 47.91882 50.95480 1.000 86.19012 194 ASN D O 1
#